Protein AF-A0AA36N9Y7-F1 (afdb_monomer_lite)

Secondary structure (DSSP, 8-state):
-----PPPP-----TTS--EEEEEEEEGGG---S-----S---------EEEEEE-----TT----EEEEEEEEE--STTEEEEEEEEE-S-HHHHHHHHHHHHHHHHHHHHHHHHHHHHHHHHHHHHHHHHHHHHHHHHHSPPEEEPPPPTTS--PPEEEEEE-S-HHHHHHHHHHHHHTT--EEEES-HHHHHHHHHHHHHHHHHHHHHHHHHTTTTS-SSSTT---SS---HHHHHHTTT-B-SSS-B-PPPEEEEEEEGGGTTSPPPTTTTSTTEEEEEEEEGGGHHHHHHHHT-SSHHHHHHHHHHTT--EEEEESPPHHHHHHHHHHHHHHTS-EEEEEEEEEE-SSEEEEEEEETTT--EEEEEEEEGGGS-HHHHHHHHHHHHHHHH---TTS----EEEEETTTTEEEEEEE---PPPTTSS--------------------PPPP----PPPS---------

InterPro domains:
  IPR000719 Protein kinase domain [PF00069] (345-424)
  IPR000719 Protein kinase domain [PS50011] (342-472)
  IPR011009 Protein kinase-like domain superfamily [SSF56112] (328-422)
  IPR017441 Protein kinase, ATP binding site [PS00107] (348-371)

Radius of gyration: 41.74 Å; chains: 1; bounding box: 128×85×77 Å

Foldseek 3Di:
DDDPPDDDDPPPDDPVRQKDKDKDKDFQPPDPPPDDDDDDDDPDDDFPFDWDWDFPPPDDVPDDTWTKTWTWGFDDDPPGIIIIMIMIDTPDPVVVVVVVVVVVVVVVVVVVVVVVVVVVVVVVVVVVVVVVVVVVVVVVVQFDKDWFDQDPLQPQFQAEEEEAALDPVVQVLVVVLCVVVVHHYDYDNDPVVSVVVVVVLQVVLLVVLVVLVVVVVVPDPDPDPDDPDPDDPDVLSVLCSQFPDDPPSHTSHRHQYEYAHEPVCPLPQDPVVCLDPRYAYEYEYEPVCVVVLCVSLVHDDDVSSCVSCVVSVHNYYAYPVGDSVNVVVSSVVSSSVNIWMKGFDAWPDDFPFKTWTFIATPVPRATWIKIKGQQVPDDPVVVVVVVVVLVVLQVPPDPPGKHWSDWDADPVRRIIITITHDDPDDDPPPDDPDPPPPPPPPPDDDDDDDDDDDDDDDDDDPPDDDPDPDRD

Structure (mmCIF, N/CA/C/O backbone):
data_AF-A0AA36N9Y7-F1
#
_entry.id   AF-A0AA36N9Y7-F1
#
loop_
_atom_site.group_PDB
_atom_site.id
_atom_site.type_symbol
_atom_site.label_atom_id
_atom_site.label_alt_id
_atom_site.label_comp_id
_atom_site.label_asym_id
_atom_site.label_entity_id
_atom_site.label_seq_id
_atom_site.pdbx_PDB_ins_code
_atom_site.Cartn_x
_atom_site.Cartn_y
_atom_site.Cartn_z
_atom_site.occupancy
_atom_site.B_iso_or_equiv
_atom_site.auth_seq_id
_atom_site.auth_comp_id
_atom_site.auth_asym_id
_atom_site.auth_atom_id
_atom_site.pdbx_PDB_model_num
ATOM 1 N N . MET A 1 1 ? 36.207 -9.360 -26.168 1.00 32.12 1 MET A N 1
ATOM 2 C CA . MET A 1 1 ? 37.650 -9.124 -25.933 1.00 32.12 1 MET A CA 1
ATOM 3 C C . MET A 1 1 ? 38.436 -10.169 -26.714 1.00 32.12 1 MET A C 1
ATOM 5 O O . MET A 1 1 ? 38.224 -11.348 -26.479 1.00 32.12 1 MET A O 1
ATOM 9 N N . ARG A 1 2 ? 39.256 -9.768 -27.695 1.00 23.09 2 ARG A N 1
ATOM 10 C CA . ARG A 1 2 ? 40.140 -10.685 -28.436 1.00 23.09 2 ARG A CA 1
ATOM 11 C C . ARG A 1 2 ? 41.470 -10.777 -27.690 1.00 23.09 2 ARG A C 1
ATOM 13 O O . ARG A 1 2 ? 42.200 -9.795 -27.654 1.00 23.09 2 ARG A O 1
ATOM 20 N N . THR A 1 3 ? 41.782 -11.927 -27.104 1.00 29.36 3 THR A N 1
ATOM 21 C CA . THR A 1 3 ? 43.138 -12.241 -26.638 1.00 29.36 3 THR A CA 1
ATOM 22 C C . THR A 1 3 ? 43.884 -12.928 -27.778 1.00 29.36 3 THR A C 1
ATOM 24 O O . THR A 1 3 ? 43.856 -14.149 -27.901 1.00 29.36 3 THR A O 1
ATOM 27 N N . SER A 1 4 ? 44.509 -12.141 -28.654 1.00 29.81 4 SER A N 1
ATOM 28 C CA . SER A 1 4 ? 45.514 -12.638 -29.598 1.00 29.81 4 SER A CA 1
ATOM 29 C C . SER A 1 4 ? 46.834 -12.791 -28.843 1.00 29.81 4 SER A C 1
ATOM 31 O O . SER A 1 4 ? 47.600 -11.839 -28.704 1.00 29.81 4 SER A O 1
ATOM 33 N N . GLY A 1 5 ? 47.054 -13.967 -28.265 1.00 31.88 5 GLY A N 1
ATOM 34 C CA . GLY A 1 5 ? 48.371 -14.371 -27.793 1.00 31.88 5 GLY A CA 1
ATOM 35 C C . GLY A 1 5 ? 49.054 -15.144 -28.907 1.00 31.88 5 GLY A C 1
ATOM 36 O O . GLY A 1 5 ? 48.888 -16.358 -28.976 1.00 31.88 5 GLY A O 1
ATOM 37 N N . ASP A 1 6 ? 49.780 -14.454 -29.783 1.00 29.80 6 ASP A N 1
ATOM 38 C CA . ASP A 1 6 ? 50.670 -15.143 -30.713 1.00 29.80 6 ASP A CA 1
ATOM 39 C C . ASP A 1 6 ? 51.772 -15.850 -29.903 1.00 29.80 6 ASP A C 1
ATOM 41 O O . ASP A 1 6 ? 52.371 -15.231 -29.010 1.00 29.80 6 ASP A O 1
ATOM 45 N N . PRO A 1 7 ? 52.051 -17.142 -30.156 1.00 34.72 7 PRO A N 1
ATOM 46 C CA . PRO A 1 7 ? 53.177 -17.813 -29.532 1.00 34.72 7 PRO A CA 1
ATOM 47 C C . PRO A 1 7 ? 54.466 -17.138 -30.010 1.00 34.72 7 PRO A C 1
ATOM 49 O O . PRO A 1 7 ? 54.742 -17.068 -31.208 1.00 34.72 7 PRO A O 1
ATOM 52 N N . LEU A 1 8 ? 55.259 -16.622 -29.069 1.00 43.31 8 LEU A N 1
ATOM 53 C CA . LEU A 1 8 ? 56.585 -16.099 -29.384 1.00 43.31 8 LEU A CA 1
ATOM 54 C C . LEU A 1 8 ? 57.457 -17.224 -29.974 1.00 43.31 8 LEU A C 1
ATOM 56 O O . LEU A 1 8 ? 57.349 -18.373 -29.536 1.00 43.31 8 LEU A O 1
ATOM 60 N N . PRO A 1 9 ? 58.328 -16.912 -30.948 1.00 41.91 9 PRO A N 1
ATOM 61 C CA . PRO A 1 9 ? 59.210 -17.902 -31.550 1.00 41.91 9 PRO A CA 1
ATOM 62 C C . PRO A 1 9 ? 60.143 -18.498 -30.489 1.00 41.91 9 PRO A C 1
ATOM 64 O O . PRO A 1 9 ? 60.761 -17.763 -29.717 1.00 41.91 9 PRO A O 1
ATOM 67 N N . LEU A 1 10 ? 60.276 -19.830 -30.466 1.00 43.62 10 LEU A N 1
ATOM 68 C CA . LEU A 1 10 ? 61.325 -20.506 -29.703 1.00 43.62 10 LEU A CA 1
ATOM 69 C C . LEU A 1 10 ? 62.690 -20.070 -30.253 1.00 43.62 10 LEU A C 1
ATOM 71 O O . LEU A 1 10 ? 63.190 -20.627 -31.228 1.00 43.62 10 LEU A O 1
ATOM 75 N N . THR A 1 11 ? 63.328 -19.087 -29.627 1.00 48.09 11 THR A N 1
ATOM 76 C CA . THR A 1 11 ? 64.744 -18.801 -29.863 1.00 48.09 11 THR A CA 1
ATOM 77 C C . THR A 1 11 ? 65.577 -19.783 -29.046 1.00 48.09 11 THR A C 1
ATOM 79 O O . THR A 1 11 ? 66.036 -19.479 -27.949 1.00 48.09 11 THR A O 1
ATOM 82 N N . SER A 1 12 ? 65.741 -21.001 -29.561 1.00 48.22 12 SER A N 1
ATOM 83 C CA . SER A 1 12 ? 66.518 -22.065 -28.922 1.00 48.22 12 SER A CA 1
ATOM 84 C C . SER A 1 12 ? 67.961 -22.085 -29.435 1.00 48.22 12 SER A C 1
ATOM 86 O O . SER A 1 12 ? 68.340 -22.975 -30.193 1.00 48.22 12 SER A O 1
ATOM 88 N N . LYS A 1 13 ? 68.783 -21.112 -29.040 1.00 46.34 13 LYS A N 1
ATOM 89 C CA . LYS A 1 13 ? 70.244 -21.288 -29.037 1.00 46.34 13 LYS A CA 1
ATOM 90 C C . LYS A 1 13 ? 70.830 -20.573 -27.826 1.00 46.34 13 LYS A C 1
ATOM 92 O O . LYS A 1 13 ? 71.027 -19.363 -27.852 1.00 46.34 13 LYS A O 1
ATOM 97 N N . GLY A 1 14 ? 71.086 -21.331 -26.759 1.00 53.00 14 GLY A N 1
ATOM 98 C CA . GLY A 1 14 ? 71.971 -20.882 -25.687 1.00 53.00 14 GLY A CA 1
ATOM 99 C C . GLY A 1 14 ? 73.381 -20.638 -26.231 1.00 53.00 14 GLY A C 1
ATOM 100 O O . GLY A 1 14 ? 73.758 -21.203 -27.260 1.00 53.00 14 GLY A O 1
ATOM 101 N N . VAL A 1 15 ? 74.162 -19.815 -25.530 1.00 51.84 15 VAL A N 1
ATOM 102 C CA . VAL A 1 15 ? 75.510 -19.359 -25.932 1.00 51.84 15 VAL A CA 1
ATOM 103 C C . VAL A 1 15 ? 76.472 -20.526 -26.245 1.00 51.84 15 VAL A C 1
ATOM 105 O O . VAL A 1 15 ? 77.406 -20.345 -27.018 1.00 51.84 15 VAL A O 1
ATOM 108 N N . ASN A 1 16 ? 76.178 -21.743 -25.759 1.00 50.81 16 ASN A N 1
ATOM 109 C CA . ASN A 1 16 ? 76.979 -22.959 -25.963 1.00 50.81 16 ASN A CA 1
ATOM 110 C C . ASN A 1 16 ? 76.289 -24.083 -26.776 1.00 50.81 16 ASN A C 1
ATOM 112 O O . ASN A 1 16 ? 76.795 -25.198 -26.830 1.00 50.81 16 ASN A O 1
ATOM 116 N N . GLY A 1 17 ? 75.138 -23.837 -27.414 1.00 52.03 17 GLY A N 1
ATOM 117 C CA . GLY A 1 17 ? 74.502 -24.787 -28.347 1.00 52.03 17 GLY A CA 1
ATOM 118 C C . GLY A 1 17 ? 73.864 -26.058 -27.751 1.00 52.03 17 GLY A C 1
ATOM 119 O O . GLY A 1 17 ? 73.137 -26.736 -28.472 1.00 52.03 17 GLY A O 1
ATOM 120 N N . THR A 1 18 ? 74.069 -26.361 -26.466 1.00 53.75 18 THR A N 1
ATOM 121 C CA . THR A 1 18 ? 73.535 -27.565 -25.789 1.00 53.75 18 THR A CA 1
ATOM 122 C C . THR A 1 18 ? 72.446 -27.285 -24.751 1.00 53.75 18 THR A C 1
ATOM 124 O O . THR A 1 18 ? 71.791 -28.214 -24.285 1.00 53.75 18 THR A O 1
ATOM 127 N N . ASP A 1 19 ? 72.219 -26.023 -24.393 1.00 55.06 19 ASP A N 1
ATOM 128 C CA . ASP A 1 19 ? 71.324 -25.662 -23.289 1.00 55.06 19 ASP A CA 1
ATOM 129 C C . ASP A 1 19 ? 69.863 -25.603 -23.750 1.00 55.06 19 ASP A C 1
ATOM 131 O O . ASP A 1 19 ? 69.539 -24.941 -24.744 1.00 55.06 19 ASP A O 1
ATOM 135 N N . LEU A 1 20 ? 68.965 -26.257 -23.004 1.00 54.78 20 LEU A N 1
ATOM 136 C CA . LEU A 1 20 ? 67.528 -26.099 -23.208 1.00 54.78 20 LEU A CA 1
ATOM 137 C C . LEU A 1 20 ? 66.986 -25.015 -22.283 1.00 54.78 20 LEU A C 1
ATOM 139 O O . LEU A 1 20 ? 67.142 -25.125 -21.071 1.00 54.78 20 LEU A O 1
ATOM 143 N N . VAL A 1 21 ? 66.316 -24.008 -22.840 1.00 59.41 21 VAL A N 1
ATOM 144 C CA . VAL A 1 21 ? 65.757 -22.885 -22.079 1.00 59.41 21 VAL A CA 1
ATOM 145 C C . VAL A 1 21 ? 64.245 -22.845 -22.267 1.00 59.41 21 VAL A C 1
ATOM 147 O O . VAL A 1 21 ? 63.764 -22.793 -23.399 1.00 59.41 21 VAL A O 1
ATOM 150 N N . LEU A 1 22 ? 63.502 -22.869 -21.161 1.00 61.50 22 LEU A N 1
ATOM 151 C CA . LEU A 1 22 ? 62.053 -22.703 -21.139 1.00 61.50 22 LEU A CA 1
ATOM 152 C C . LEU A 1 22 ? 61.692 -21.410 -20.406 1.00 61.50 22 LEU A C 1
ATOM 154 O O . LEU A 1 22 ? 61.925 -21.302 -19.205 1.00 61.50 22 LEU A O 1
ATOM 158 N N . ASP A 1 23 ? 61.072 -20.469 -21.112 1.00 63.00 23 ASP A N 1
ATOM 159 C CA . ASP A 1 23 ? 60.566 -19.229 -20.521 1.00 63.00 23 ASP A CA 1
ATOM 160 C C . ASP A 1 23 ? 59.049 -19.354 -20.291 1.00 63.00 23 ASP A C 1
ATOM 162 O O . ASP A 1 23 ? 58.264 -19.476 -21.233 1.00 63.00 23 ASP A O 1
ATOM 166 N N . LEU A 1 24 ? 58.624 -19.336 -19.027 1.00 59.38 24 LEU A N 1
ATOM 167 C CA . LEU A 1 24 ? 57.223 -19.405 -18.609 1.00 59.38 24 LEU A CA 1
ATOM 168 C C . LEU A 1 24 ? 56.749 -18.033 -18.139 1.00 59.38 24 LEU A C 1
ATOM 170 O O . LEU A 1 24 ? 57.346 -17.444 -17.243 1.00 59.38 24 LEU A O 1
ATOM 174 N N . LYS A 1 25 ? 55.644 -17.537 -18.699 1.00 64.81 25 LYS A N 1
ATOM 175 C CA . LYS A 1 25 ? 54.977 -16.319 -18.218 1.00 64.81 25 LYS A CA 1
ATOM 176 C C . LYS A 1 25 ? 53.806 -16.699 -17.320 1.00 64.81 25 LYS A C 1
ATOM 178 O O . LYS A 1 25 ? 52.859 -17.330 -17.780 1.00 64.81 25 LYS A O 1
ATOM 183 N N . LEU A 1 26 ? 53.862 -16.290 -16.059 1.00 57.56 26 LEU A N 1
ATOM 184 C CA . LEU A 1 26 ? 52.802 -16.483 -15.077 1.00 57.56 26 LEU A CA 1
ATOM 185 C C . LEU A 1 26 ? 52.066 -15.155 -14.879 1.00 57.56 26 LEU A C 1
ATOM 187 O O . LEU A 1 26 ? 52.658 -14.158 -14.467 1.00 57.56 26 LEU A O 1
ATOM 191 N N . SER A 1 27 ? 50.774 -15.135 -15.199 1.00 52.38 27 SER A N 1
ATOM 192 C CA . SER A 1 27 ? 49.875 -14.036 -14.842 1.00 52.38 27 SER A CA 1
ATOM 193 C C . SER A 1 27 ? 49.353 -14.249 -13.422 1.00 52.38 27 SER A C 1
ATOM 195 O O . SER A 1 27 ? 48.862 -15.336 -13.119 1.00 52.38 27 SER A O 1
ATOM 197 N N . GLU A 1 28 ? 49.413 -13.222 -12.576 1.00 52.34 28 GLU A N 1
ATOM 198 C CA . GLU A 1 28 ? 49.153 -13.288 -11.124 1.00 52.34 28 GLU A CA 1
ATOM 199 C C . GLU A 1 28 ? 47.750 -13.756 -10.674 1.00 52.34 28 GLU A C 1
ATOM 201 O O . GLU A 1 28 ? 47.509 -13.931 -9.484 1.00 52.34 28 GLU A O 1
ATOM 206 N N . GLY A 1 29 ? 46.821 -14.058 -11.582 1.00 50.91 29 GLY A N 1
ATOM 207 C CA . GLY A 1 29 ? 45.431 -14.380 -11.232 1.00 50.91 29 GLY A CA 1
ATOM 208 C C . GLY A 1 29 ? 45.145 -15.778 -10.652 1.00 50.91 29 GLY A C 1
ATOM 209 O O . GLY A 1 29 ? 43.981 -16.071 -10.404 1.00 50.91 29 GLY A O 1
ATOM 210 N N . GLY A 1 30 ? 46.134 -16.667 -10.475 1.00 45.78 30 GLY A N 1
ATOM 211 C CA . GLY A 1 30 ? 45.871 -18.101 -10.221 1.00 45.78 30 GLY A CA 1
ATOM 212 C C . GLY A 1 30 ? 46.368 -18.711 -8.905 1.00 45.78 30 GLY A C 1
ATOM 213 O O . GLY A 1 30 ? 45.981 -19.835 -8.597 1.00 45.78 30 GLY A O 1
ATOM 214 N N . PHE A 1 31 ? 47.224 -18.027 -8.139 1.00 41.00 31 PHE A N 1
ATOM 215 C CA . PHE A 1 31 ? 47.928 -18.625 -6.987 1.00 41.00 31 PHE A CA 1
ATOM 216 C C . PHE A 1 31 ? 47.868 -17.790 -5.700 1.00 41.00 31 PHE A C 1
ATOM 218 O O . PHE A 1 31 ? 48.666 -17.999 -4.787 1.00 41.00 31 PHE A O 1
ATOM 225 N N . ILE A 1 32 ? 46.903 -16.872 -5.581 1.00 42.06 32 ILE A N 1
ATOM 226 C CA . ILE A 1 32 ? 46.645 -16.191 -4.308 1.00 42.06 32 ILE A CA 1
ATOM 227 C C . ILE A 1 32 ? 45.936 -17.182 -3.374 1.00 42.06 32 ILE A C 1
ATOM 229 O O . ILE A 1 32 ? 44.711 -17.291 -3.347 1.00 42.06 32 ILE A O 1
ATOM 233 N N . ARG A 1 33 ? 46.731 -17.935 -2.604 1.00 41.50 33 ARG A N 1
ATOM 234 C CA . ARG A 1 33 ? 46.284 -18.524 -1.338 1.00 41.50 33 ARG A CA 1
ATOM 235 C C . ARG A 1 33 ? 45.836 -17.361 -0.453 1.00 41.50 33 ARG A C 1
ATOM 237 O O . ARG A 1 33 ? 46.643 -16.501 -0.112 1.00 41.50 33 ARG A O 1
ATOM 244 N N . GLN A 1 34 ? 44.550 -17.319 -0.118 1.00 41.94 34 GLN A N 1
ATOM 245 C CA . GLN A 1 34 ? 44.029 -16.400 0.889 1.00 41.94 34 GLN A CA 1
ATOM 246 C C . GLN A 1 34 ? 44.798 -16.592 2.199 1.00 41.94 34 GLN A C 1
ATOM 248 O O . GLN A 1 34 ? 44.846 -17.699 2.733 1.00 41.94 34 GLN A O 1
ATOM 253 N N . GLY A 1 35 ? 45.371 -15.503 2.707 1.00 39.59 35 GLY A N 1
ATOM 254 C CA . GLY A 1 35 ? 45.898 -15.420 4.065 1.00 39.59 35 GLY A CA 1
ATOM 255 C C . GLY A 1 35 ? 47.357 -14.994 4.121 1.00 39.59 35 GLY A C 1
ATOM 256 O O . GLY A 1 35 ? 48.228 -15.846 4.242 1.00 39.59 35 GLY A O 1
ATOM 257 N N . SER A 1 36 ? 47.600 -13.681 4.048 1.00 37.38 36 SER A N 1
ATOM 258 C CA . SER A 1 36 ? 48.688 -12.975 4.747 1.00 37.38 36 SER A CA 1
ATOM 259 C C . SER A 1 36 ? 48.808 -11.552 4.190 1.00 37.38 36 SER A C 1
ATOM 261 O O . SER A 1 36 ? 49.325 -11.338 3.096 1.00 37.38 36 SER A O 1
ATOM 263 N N . THR A 1 37 ? 48.299 -10.570 4.932 1.00 47.28 37 THR A N 1
ATOM 264 C CA . THR A 1 37 ? 48.639 -9.152 4.770 1.00 47.28 37 THR A CA 1
ATOM 265 C C . THR A 1 37 ? 49.959 -8.896 5.488 1.00 47.28 37 THR A C 1
ATOM 267 O O . THR A 1 37 ? 49.961 -8.740 6.709 1.00 47.28 37 THR A O 1
ATOM 270 N N . LEU A 1 38 ? 51.069 -8.853 4.753 1.00 40.72 38 LEU A N 1
ATOM 271 C CA . LEU A 1 38 ? 52.342 -8.349 5.263 1.00 40.72 38 LEU A CA 1
ATOM 272 C C . LEU A 1 38 ? 53.018 -7.457 4.216 1.00 40.72 38 LEU A C 1
ATOM 274 O O . LEU A 1 38 ? 53.246 -7.873 3.085 1.00 40.72 38 LEU A O 1
ATOM 278 N N . ASN A 1 39 ? 53.250 -6.221 4.660 1.00 40.81 39 ASN A N 1
ATOM 279 C CA . ASN A 1 39 ? 54.160 -5.162 4.221 1.00 40.81 39 ASN A CA 1
ATOM 280 C C . ASN A 1 39 ? 54.902 -5.352 2.889 1.00 40.81 39 ASN A C 1
ATOM 282 O O . ASN A 1 39 ? 55.783 -6.198 2.752 1.00 40.81 39 ASN A O 1
ATOM 286 N N . ALA A 1 40 ? 54.593 -4.455 1.952 1.00 46.91 40 ALA A N 1
ATOM 287 C CA . ALA A 1 40 ? 55.427 -4.133 0.807 1.00 46.91 40 ALA A CA 1
ATOM 288 C C . ALA A 1 40 ? 56.472 -3.107 1.257 1.00 46.91 40 ALA A C 1
ATOM 290 O O . ALA A 1 40 ? 56.133 -1.939 1.354 1.00 46.91 40 ALA A O 1
ATOM 291 N N . ASP A 1 41 ? 57.669 -3.567 1.620 1.00 44.94 41 ASP A N 1
ATOM 292 C CA . ASP A 1 41 ? 58.911 -2.778 1.669 1.00 44.94 41 ASP A CA 1
ATOM 293 C C . ASP A 1 41 ? 60.067 -3.740 1.987 1.00 44.94 41 ASP A C 1
ATOM 295 O O . ASP A 1 41 ? 60.578 -3.785 3.101 1.00 44.94 41 ASP A O 1
ATOM 299 N N . ASP A 1 42 ? 60.433 -4.580 1.015 1.00 43.62 42 ASP A N 1
ATOM 300 C CA . ASP A 1 42 ? 61.777 -5.170 0.967 1.00 43.62 42 ASP A CA 1
ATOM 301 C C . ASP A 1 42 ? 62.108 -5.579 -0.477 1.00 43.62 42 ASP A C 1
ATOM 303 O O . ASP A 1 42 ? 62.044 -6.739 -0.888 1.00 43.62 42 ASP A O 1
ATOM 307 N N . ASP A 1 43 ? 62.385 -4.566 -1.297 1.00 50.84 43 ASP A N 1
ATOM 308 C CA . ASP A 1 43 ? 62.784 -4.715 -2.693 1.00 50.84 43 ASP A CA 1
ATOM 309 C C . ASP A 1 43 ? 64.318 -4.824 -2.758 1.00 50.84 43 ASP A C 1
ATOM 311 O O . ASP A 1 43 ? 65.037 -3.906 -3.150 1.00 50.84 43 ASP A O 1
ATOM 315 N N . THR A 1 44 ? 64.848 -5.969 -2.320 1.00 45.75 44 THR A N 1
ATOM 316 C CA . THR A 1 44 ? 66.197 -6.408 -2.696 1.00 45.75 44 THR A CA 1
ATOM 317 C C . THR A 1 44 ? 66.103 -7.714 -3.469 1.00 45.75 44 THR A C 1
ATOM 319 O O . THR A 1 44 ? 65.962 -8.814 -2.936 1.00 45.75 44 THR A O 1
ATOM 322 N N . SER A 1 45 ? 66.178 -7.556 -4.790 1.00 51.03 45 SER A N 1
ATOM 323 C CA . SER A 1 45 ? 66.223 -8.593 -5.813 1.00 51.03 45 SER A CA 1
ATOM 324 C C . SER A 1 45 ? 67.408 -9.545 -5.615 1.00 51.03 45 SER A C 1
ATOM 326 O O . SER A 1 45 ? 68.435 -9.449 -6.290 1.00 51.03 45 SER A O 1
ATOM 328 N N . SER A 1 46 ? 67.273 -10.500 -4.707 1.00 46.44 46 SER A N 1
ATOM 329 C CA . SER A 1 46 ? 68.083 -11.708 -4.722 1.00 46.44 46 SER A CA 1
ATOM 330 C C . SER A 1 46 ? 67.392 -12.689 -5.666 1.00 46.44 46 SER A C 1
ATOM 332 O O . SER A 1 46 ? 66.286 -13.168 -5.414 1.00 46.44 46 SER A O 1
ATOM 334 N N . ALA A 1 47 ? 68.007 -12.926 -6.827 1.00 48.97 47 ALA A N 1
ATOM 335 C CA . ALA A 1 47 ? 67.586 -13.988 -7.726 1.00 48.97 47 ALA A CA 1
ATOM 336 C C . ALA A 1 47 ? 67.626 -15.303 -6.934 1.00 48.97 47 ALA A C 1
ATOM 338 O O . ALA A 1 47 ? 68.697 -15.810 -6.611 1.00 48.97 47 ALA A O 1
ATOM 339 N N . LEU A 1 48 ? 66.456 -15.815 -6.554 1.00 47.72 48 LEU A N 1
ATOM 340 C CA . LEU A 1 48 ? 66.317 -17.132 -5.944 1.00 47.72 48 LEU A CA 1
ATOM 341 C C . LEU A 1 48 ? 66.627 -18.171 -7.022 1.00 47.72 48 LEU A C 1
ATOM 343 O O . LEU A 1 48 ? 65.736 -18.654 -7.719 1.00 47.72 48 LEU A O 1
ATOM 347 N N . THR A 1 49 ? 67.914 -18.468 -7.191 1.00 47.69 49 THR A N 1
ATOM 348 C CA . THR A 1 49 ? 68.384 -19.535 -8.066 1.00 47.69 49 THR A CA 1
ATOM 349 C C . THR A 1 49 ? 68.144 -20.857 -7.352 1.00 47.69 49 THR A C 1
ATOM 351 O O . THR A 1 49 ? 68.891 -21.256 -6.460 1.00 47.69 49 THR A O 1
ATOM 354 N N . TYR A 1 50 ? 67.043 -21.525 -7.691 1.00 45.88 50 TYR A N 1
ATOM 355 C CA . TYR A 1 50 ? 66.762 -22.859 -7.171 1.00 45.88 50 TYR A CA 1
ATOM 356 C C . TYR A 1 50 ? 67.528 -23.888 -8.001 1.00 45.88 50 TYR A C 1
ATOM 358 O O . TYR A 1 50 ? 67.251 -24.064 -9.189 1.00 45.88 50 TYR A O 1
ATOM 366 N N . HIS A 1 51 ? 68.486 -24.562 -7.367 1.00 47.69 51 HIS A N 1
ATOM 367 C CA . HIS A 1 51 ? 69.192 -25.698 -7.945 1.00 47.69 51 HIS A CA 1
ATOM 368 C C . HIS A 1 51 ? 68.531 -26.988 -7.459 1.00 47.69 51 HIS A C 1
ATOM 370 O O . HIS A 1 51 ? 68.650 -27.363 -6.294 1.00 47.69 51 HIS A O 1
ATOM 376 N N . SER A 1 52 ? 67.815 -27.662 -8.357 1.00 42.84 52 SER A N 1
ATOM 377 C CA . SER A 1 52 ? 67.337 -29.023 -8.120 1.00 42.84 52 SER A CA 1
ATOM 378 C C . SER A 1 52 ? 68.262 -29.996 -8.829 1.00 42.84 52 SER A C 1
ATOM 380 O O . SER A 1 52 ? 68.480 -29.881 -10.037 1.00 42.84 52 SER A O 1
ATOM 382 N N . TYR A 1 53 ? 68.800 -30.943 -8.067 1.00 48.84 53 TYR A N 1
ATOM 383 C CA . TYR A 1 53 ? 69.568 -32.064 -8.588 1.00 48.84 53 TYR A CA 1
ATOM 384 C C . TYR A 1 53 ? 68.625 -33.256 -8.688 1.00 48.84 53 TYR A C 1
ATOM 386 O O . TYR A 1 53 ? 68.041 -33.680 -7.690 1.00 48.84 53 TYR A O 1
ATOM 394 N N . CYS A 1 54 ? 68.441 -33.772 -9.897 1.00 45.47 54 CYS A N 1
ATOM 395 C CA . CYS A 1 54 ? 67.686 -34.993 -10.120 1.00 45.47 54 CYS A CA 1
ATOM 396 C C . CYS A 1 54 ? 68.613 -35.979 -10.824 1.00 45.47 54 CYS A C 1
ATOM 398 O O . CYS A 1 54 ? 69.032 -35.737 -11.957 1.00 45.47 54 CYS A O 1
ATOM 400 N N . ASP A 1 55 ? 68.955 -37.066 -10.136 1.00 48.56 55 ASP A N 1
ATOM 401 C CA . ASP A 1 55 ? 69.735 -38.150 -10.720 1.00 48.56 55 ASP A CA 1
ATOM 402 C C . ASP A 1 55 ? 68.845 -38.886 -11.724 1.00 48.56 55 ASP A C 1
ATOM 404 O O . ASP A 1 55 ? 67.958 -39.661 -11.353 1.00 48.56 55 ASP A O 1
ATOM 408 N N . ALA A 1 56 ? 69.053 -38.629 -13.014 1.00 48.78 56 ALA A N 1
ATOM 409 C CA . ALA A 1 56 ? 68.384 -39.379 -14.064 1.00 48.78 56 ALA A CA 1
ATOM 410 C C . ALA A 1 56 ? 68.998 -40.782 -14.134 1.00 48.78 56 ALA A C 1
ATOM 412 O O . ALA A 1 56 ? 69.941 -41.033 -14.878 1.00 48.78 56 ALA A O 1
ATOM 413 N N . MET A 1 57 ? 68.466 -41.711 -13.339 1.00 49.84 57 MET A N 1
ATOM 414 C CA . MET A 1 57 ? 68.830 -43.123 -13.435 1.00 49.84 57 MET A CA 1
ATOM 415 C C . MET A 1 57 ? 68.118 -43.751 -14.636 1.00 49.84 57 MET A C 1
ATOM 417 O O . MET A 1 57 ? 67.070 -44.381 -14.504 1.00 49.84 57 MET A O 1
ATOM 421 N N . LEU A 1 58 ? 68.680 -43.560 -15.828 1.00 49.75 58 LEU A N 1
ATOM 422 C CA . LEU A 1 58 ? 68.384 -44.399 -16.986 1.00 49.75 58 LEU A CA 1
ATOM 423 C C . LEU A 1 58 ? 69.481 -45.459 -17.051 1.00 49.75 58 LEU A C 1
ATOM 425 O O . LEU A 1 58 ? 70.612 -45.176 -17.420 1.00 49.75 58 LEU A O 1
ATOM 429 N N . GLY A 1 59 ? 69.149 -46.647 -16.553 1.00 46.69 59 GLY A N 1
ATOM 430 C CA . GLY A 1 59 ? 70.113 -47.694 -16.251 1.00 46.69 59 GLY A CA 1
ATOM 431 C C . GLY A 1 59 ? 70.712 -48.409 -17.463 1.00 46.69 59 GLY A C 1
ATOM 432 O O . GLY A 1 59 ? 70.002 -48.828 -18.375 1.00 46.69 59 GLY A O 1
ATOM 433 N N . GLY A 1 60 ? 72.009 -48.668 -17.347 1.00 48.06 60 GLY A N 1
ATOM 434 C CA . GLY A 1 60 ? 72.645 -49.965 -17.563 1.00 48.06 60 GLY A CA 1
ATOM 435 C C . GLY A 1 60 ? 73.640 -50.172 -16.414 1.00 48.06 60 GLY A C 1
ATOM 436 O O . GLY A 1 60 ? 74.259 -49.201 -15.975 1.00 48.06 60 GLY A O 1
ATOM 437 N N . GLU A 1 61 ? 73.756 -51.384 -15.859 1.00 56.97 61 GLU A N 1
ATOM 438 C CA . GLU A 1 61 ? 74.777 -51.691 -14.842 1.00 56.97 61 GLU A CA 1
ATOM 439 C C . GLU A 1 61 ? 76.170 -51.380 -15.416 1.00 56.97 61 GLU A C 1
ATOM 441 O O . GLU A 1 61 ? 76.692 -52.129 -16.237 1.00 56.97 61 GLU A O 1
ATOM 446 N N . GLY A 1 62 ? 76.739 -50.237 -15.022 1.00 60.25 62 GLY A N 1
ATOM 447 C CA . GLY A 1 62 ? 78.070 -49.788 -15.440 1.00 60.25 62 GLY A CA 1
ATOM 448 C C . GLY A 1 62 ? 78.159 -48.387 -16.054 1.00 60.25 62 GLY A C 1
ATOM 449 O O . GLY A 1 62 ? 79.275 -47.948 -16.317 1.00 60.25 62 GLY A O 1
ATOM 450 N N . GLU A 1 63 ? 77.054 -47.662 -16.270 1.00 55.31 63 GLU A N 1
ATOM 451 C CA . GLU A 1 63 ? 77.122 -46.303 -16.840 1.00 55.31 63 GLU A CA 1
ATOM 452 C C . GLU A 1 63 ? 77.286 -45.207 -15.765 1.00 55.31 63 GLU A C 1
ATOM 454 O O . GLU A 1 63 ? 76.623 -45.213 -14.723 1.00 55.31 63 GLU A O 1
ATOM 459 N N . GLU A 1 64 ? 78.210 -44.269 -16.019 1.00 57.84 64 GLU A N 1
ATOM 460 C CA . GLU A 1 64 ? 78.495 -43.112 -15.162 1.00 57.84 64 GLU A CA 1
ATOM 461 C C . GLU A 1 64 ? 77.231 -42.270 -14.937 1.00 57.84 64 GLU A C 1
ATOM 463 O O . GLU A 1 64 ? 76.534 -41.886 -15.877 1.00 57.84 64 GLU A O 1
ATOM 468 N N . LYS A 1 65 ? 76.946 -41.947 -13.671 1.00 59.56 65 LYS A N 1
ATOM 469 C CA . LYS A 1 65 ? 75.827 -41.075 -13.305 1.00 59.56 65 LYS A CA 1
ATOM 470 C C . LYS A 1 65 ? 76.078 -39.665 -13.834 1.00 59.56 65 LYS A C 1
ATOM 472 O O . LYS A 1 65 ? 76.944 -38.952 -13.332 1.00 59.56 65 LYS A O 1
ATOM 477 N N . GLU A 1 66 ? 75.297 -39.246 -14.822 1.00 61.16 66 GLU A N 1
ATOM 478 C CA . GLU A 1 66 ? 75.326 -37.870 -15.303 1.00 61.16 66 GLU A CA 1
ATOM 479 C C . GLU A 1 66 ? 74.498 -36.971 -14.376 1.00 61.16 66 GLU A C 1
ATOM 481 O O . GLU A 1 66 ? 73.286 -37.139 -14.230 1.00 61.16 66 GLU A O 1
ATOM 486 N N . THR A 1 67 ? 75.147 -35.984 -13.757 1.00 60.12 67 THR A N 1
ATOM 487 C CA . THR A 1 67 ? 74.453 -34.962 -12.969 1.00 60.12 67 THR A CA 1
ATOM 488 C C . THR A 1 67 ? 73.797 -33.947 -13.899 1.00 60.12 67 THR A C 1
ATOM 490 O O . THR A 1 67 ? 74.480 -33.188 -14.588 1.00 60.12 67 THR A O 1
ATOM 493 N N . ILE A 1 68 ? 72.465 -33.902 -13.894 1.00 60.12 68 ILE A N 1
ATOM 494 C CA . ILE A 1 68 ? 71.691 -32.881 -14.601 1.00 60.12 68 ILE A CA 1
ATOM 495 C C . ILE A 1 68 ? 71.452 -31.712 -13.647 1.00 60.12 68 ILE A C 1
ATOM 497 O O . ILE A 1 68 ? 70.929 -31.897 -12.548 1.00 60.12 68 ILE A O 1
ATOM 501 N N . SER A 1 69 ? 71.803 -30.499 -14.076 1.00 66.25 69 SER A N 1
ATOM 502 C CA . SER A 1 69 ? 71.493 -29.274 -13.334 1.00 66.25 69 SER A CA 1
ATOM 503 C C . SER A 1 69 ? 70.341 -28.524 -13.997 1.00 66.25 69 SER A C 1
ATOM 505 O O . SER A 1 69 ? 70.409 -28.225 -15.196 1.00 66.25 69 SER A O 1
ATOM 507 N N . ALA A 1 70 ? 69.321 -28.179 -13.211 1.00 68.62 70 ALA A N 1
ATOM 508 C CA . ALA A 1 70 ? 68.286 -27.227 -13.593 1.00 68.62 70 ALA A CA 1
ATOM 509 C C . ALA A 1 70 ? 68.536 -25.890 -12.888 1.00 68.62 70 ALA A C 1
ATOM 511 O O . ALA A 1 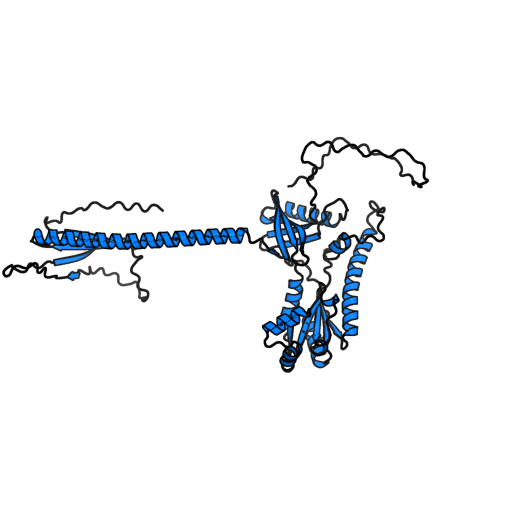70 ? 68.748 -25.854 -11.675 1.00 68.62 70 ALA A O 1
ATOM 512 N N . GLU A 1 71 ? 68.511 -24.799 -13.645 1.00 70.38 71 GLU A N 1
ATOM 513 C CA . GLU A 1 71 ? 68.647 -23.443 -13.125 1.00 70.38 71 GLU A CA 1
ATOM 514 C C . GLU A 1 71 ? 67.341 -22.688 -13.364 1.00 70.38 71 GLU A C 1
ATOM 516 O O . GLU A 1 71 ? 66.924 -22.507 -14.509 1.00 70.38 71 GLU A O 1
ATOM 521 N N . ILE A 1 72 ? 66.675 -22.279 -12.282 1.00 69.75 72 ILE A N 1
ATOM 522 C CA . ILE A 1 72 ? 65.463 -21.459 -12.342 1.00 69.75 72 ILE A CA 1
ATOM 523 C C . ILE A 1 72 ? 65.858 -20.008 -12.077 1.00 69.75 72 ILE A C 1
ATOM 525 O O . ILE A 1 72 ? 66.243 -19.666 -10.963 1.00 69.75 72 ILE A O 1
ATOM 529 N N . ALA A 1 73 ? 65.739 -19.154 -13.089 1.00 72.31 73 ALA A N 1
ATOM 530 C CA . ALA A 1 73 ? 65.983 -17.723 -12.986 1.00 72.31 73 ALA A CA 1
ATOM 531 C C . ALA A 1 73 ? 64.664 -16.952 -13.122 1.00 72.31 73 ALA A C 1
ATOM 533 O O . ALA A 1 73 ? 63.963 -17.050 -14.132 1.00 72.31 73 ALA A O 1
ATOM 534 N N . LYS A 1 74 ? 64.326 -16.145 -12.113 1.00 72.94 74 LYS A N 1
ATOM 535 C CA . LYS A 1 74 ? 63.228 -15.176 -12.212 1.00 72.94 74 LYS A CA 1
ATOM 536 C C . LYS A 1 74 ? 63.699 -14.015 -13.085 1.00 72.94 74 LYS A C 1
ATOM 538 O O . LYS A 1 74 ? 64.527 -13.211 -12.668 1.00 72.94 74 LYS A O 1
ATOM 543 N N . LEU A 1 75 ? 63.185 -13.937 -14.306 1.00 68.88 75 LEU A N 1
ATOM 544 C CA . LEU A 1 75 ? 63.415 -12.808 -15.194 1.00 68.88 75 LEU A CA 1
ATOM 545 C C . LEU A 1 75 ? 62.343 -11.774 -14.860 1.00 68.88 75 LEU A C 1
ATOM 547 O O . LEU A 1 75 ? 61.155 -12.026 -15.068 1.00 68.88 75 LEU A O 1
ATOM 551 N N . GLY A 1 76 ? 62.746 -10.654 -14.261 1.00 62.53 76 GLY A N 1
ATOM 552 C CA . GLY A 1 76 ? 61.829 -9.584 -13.865 1.00 62.53 76 GLY A CA 1
ATOM 553 C C . GLY A 1 76 ? 60.808 -9.250 -14.962 1.00 62.53 76 GLY A C 1
ATOM 554 O O . GLY A 1 76 ? 61.118 -9.292 -16.153 1.00 62.53 76 GLY A O 1
ATOM 555 N N . GLY A 1 77 ? 59.575 -8.951 -14.558 1.00 64.06 77 GLY A N 1
ATOM 556 C CA . GLY A 1 77 ? 58.506 -8.547 -15.465 1.00 64.06 77 GLY A CA 1
ATOM 557 C C . GLY A 1 77 ? 57.787 -7.315 -14.936 1.00 64.06 77 GLY A C 1
ATOM 558 O O . GLY A 1 77 ? 57.675 -7.132 -13.726 1.00 64.06 77 GLY A O 1
ATOM 559 N N . ALA A 1 78 ? 57.346 -6.454 -15.852 1.00 57.56 78 ALA A N 1
ATOM 560 C CA . ALA A 1 78 ? 56.577 -5.262 -15.516 1.00 57.56 78 ALA A CA 1
ATOM 561 C C . ALA A 1 78 ? 55.189 -5.650 -14.976 1.00 57.56 78 ALA A C 1
ATOM 563 O O . ALA A 1 78 ? 54.578 -6.590 -15.493 1.00 57.56 78 ALA A O 1
ATOM 564 N N . GLU A 1 79 ? 54.759 -4.932 -13.932 1.00 54.41 79 GLU A N 1
ATOM 565 C CA . GLU A 1 79 ? 53.477 -4.995 -13.206 1.00 54.41 79 GLU A CA 1
ATOM 566 C C . GLU A 1 79 ? 52.597 -6.228 -13.499 1.00 54.41 79 GLU A C 1
ATOM 568 O O . GLU A 1 79 ? 51.832 -6.291 -14.465 1.00 54.41 79 GLU A O 1
ATOM 573 N N . GLY A 1 80 ? 52.707 -7.226 -12.617 1.00 60.75 80 GLY A N 1
ATOM 574 C CA . GLY A 1 80 ? 51.762 -8.340 -12.496 1.00 60.75 80 GLY A CA 1
ATOM 575 C C . GLY A 1 80 ? 52.023 -9.578 -13.361 1.00 60.75 80 GLY A C 1
ATOM 576 O O . GLY A 1 80 ? 51.210 -10.510 -13.394 1.00 60.75 80 GLY A O 1
ATOM 577 N N . LYS A 1 81 ? 53.146 -9.621 -14.090 1.00 60.16 81 LYS A N 1
ATOM 578 C CA . LYS A 1 81 ? 53.551 -10.782 -14.900 1.00 60.16 81 LYS A CA 1
ATOM 579 C C . LYS A 1 81 ? 54.951 -11.234 -14.522 1.00 60.16 81 LYS A C 1
ATOM 581 O O . LYS A 1 81 ? 55.931 -10.587 -14.877 1.00 60.16 81 LYS A O 1
ATOM 586 N N . GLN A 1 82 ? 55.061 -12.375 -13.852 1.00 69.25 82 GLN A N 1
ATOM 587 C CA . GLN A 1 82 ? 56.362 -12.962 -13.538 1.00 69.25 82 GLN A CA 1
ATOM 588 C C . GLN A 1 82 ? 56.801 -13.873 -14.684 1.00 69.25 82 GLN A C 1
ATOM 590 O O . GLN A 1 82 ? 56.037 -14.736 -15.118 1.00 69.25 82 GLN A O 1
ATOM 595 N N . THR A 1 83 ? 58.024 -13.682 -15.183 1.00 66.31 83 THR A N 1
ATOM 596 C CA . THR A 1 83 ? 58.614 -14.595 -16.167 1.00 66.31 83 THR A CA 1
ATOM 597 C C . THR A 1 83 ? 59.654 -15.460 -15.469 1.00 66.31 83 THR A C 1
ATOM 599 O O . THR A 1 83 ? 60.571 -14.957 -14.825 1.00 66.31 83 THR A O 1
ATOM 602 N N . VAL A 1 84 ? 59.503 -16.774 -15.561 1.00 72.12 84 VAL A N 1
ATOM 603 C CA . VAL A 1 84 ? 60.424 -17.747 -14.972 1.00 72.12 84 VAL A CA 1
ATOM 604 C C . VAL A 1 84 ? 61.142 -18.454 -16.108 1.00 72.12 84 VAL A C 1
ATOM 606 O O . VAL A 1 84 ? 60.499 -19.085 -16.944 1.00 72.12 84 VAL A O 1
ATOM 609 N N . ARG A 1 85 ? 62.469 -18.344 -16.142 1.00 73.31 85 ARG A N 1
ATOM 610 C CA . ARG A 1 85 ? 63.326 -19.093 -17.056 1.00 73.31 85 ARG A CA 1
ATOM 611 C C . ARG A 1 85 ? 63.829 -20.336 -16.356 1.00 73.31 85 ARG A C 1
ATOM 613 O O . ARG A 1 85 ? 64.410 -20.232 -15.284 1.00 73.31 85 ARG A O 1
ATOM 620 N N . ILE A 1 86 ? 63.652 -21.492 -16.975 1.00 71.38 86 ILE A N 1
ATOM 621 C CA . ILE A 1 86 ? 64.221 -22.746 -16.497 1.00 71.38 86 ILE A CA 1
ATOM 622 C C . ILE A 1 86 ? 65.191 -23.259 -17.556 1.00 71.38 86 ILE A C 1
ATOM 624 O O . ILE A 1 86 ? 64.780 -23.559 -18.679 1.00 71.38 86 ILE A O 1
ATOM 628 N N . ALA A 1 87 ? 66.476 -23.323 -17.213 1.00 71.12 87 ALA A N 1
ATOM 629 C CA . ALA A 1 87 ? 67.525 -23.830 -18.086 1.00 71.12 87 ALA A CA 1
ATOM 630 C C . ALA A 1 87 ? 68.002 -25.205 -17.611 1.00 71.12 87 ALA A C 1
ATOM 632 O O . ALA A 1 87 ? 68.377 -25.367 -16.452 1.00 71.12 87 ALA A O 1
ATOM 633 N N . PHE A 1 88 ? 68.013 -26.185 -18.512 1.00 69.06 88 PHE A N 1
ATOM 634 C CA . PHE A 1 88 ? 68.513 -27.532 -18.238 1.00 69.06 88 PHE A CA 1
ATOM 635 C C . PHE A 1 88 ? 69.806 -27.761 -19.004 1.00 69.06 88 PHE A C 1
ATOM 637 O O . PHE A 1 88 ? 69.864 -27.538 -20.218 1.00 69.06 88 PHE A O 1
ATOM 644 N N . LYS A 1 89 ? 70.830 -28.228 -18.288 1.00 73.81 89 LYS A N 1
ATOM 645 C CA . LYS A 1 89 ? 72.141 -28.546 -18.856 1.00 73.81 89 LYS A CA 1
ATOM 646 C C . LYS A 1 89 ? 72.416 -30.037 -18.685 1.00 73.81 89 LYS A C 1
ATOM 648 O O . LYS A 1 89 ? 72.465 -30.535 -17.564 1.00 73.81 89 LYS A O 1
ATOM 653 N N . SER A 1 90 ? 72.576 -30.731 -19.809 1.00 74.56 90 SER A N 1
ATOM 654 C CA . SER A 1 90 ? 73.013 -32.127 -19.892 1.00 74.56 90 SER A CA 1
ATOM 655 C C . SER A 1 90 ? 73.963 -32.266 -21.083 1.00 74.56 90 SER A C 1
ATOM 657 O O . SER A 1 90 ? 73.780 -31.618 -22.113 1.00 74.56 90 SER A O 1
ATOM 659 N N . LYS A 1 91 ? 75.006 -33.078 -20.919 1.00 74.75 91 LYS A N 1
ATOM 660 C CA . LYS A 1 91 ? 75.993 -33.436 -21.941 1.00 74.75 91 LYS A CA 1
ATOM 661 C C . LYS A 1 91 ? 75.486 -34.555 -22.862 1.00 74.75 91 LYS A C 1
ATOM 663 O O . LYS A 1 91 ? 75.988 -34.683 -23.977 1.00 74.75 91 LYS A O 1
ATOM 668 N N . CYS A 1 92 ? 74.488 -35.343 -22.447 1.00 79.50 92 CYS A N 1
ATOM 669 C CA . CYS A 1 92 ? 73.920 -36.425 -23.254 1.00 79.50 92 CYS A CA 1
ATOM 670 C C . CYS A 1 92 ? 72.686 -35.991 -24.072 1.00 79.50 92 CYS A C 1
ATOM 672 O O . CYS A 1 92 ? 71.595 -35.755 -23.546 1.00 79.50 92 CYS A O 1
ATOM 674 N N . LEU A 1 93 ? 72.818 -36.002 -25.405 1.00 76.44 93 LEU A N 1
ATOM 675 C CA . LEU A 1 93 ? 71.723 -35.683 -26.338 1.00 76.44 93 LEU A CA 1
ATOM 676 C C . LEU A 1 93 ? 70.511 -36.627 -26.214 1.00 76.44 93 LEU A C 1
ATOM 678 O O . LEU A 1 93 ? 69.384 -36.223 -26.509 1.00 76.44 93 LEU A O 1
ATOM 682 N N . ARG A 1 94 ? 70.708 -37.889 -25.802 1.00 77.12 94 ARG A N 1
ATOM 683 C CA . ARG A 1 94 ? 69.597 -38.841 -25.602 1.00 77.12 94 ARG A CA 1
ATOM 684 C C . ARG A 1 94 ? 68.756 -38.453 -24.389 1.00 77.12 94 ARG A C 1
ATOM 686 O O . ARG A 1 94 ? 67.532 -38.396 -24.503 1.00 77.12 94 ARG A O 1
ATOM 693 N N . THR A 1 95 ? 69.410 -38.125 -23.278 1.00 75.94 95 THR A N 1
ATOM 694 C CA . THR A 1 95 ? 68.770 -37.668 -22.039 1.00 75.94 95 THR A CA 1
ATOM 695 C C . THR A 1 95 ? 68.022 -36.355 -22.265 1.00 75.94 95 THR A C 1
ATOM 697 O O . THR A 1 95 ? 66.859 -36.232 -21.882 1.00 75.94 95 THR A O 1
ATOM 700 N N . GLN A 1 96 ? 68.624 -35.419 -23.008 1.00 75.44 96 GLN A N 1
ATOM 701 C CA . GLN A 1 96 ? 67.975 -34.168 -23.403 1.00 75.44 96 GLN A CA 1
ATOM 702 C C . GLN A 1 96 ? 66.704 -34.400 -24.238 1.00 75.44 96 GLN A C 1
ATOM 704 O O . GLN A 1 96 ? 65.661 -33.819 -23.939 1.00 75.44 96 GLN A O 1
ATOM 709 N N . ASN A 1 97 ? 66.753 -35.271 -25.253 1.00 79.50 97 ASN A N 1
ATOM 710 C CA . ASN A 1 97 ? 65.586 -35.588 -26.084 1.00 79.50 97 ASN A CA 1
ATOM 711 C C . ASN A 1 97 ? 64.470 -36.298 -25.298 1.00 79.50 97 ASN A C 1
ATOM 713 O O . ASN A 1 97 ? 63.289 -36.008 -25.500 1.00 79.50 97 ASN A O 1
ATOM 717 N N . ALA A 1 98 ? 64.816 -37.233 -24.406 1.00 78.12 98 ALA A N 1
ATOM 718 C CA . ALA A 1 98 ? 63.840 -37.909 -23.551 1.00 78.12 98 ALA A CA 1
ATOM 719 C C . ALA A 1 98 ? 63.126 -36.908 -22.630 1.00 78.12 98 ALA A C 1
ATOM 721 O O . ALA A 1 98 ? 61.897 -36.903 -22.539 1.00 78.12 98 ALA A O 1
ATOM 722 N N . TRP A 1 99 ? 63.893 -35.997 -22.032 1.00 76.00 99 TRP A N 1
ATOM 723 C CA . TRP A 1 99 ? 63.367 -34.968 -21.149 1.00 76.00 99 TRP A CA 1
ATOM 724 C C . TRP A 1 99 ? 62.510 -33.932 -21.893 1.00 76.00 99 TRP A C 1
ATOM 726 O O . TRP A 1 99 ? 61.412 -33.610 -21.446 1.00 76.00 99 TRP A O 1
ATOM 736 N N . GLN A 1 100 ? 62.927 -33.489 -23.086 1.00 79.69 100 GLN A N 1
ATOM 737 C CA . GLN A 1 100 ? 62.102 -32.642 -23.961 1.00 79.69 100 GLN A CA 1
ATOM 738 C C . GLN A 1 100 ? 60.741 -33.284 -24.263 1.00 79.69 100 GLN A C 1
ATOM 740 O O . GLN A 1 100 ? 59.713 -32.611 -24.200 1.00 79.69 100 GLN A O 1
ATOM 745 N N . ARG A 1 101 ? 60.708 -34.587 -24.576 1.00 82.75 101 ARG A N 1
ATOM 746 C CA . ARG A 1 101 ? 59.4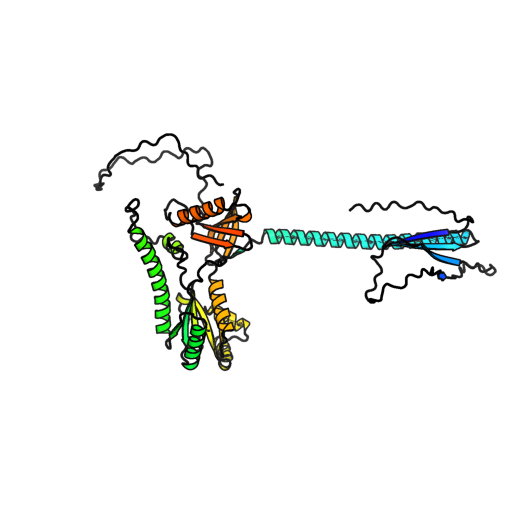48 -35.308 -24.827 1.00 82.75 101 ARG A CA 1
ATOM 747 C C . ARG A 1 101 ? 58.567 -35.352 -23.582 1.00 82.75 101 ARG A C 1
ATOM 749 O O . ARG A 1 101 ? 57.365 -35.125 -23.699 1.00 82.75 101 ARG A O 1
ATOM 756 N N . GLN A 1 102 ? 59.150 -35.605 -22.410 1.00 82.69 102 GLN A N 1
ATOM 757 C CA . GLN A 1 102 ? 58.421 -35.606 -21.141 1.00 82.69 102 GLN A CA 1
ATOM 758 C C . GLN A 1 102 ? 57.863 -34.217 -20.807 1.00 82.69 102 GLN A C 1
ATOM 760 O O . GLN A 1 102 ? 56.698 -34.106 -20.430 1.00 82.69 102 GLN A O 1
ATOM 765 N N . LEU A 1 103 ? 58.649 -33.158 -21.008 1.00 80.00 103 LEU A N 1
ATOM 766 C CA . LEU A 1 103 ? 58.215 -31.782 -20.786 1.00 80.00 103 LEU A CA 1
ATOM 767 C C . LEU A 1 103 ? 57.073 -31.397 -21.733 1.00 80.00 103 LEU A C 1
ATOM 769 O O . LEU A 1 103 ? 56.065 -30.858 -21.288 1.00 80.00 103 LEU A O 1
ATOM 773 N N . LEU A 1 104 ? 57.189 -31.720 -23.024 1.00 82.56 104 LEU A N 1
ATOM 774 C CA . LEU A 1 104 ? 56.118 -31.489 -23.997 1.00 82.56 104 LEU A CA 1
ATOM 775 C C . LEU A 1 104 ? 54.851 -32.277 -23.641 1.00 82.56 104 LEU A C 1
ATOM 777 O O . LEU A 1 104 ? 53.747 -31.757 -23.789 1.00 82.56 104 LEU A O 1
ATOM 781 N N . ALA A 1 105 ? 54.988 -33.511 -23.148 1.00 85.62 105 ALA A N 1
ATOM 782 C CA . ALA A 1 105 ? 53.856 -34.303 -22.676 1.00 85.62 105 ALA A CA 1
ATOM 783 C C . ALA A 1 105 ? 53.185 -33.666 -21.445 1.00 85.62 105 ALA A C 1
ATOM 785 O O . ALA A 1 105 ? 51.962 -33.555 -21.411 1.00 85.62 105 ALA A O 1
ATOM 786 N N . GLN A 1 106 ? 53.967 -33.178 -20.477 1.00 81.56 106 GLN A N 1
ATOM 787 C CA . GLN A 1 106 ? 53.448 -32.458 -19.308 1.00 81.56 106 GLN A CA 1
ATOM 788 C C . GLN A 1 106 ? 52.775 -31.136 -19.695 1.00 81.56 106 GLN A C 1
ATOM 790 O O . GLN A 1 106 ? 51.697 -30.828 -19.192 1.00 81.56 106 GLN A O 1
ATOM 795 N N . GLN A 1 107 ? 53.360 -30.374 -20.623 1.00 82.19 107 GLN A N 1
ATOM 796 C CA . GLN A 1 107 ? 52.763 -29.140 -21.140 1.00 82.19 107 GLN A CA 1
ATOM 797 C C . GLN A 1 107 ? 51.430 -29.406 -21.838 1.00 82.19 107 GLN A C 1
ATOM 799 O O . GLN A 1 107 ? 50.468 -28.686 -21.590 1.00 82.19 107 GLN A O 1
ATOM 804 N N . ARG A 1 108 ? 51.346 -30.459 -22.662 1.00 87.62 108 ARG A N 1
ATOM 805 C CA . ARG A 1 108 ? 50.084 -30.879 -23.290 1.00 87.62 108 ARG A CA 1
ATOM 806 C C . ARG A 1 108 ? 49.041 -31.255 -22.243 1.00 87.62 108 ARG A C 1
ATOM 808 O O . ARG A 1 108 ? 47.944 -30.720 -22.289 1.00 87.62 108 ARG A O 1
ATOM 815 N N . ALA A 1 109 ? 49.411 -32.062 -21.248 1.00 86.88 109 ALA A N 1
ATOM 816 C CA . ALA A 1 109 ? 48.501 -32.436 -20.167 1.00 86.88 109 ALA A CA 1
ATOM 817 C C . ALA A 1 109 ? 47.987 -31.215 -19.379 1.00 86.88 109 ALA A C 1
ATOM 819 O O . ALA A 1 109 ? 46.805 -31.142 -19.050 1.00 86.88 109 ALA A O 1
ATOM 820 N N . LEU A 1 110 ? 48.843 -30.223 -19.104 1.00 82.06 110 LEU A N 1
ATOM 821 C CA . LEU A 1 110 ? 48.424 -28.976 -18.456 1.00 82.06 110 LEU A CA 1
ATOM 822 C C . LEU A 1 110 ? 47.496 -28.144 -19.347 1.00 82.06 110 LEU A C 1
ATOM 824 O O . LEU A 1 110 ? 46.493 -27.629 -18.854 1.00 82.06 110 LEU A O 1
ATOM 828 N N . LEU A 1 111 ? 47.797 -28.028 -20.644 1.00 85.38 111 LEU A N 1
ATOM 829 C CA . LEU A 1 111 ? 46.931 -27.343 -21.604 1.00 85.38 111 LEU A CA 1
ATOM 830 C C . LEU A 1 111 ? 45.566 -28.026 -21.718 1.00 85.38 111 LEU A C 1
ATOM 832 O O . LEU A 1 111 ? 44.559 -27.326 -21.741 1.00 85.38 111 LEU A O 1
ATOM 836 N N . ASP A 1 112 ? 45.513 -29.358 -21.697 1.00 90.00 112 ASP A N 1
ATOM 837 C CA . ASP A 1 112 ? 44.263 -30.121 -21.712 1.00 90.00 112 ASP A CA 1
ATOM 838 C C . ASP A 1 112 ? 43.433 -29.869 -20.445 1.00 90.00 112 ASP A C 1
ATOM 840 O O . ASP A 1 112 ? 42.222 -29.646 -20.522 1.00 90.00 112 ASP A O 1
ATOM 844 N N . VAL A 1 113 ? 44.075 -29.815 -19.271 1.00 89.69 113 VAL A N 1
ATOM 845 C CA . VAL A 1 113 ? 43.403 -29.460 -18.009 1.00 89.69 113 VAL A CA 1
ATOM 846 C C . VAL A 1 113 ? 42.872 -28.026 -18.051 1.00 89.69 113 VAL A C 1
ATOM 848 O O . VAL A 1 113 ? 41.736 -27.778 -17.638 1.00 89.69 113 VAL A O 1
ATOM 851 N N . VAL A 1 114 ? 43.659 -27.070 -18.554 1.00 83.88 114 VAL A N 1
ATOM 852 C CA . VAL A 1 114 ? 43.236 -25.667 -18.683 1.00 83.88 114 VAL A CA 1
ATOM 853 C C . VAL A 1 114 ? 42.098 -25.531 -19.694 1.00 83.88 114 VAL A C 1
ATOM 855 O O . VAL A 1 114 ? 41.112 -24.861 -19.397 1.00 83.88 114 VAL A O 1
ATOM 858 N N . ALA A 1 115 ? 42.173 -26.207 -20.841 1.00 89.25 115 ALA A N 1
ATOM 859 C CA . ALA A 1 115 ? 41.112 -26.233 -21.843 1.00 89.25 115 ALA A CA 1
ATOM 860 C C . ALA A 1 115 ? 39.824 -26.859 -21.286 1.00 89.25 115 ALA A C 1
ATOM 862 O O . ALA A 1 115 ? 38.733 -26.333 -21.510 1.00 89.25 115 ALA A O 1
ATOM 863 N N . GLY A 1 116 ? 39.939 -27.932 -20.498 1.00 93.12 116 GLY A N 1
ATOM 864 C CA . GLY A 1 116 ? 38.815 -28.549 -19.795 1.00 93.12 116 GLY A CA 1
ATOM 865 C C . GLY A 1 116 ? 38.150 -27.594 -18.801 1.00 93.12 116 GLY A C 1
ATOM 866 O O . GLY A 1 116 ? 36.927 -27.446 -18.813 1.00 93.12 116 GLY A O 1
ATOM 867 N N . LYS A 1 117 ? 38.945 -26.885 -17.988 1.00 91.00 117 LYS A N 1
ATOM 868 C CA . LYS A 1 117 ? 38.443 -25.858 -17.058 1.00 91.00 117 LYS A CA 1
ATOM 869 C C . LYS A 1 117 ? 37.796 -24.683 -17.789 1.00 91.00 117 LYS A C 1
ATOM 871 O O . LYS A 1 117 ? 36.736 -24.230 -17.372 1.00 91.00 117 LYS A O 1
ATOM 876 N N . LEU A 1 118 ? 38.393 -24.225 -18.890 1.00 90.50 118 LEU A N 1
ATOM 877 C CA . LEU A 1 118 ? 37.847 -23.145 -19.710 1.00 90.50 118 LEU A CA 1
ATOM 878 C C . LEU A 1 118 ? 36.495 -23.541 -20.315 1.00 90.50 118 LEU A C 1
ATOM 880 O O . LEU A 1 118 ? 35.543 -22.774 -20.235 1.00 90.50 118 LEU A O 1
ATOM 884 N N . LYS A 1 119 ? 36.380 -24.764 -20.843 1.00 94.31 119 LYS A N 1
ATOM 885 C CA . LYS A 1 119 ? 35.125 -25.297 -21.388 1.00 94.31 119 LYS A CA 1
ATOM 886 C C . LYS A 1 119 ? 34.046 -25.458 -20.312 1.00 94.31 119 LYS A C 1
ATOM 888 O O . LYS A 1 119 ? 32.874 -25.202 -20.578 1.00 94.31 119 LYS A O 1
ATOM 893 N N . ALA A 1 120 ? 34.425 -25.870 -19.101 1.00 93.00 120 ALA A N 1
ATOM 894 C CA . ALA A 1 120 ? 33.506 -25.933 -17.967 1.00 93.00 120 ALA A CA 1
ATOM 895 C C . ALA A 1 120 ? 33.004 -24.533 -17.572 1.00 93.00 120 ALA A C 1
ATOM 897 O O . ALA A 1 120 ? 31.800 -24.356 -17.412 1.00 93.00 120 ALA A O 1
ATOM 898 N N . ALA A 1 121 ? 33.900 -23.543 -17.503 1.00 90.50 121 ALA A N 1
ATOM 899 C CA . ALA A 1 121 ? 33.554 -22.151 -17.214 1.00 90.50 121 ALA A CA 1
ATOM 900 C C . ALA A 1 121 ? 32.672 -21.517 -18.307 1.00 90.50 121 ALA A C 1
ATOM 902 O O . ALA A 1 121 ? 31.736 -20.780 -18.010 1.00 90.50 121 ALA A O 1
ATOM 903 N N . GLU A 1 122 ? 32.924 -21.833 -19.580 1.00 93.94 122 GLU A N 1
ATOM 904 C CA . GLU A 1 122 ? 32.064 -21.400 -20.687 1.00 93.94 122 GLU A CA 1
ATOM 905 C C . GLU A 1 122 ? 30.657 -22.002 -20.561 1.00 93.94 122 GLU A C 1
ATOM 907 O O . GLU A 1 122 ? 29.661 -21.316 -20.786 1.00 93.94 122 GLU A O 1
ATOM 912 N N . LYS A 1 123 ? 30.555 -23.277 -20.160 1.00 94.75 123 LYS A N 1
ATOM 913 C CA . LYS A 1 123 ? 29.264 -23.939 -19.940 1.00 94.75 123 LYS A CA 1
ATOM 914 C C . LYS A 1 123 ? 28.495 -23.323 -18.769 1.00 94.75 123 LYS A C 1
ATOM 916 O O . LYS A 1 123 ? 27.291 -23.128 -18.899 1.00 94.75 123 LYS A O 1
ATOM 921 N N . THR A 1 124 ? 29.160 -23.011 -17.655 1.00 93.69 124 THR A N 1
ATOM 922 C CA . THR A 1 124 ? 28.509 -22.336 -16.519 1.00 93.69 124 THR A CA 1
ATOM 923 C C . THR A 1 124 ? 28.047 -20.933 -16.897 1.00 93.69 124 THR A C 1
ATOM 925 O O . THR A 1 124 ? 26.927 -20.565 -16.579 1.00 93.69 124 THR A O 1
ATOM 928 N N . LEU A 1 125 ? 28.853 -20.187 -17.661 1.00 92.12 125 LEU A N 1
ATOM 929 C CA . LEU A 1 125 ? 28.486 -18.844 -18.110 1.00 92.12 125 LEU A CA 1
ATOM 930 C C . LEU A 1 125 ? 27.256 -18.861 -19.033 1.00 92.12 125 LEU A C 1
ATOM 932 O O . LEU A 1 125 ? 26.377 -18.020 -18.882 1.00 92.12 125 LEU A O 1
ATOM 936 N N . LYS A 1 126 ? 27.156 -19.840 -19.943 1.00 94.88 126 LYS A N 1
ATOM 937 C CA . LYS A 1 126 ? 25.961 -20.019 -20.788 1.00 94.88 126 LYS A CA 1
ATOM 938 C C . LYS A 1 126 ? 24.708 -20.344 -19.974 1.00 94.88 126 LYS A C 1
ATOM 940 O O . LYS A 1 126 ? 23.653 -19.799 -20.271 1.00 94.88 126 LYS A O 1
ATOM 945 N N . ALA A 1 127 ? 24.823 -21.193 -18.952 1.00 93.81 127 ALA A N 1
ATOM 946 C CA . ALA A 1 127 ? 23.700 -21.498 -18.063 1.00 93.81 127 ALA A CA 1
ATOM 947 C C . ALA A 1 127 ? 23.247 -20.253 -17.276 1.00 93.81 127 ALA A C 1
ATOM 949 O O . ALA A 1 127 ? 22.053 -19.990 -17.176 1.00 93.81 127 ALA A O 1
ATOM 950 N N . ASP A 1 128 ? 24.188 -19.441 -16.787 1.00 89.69 128 ASP A N 1
ATOM 951 C CA . ASP A 1 128 ? 23.869 -18.179 -16.110 1.00 89.69 128 ASP A CA 1
ATOM 952 C C . ASP A 1 128 ? 23.199 -17.161 -17.051 1.00 89.69 128 ASP A C 1
ATOM 954 O O . ASP A 1 128 ? 22.346 -16.381 -16.624 1.00 89.69 128 ASP A O 1
ATOM 958 N N . GLU A 1 129 ? 23.586 -17.127 -18.331 1.00 91.31 129 GLU A N 1
ATOM 959 C CA . GLU A 1 129 ? 22.931 -16.293 -19.345 1.00 91.31 129 GLU A CA 1
ATOM 960 C C . GLU A 1 129 ? 21.496 -16.749 -19.638 1.00 91.31 129 GLU A C 1
ATOM 962 O O . GLU A 1 129 ? 20.616 -15.898 -19.758 1.00 91.31 129 GLU A O 1
ATOM 967 N N . GLU A 1 130 ? 21.254 -18.061 -19.703 1.00 93.62 130 GLU A N 1
ATOM 968 C CA . GLU A 1 130 ? 19.925 -18.654 -19.900 1.00 93.62 130 GLU A CA 1
ATOM 969 C C . GLU A 1 130 ? 18.992 -18.334 -18.725 1.00 93.62 130 GLU A C 1
ATOM 971 O O . GLU A 1 130 ? 17.922 -17.766 -18.935 1.00 93.62 130 GLU A O 1
ATOM 976 N N . VAL A 1 131 ? 19.448 -18.546 -17.484 1.00 91.69 131 VAL A N 1
ATOM 977 C CA . VAL A 1 131 ? 18.696 -18.181 -16.268 1.00 91.69 131 VAL A CA 1
ATOM 978 C C . VAL A 1 131 ? 18.365 -16.686 -16.243 1.00 91.69 131 VAL A C 1
ATOM 980 O O . VAL A 1 131 ? 17.257 -16.298 -15.880 1.00 91.69 131 VAL A O 1
ATOM 983 N N . LYS A 1 132 ? 19.295 -15.822 -16.668 1.00 85.19 132 LYS A N 1
ATOM 984 C CA . LYS A 1 132 ? 19.042 -14.376 -16.758 1.00 85.19 132 LYS A CA 1
ATOM 985 C C . LYS A 1 132 ? 18.023 -14.012 -17.832 1.00 85.19 132 LYS A C 1
ATOM 987 O O . LYS A 1 132 ? 17.346 -12.996 -17.677 1.00 85.19 132 LYS A O 1
ATOM 992 N N . GLU A 1 133 ? 17.943 -14.751 -18.936 1.00 86.31 133 GLU A N 1
ATOM 993 C CA . GLU A 1 133 ? 16.906 -14.512 -19.944 1.00 86.31 133 GLU A CA 1
ATOM 994 C C . GLU A 1 133 ? 15.543 -15.006 -19.449 1.00 86.31 133 GLU A C 1
ATOM 996 O O . GLU A 1 133 ? 14.574 -14.262 -19.568 1.00 86.31 133 GLU A O 1
ATOM 1001 N N . GLU A 1 134 ? 15.472 -16.168 -18.794 1.00 82.62 134 GLU A N 1
ATOM 1002 C CA . GLU A 1 134 ? 14.242 -16.649 -18.146 1.00 82.62 134 GLU A CA 1
ATOM 1003 C C . GLU A 1 134 ? 13.748 -15.673 -17.070 1.00 82.62 134 GLU A C 1
ATOM 1005 O O . GLU A 1 134 ? 12.570 -15.319 -17.043 1.00 82.62 134 GLU A O 1
ATOM 1010 N N . GLU A 1 135 ? 14.643 -15.157 -16.223 1.00 75.88 135 GLU A N 1
ATOM 1011 C CA . GLU A 1 135 ? 14.311 -14.125 -15.239 1.00 75.88 135 GLU A CA 1
ATOM 1012 C C . GLU A 1 135 ? 13.763 -12.868 -15.930 1.00 75.88 135 GLU A C 1
ATOM 1014 O O . GLU A 1 135 ? 12.746 -12.321 -15.506 1.00 75.88 135 GLU A O 1
ATOM 1019 N N . ARG A 1 136 ? 14.370 -12.428 -17.042 1.00 71.31 136 ARG A N 1
ATOM 1020 C CA . ARG A 1 136 ? 13.843 -11.304 -17.834 1.00 71.31 136 ARG A CA 1
ATOM 1021 C C . ARG A 1 136 ? 12.475 -11.609 -18.429 1.00 71.31 136 ARG A C 1
ATOM 1023 O O . ARG A 1 136 ? 11.644 -10.707 -18.459 1.00 71.31 136 ARG A O 1
ATOM 1030 N N . GLU A 1 137 ? 12.221 -12.818 -18.917 1.00 71.94 137 GLU A N 1
ATOM 1031 C CA . GLU A 1 137 ? 10.913 -13.209 -19.454 1.00 71.94 137 GLU A CA 1
ATOM 1032 C C . GLU A 1 137 ? 9.840 -13.277 -18.364 1.00 71.94 137 GLU A C 1
ATOM 1034 O O . GLU A 1 137 ? 8.740 -12.751 -18.552 1.00 71.94 137 GLU A O 1
ATOM 1039 N N . LEU A 1 138 ? 10.179 -13.809 -17.190 1.00 71.12 138 LEU A N 1
ATOM 1040 C CA . LEU A 1 138 ? 9.315 -13.772 -16.013 1.00 71.12 138 LEU A CA 1
ATOM 1041 C C . LEU A 1 138 ? 9.027 -12.323 -15.605 1.00 71.12 138 LEU A C 1
ATOM 1043 O O . LEU A 1 138 ? 7.866 -11.955 -15.430 1.00 71.12 138 LEU A O 1
ATOM 1047 N N . LEU A 1 139 ? 10.054 -11.468 -15.547 1.00 68.44 139 LEU A N 1
ATOM 1048 C CA . LEU A 1 139 ? 9.942 -10.029 -15.267 1.00 68.44 139 LEU A CA 1
ATOM 1049 C C . LEU A 1 139 ? 9.172 -9.254 -16.341 1.00 68.44 139 LEU A C 1
ATOM 1051 O O . LEU A 1 139 ? 8.483 -8.296 -16.003 1.00 68.44 139 LEU A O 1
ATOM 1055 N N . ARG A 1 140 ? 9.187 -9.686 -17.609 1.00 64.19 140 ARG A N 1
ATOM 1056 C CA . ARG A 1 140 ? 8.277 -9.160 -18.646 1.00 64.19 140 ARG A CA 1
ATOM 1057 C C . ARG A 1 140 ? 6.817 -9.509 -18.343 1.00 64.19 140 ARG A C 1
ATOM 1059 O O . ARG A 1 140 ? 5.931 -8.731 -18.693 1.00 64.19 140 ARG A O 1
ATOM 1066 N N . GLY A 1 141 ? 6.565 -10.649 -17.698 1.00 64.25 141 GLY A N 1
ATOM 1067 C CA . GLY A 1 141 ? 5.248 -11.043 -17.192 1.00 64.25 141 GLY A CA 1
ATOM 1068 C C . GLY A 1 141 ? 4.832 -10.308 -15.912 1.00 64.25 141 GLY A C 1
ATOM 1069 O O . GLY A 1 141 ? 3.633 -10.113 -15.684 1.00 64.25 141 GLY A O 1
ATOM 1070 N N . PHE A 1 142 ? 5.795 -9.850 -15.102 1.00 65.12 142 PHE A N 1
ATOM 1071 C CA . PHE A 1 142 ? 5.537 -9.033 -13.917 1.00 65.12 142 PHE A CA 1
ATOM 1072 C C . PHE A 1 142 ? 5.072 -7.632 -14.326 1.00 65.12 142 PHE A C 1
ATOM 1074 O O . PHE A 1 142 ? 5.827 -6.683 -14.528 1.00 65.12 142 PHE A O 1
ATOM 1081 N N . ARG A 1 143 ? 3.753 -7.515 -14.434 1.00 77.81 143 ARG A N 1
ATOM 1082 C CA . ARG A 1 143 ? 3.028 -6.258 -14.579 1.00 77.81 143 ARG A CA 1
ATOM 1083 C C . ARG A 1 143 ? 3.411 -5.299 -13.444 1.00 77.81 143 ARG A C 1
ATOM 1085 O O . ARG A 1 143 ? 3.270 -5.638 -12.271 1.00 77.81 143 ARG A O 1
ATOM 1092 N N . LYS A 1 144 ? 3.890 -4.098 -13.798 1.00 90.06 144 LYS A N 1
ATOM 1093 C CA . LYS A 1 144 ? 4.263 -3.031 -12.849 1.00 90.06 144 LYS A CA 1
ATOM 1094 C C . LYS A 1 144 ? 3.057 -2.701 -11.961 1.00 90.06 144 LYS A C 1
ATOM 1096 O O . LYS A 1 144 ? 1.984 -2.388 -12.478 1.00 90.06 144 LYS A O 1
ATOM 1101 N N . ILE A 1 145 ? 3.242 -2.749 -10.642 1.00 91.06 145 ILE A N 1
ATOM 1102 C CA . ILE A 1 145 ? 2.282 -2.202 -9.676 1.00 91.06 145 ILE A CA 1
ATOM 1103 C C . ILE A 1 145 ? 2.698 -0.762 -9.391 1.00 91.06 145 ILE A C 1
ATOM 1105 O O . ILE A 1 145 ? 3.822 -0.508 -8.964 1.00 91.06 145 ILE A O 1
ATOM 1109 N N . VAL A 1 146 ? 1.799 0.180 -9.651 1.00 92.38 146 VAL A N 1
ATOM 1110 C CA . VAL A 1 146 ? 1.967 1.590 -9.299 1.00 92.38 146 VAL A CA 1
ATOM 1111 C C . VAL A 1 146 ? 1.181 1.848 -8.025 1.00 92.38 146 VAL A C 1
ATOM 1113 O O . VAL A 1 146 ? -0.018 1.580 -7.969 1.00 92.38 146 VAL A O 1
ATOM 1116 N N . ARG A 1 147 ? 1.859 2.370 -7.006 1.00 91.12 147 ARG A N 1
ATOM 1117 C CA . ARG A 1 147 ? 1.237 2.808 -5.756 1.00 91.12 147 ARG A CA 1
ATOM 1118 C C . ARG A 1 147 ? 0.999 4.312 -5.807 1.00 91.12 147 ARG A C 1
ATOM 1120 O O . ARG A 1 147 ? 1.852 5.053 -6.300 1.00 91.12 147 ARG A O 1
ATOM 1127 N N . ARG A 1 148 ? -0.155 4.754 -5.312 1.00 88.19 148 ARG A N 1
ATOM 1128 C CA . ARG A 1 148 ? -0.407 6.167 -5.025 1.00 88.19 148 ARG A CA 1
ATOM 1129 C C . ARG A 1 148 ? 0.538 6.610 -3.911 1.00 88.19 148 ARG A C 1
ATOM 1131 O O . ARG A 1 148 ? 0.542 6.004 -2.847 1.00 88.19 148 ARG A O 1
ATOM 1138 N N . GLU A 1 149 ? 1.345 7.630 -4.161 1.00 84.75 149 GLU A N 1
ATOM 1139 C CA . GLU A 1 149 ? 2.193 8.251 -3.137 1.00 84.75 149 GLU A CA 1
ATOM 1140 C C . GLU A 1 149 ? 1.470 9.485 -2.587 1.00 84.75 149 GLU A C 1
ATOM 1142 O O . GLU A 1 149 ? 0.828 10.202 -3.355 1.00 84.75 149 GLU A O 1
ATOM 1147 N N . GLN A 1 150 ? 1.551 9.718 -1.274 1.00 77.94 150 GLN A N 1
ATOM 1148 C CA . GLN A 1 150 ? 1.155 11.001 -0.686 1.00 77.94 150 GLN A CA 1
ATOM 1149 C C . GLN A 1 150 ? 2.234 12.028 -1.030 1.00 77.94 150 GLN A C 1
ATOM 1151 O O . GLN A 1 150 ? 3.396 11.849 -0.662 1.00 77.94 150 GLN A O 1
ATOM 1156 N N . GLY A 1 151 ? 1.864 13.081 -1.756 1.00 71.88 151 GLY A N 1
ATOM 1157 C CA . GLY A 1 151 ? 2.760 14.206 -1.998 1.00 71.88 151 GLY A CA 1
ATOM 1158 C C . GLY A 1 151 ? 3.040 14.968 -0.702 1.00 71.88 151 GLY A C 1
ATOM 1159 O O . GLY A 1 151 ? 2.214 14.984 0.206 1.00 71.88 151 GLY A O 1
ATOM 1160 N N . ALA A 1 152 ? 4.179 15.662 -0.619 1.00 63.31 152 ALA A N 1
ATOM 1161 C CA . ALA A 1 152 ? 4.508 16.489 0.550 1.00 63.31 152 ALA A CA 1
ATOM 1162 C C . ALA A 1 152 ? 3.498 17.634 0.786 1.00 63.31 152 ALA A C 1
ATOM 1164 O O . ALA A 1 152 ? 3.370 18.136 1.902 1.00 63.31 152 ALA A O 1
ATOM 1165 N N . GLU A 1 153 ? 2.783 18.043 -0.267 1.00 59.19 153 GLU A N 1
ATOM 1166 C CA . GLU A 1 153 ? 1.711 19.044 -0.211 1.00 59.19 153 GLU A CA 1
ATOM 1167 C C . GLU A 1 153 ? 0.312 18.443 -0.006 1.00 59.19 153 GLU A C 1
ATOM 1169 O O . GLU A 1 153 ? -0.651 19.194 0.190 1.00 59.19 153 GLU A O 1
ATOM 1174 N N . ASP A 1 154 ? 0.172 17.114 -0.051 1.00 64.56 154 ASP A N 1
ATOM 1175 C CA . ASP A 1 154 ? -1.098 16.477 0.268 1.00 64.56 154 ASP A CA 1
ATOM 1176 C C . ASP A 1 154 ? -1.298 16.604 1.775 1.00 64.56 154 ASP A C 1
ATOM 1178 O O . ASP A 1 154 ? -0.628 15.959 2.581 1.00 64.56 154 ASP A O 1
ATOM 1182 N N . VAL A 1 155 ? -2.213 17.495 2.164 1.00 62.75 155 VAL A N 1
ATOM 1183 C CA . VAL A 1 155 ? -2.690 17.583 3.544 1.00 62.75 155 VAL A CA 1
ATOM 1184 C C . VAL A 1 155 ? -3.125 16.176 3.929 1.00 62.75 155 VAL A C 1
ATOM 1186 O O . VAL A 1 155 ? -4.081 15.670 3.340 1.00 62.75 155 VAL A O 1
ATOM 1189 N N . GLN A 1 156 ? -2.395 15.547 4.861 1.00 66.25 156 GLN A N 1
ATOM 1190 C CA . GLN A 1 156 ? -2.698 14.199 5.336 1.00 66.25 156 GLN A CA 1
ATOM 1191 C C . GLN A 1 156 ? -4.198 14.091 5.568 1.00 66.25 156 GLN A C 1
ATOM 1193 O O . GLN A 1 156 ? -4.779 14.957 6.235 1.00 66.25 156 GLN A O 1
ATOM 1198 N N . ALA A 1 157 ? -4.819 13.054 4.994 1.00 72.19 157 ALA A N 1
ATOM 1199 C CA . ALA A 1 157 ? -6.230 12.803 5.221 1.00 72.19 157 ALA A CA 1
ATOM 1200 C C . ALA A 1 157 ? -6.504 12.917 6.723 1.00 72.19 157 ALA A C 1
ATOM 1202 O O . ALA A 1 157 ? -5.760 12.308 7.504 1.00 72.19 157 ALA A O 1
ATOM 1203 N N . PRO A 1 158 ? -7.531 13.674 7.142 1.00 85.12 158 PRO A N 1
ATOM 1204 C CA . PRO A 1 158 ? -7.839 13.792 8.555 1.00 85.12 158 PRO A CA 1
ATOM 1205 C C . PRO A 1 158 ? -8.003 12.383 9.131 1.00 85.12 158 PRO A C 1
ATOM 1207 O O . PRO A 1 158 ? -8.747 11.569 8.592 1.00 85.12 158 PRO A O 1
ATOM 1210 N N . VAL A 1 159 ? -7.250 12.056 10.174 1.00 91.94 159 VAL A N 1
ATOM 1211 C CA . VAL A 1 159 ? -7.392 10.775 10.871 1.00 91.94 159 VAL A CA 1
ATOM 1212 C C . VAL A 1 159 ? -8.345 11.004 12.029 1.00 91.94 159 VAL A C 1
ATOM 1214 O O . VAL A 1 159 ? -8.120 11.912 12.822 1.00 91.94 159 VAL A O 1
ATOM 1217 N N . GLU A 1 160 ? -9.399 10.201 12.126 1.00 95.25 160 GLU A N 1
ATOM 1218 C CA . GLU A 1 160 ? -10.341 10.231 13.248 1.00 95.25 160 GLU A CA 1
ATOM 1219 C C . GLU A 1 160 ? -10.233 8.918 14.020 1.00 95.25 160 GLU A C 1
ATOM 1221 O O . GLU A 1 160 ? -10.412 7.842 13.450 1.00 95.25 160 GLU A O 1
ATOM 1226 N N . ILE A 1 161 ? -9.917 8.997 15.313 1.00 97.44 161 ILE A N 1
ATOM 1227 C CA . ILE A 1 161 ? -9.700 7.818 16.156 1.00 97.44 161 ILE A CA 1
ATOM 1228 C C . ILE A 1 161 ? -10.922 7.597 17.055 1.00 97.44 161 ILE A C 1
ATOM 1230 O O . ILE A 1 161 ? -11.374 8.501 17.755 1.00 97.44 161 ILE A O 1
ATOM 1234 N N . PHE A 1 162 ? -11.440 6.372 17.059 1.00 98.06 162 PHE A N 1
ATOM 1235 C CA . PHE A 1 162 ? -12.559 5.926 17.883 1.00 98.06 162 PHE A CA 1
ATOM 1236 C C . PHE A 1 162 ? -12.067 4.860 18.861 1.00 98.06 162 PHE A C 1
ATOM 1238 O O . PHE A 1 162 ? -11.677 3.773 18.444 1.00 98.06 162 PHE A O 1
ATOM 1245 N N . VAL A 1 163 ? -12.095 5.142 20.161 1.00 98.31 163 VAL A N 1
ATOM 1246 C CA . VAL A 1 163 ? -11.684 4.193 21.208 1.00 98.31 163 VAL A CA 1
ATOM 1247 C C . VAL A 1 163 ? -12.914 3.501 21.775 1.00 98.31 163 VAL A C 1
ATOM 1249 O O . VAL A 1 163 ? -13.762 4.139 22.391 1.00 98.31 163 VAL A O 1
ATOM 1252 N N . VAL A 1 164 ? -13.019 2.189 21.597 1.00 98.19 164 VAL A N 1
ATOM 1253 C CA . VAL A 1 164 ? -14.172 1.383 22.014 1.00 98.19 164 VAL A CA 1
ATOM 1254 C C . VAL A 1 164 ? -13.716 0.381 23.065 1.00 98.19 164 VAL A C 1
ATOM 1256 O O . VAL A 1 164 ? -13.398 -0.763 22.759 1.00 98.19 164 VAL A O 1
ATOM 1259 N N . GLU A 1 165 ? -13.685 0.810 24.325 1.00 97.94 165 GLU A N 1
ATOM 1260 C CA . GLU A 1 165 ? -13.088 0.046 25.428 1.00 97.94 165 GLU A CA 1
ATOM 1261 C C . GLU A 1 165 ? -13.958 0.121 26.691 1.00 97.94 165 GLU A C 1
ATOM 1263 O O . GLU A 1 165 ? -14.370 1.197 27.137 1.00 97.94 165 GLU A O 1
ATOM 1268 N N . LYS A 1 166 ? -14.239 -1.034 27.301 1.00 97.31 166 LYS A N 1
ATOM 1269 C CA . LYS A 1 166 ? -15.005 -1.145 28.547 1.00 97.31 166 LYS A CA 1
ATOM 1270 C C . LYS A 1 166 ? -14.166 -0.724 29.757 1.00 97.31 166 LYS A C 1
ATOM 1272 O O . LYS A 1 166 ? -14.695 -0.045 30.638 1.00 97.31 166 LYS A O 1
ATOM 1277 N N . ALA A 1 167 ? -12.878 -1.066 29.788 1.00 96.94 167 ALA A N 1
ATOM 1278 C CA . ALA A 1 167 ? -11.964 -0.699 30.866 1.00 96.94 167 ALA A CA 1
ATOM 1279 C C . ALA A 1 167 ? -11.648 0.809 30.852 1.00 96.94 167 ALA A C 1
ATOM 1281 O O . ALA A 1 167 ? -11.018 1.331 29.935 1.00 96.94 167 ALA A O 1
ATOM 1282 N N . GLN A 1 168 ? -12.066 1.534 31.895 1.00 97.38 168 GLN A N 1
ATOM 1283 C CA . GLN A 1 168 ? -11.893 2.992 31.963 1.00 97.38 168 GLN A CA 1
ATOM 1284 C C . GLN A 1 168 ? -10.418 3.421 31.943 1.00 97.38 168 GLN A C 1
ATOM 1286 O O . GLN A 1 168 ? -10.096 4.439 31.337 1.00 97.38 168 GLN A O 1
ATOM 1291 N N . LYS A 1 169 ? -9.534 2.640 32.576 1.00 96.38 169 LYS A N 1
ATOM 1292 C CA . LYS A 1 169 ? -8.096 2.929 32.648 1.00 96.38 169 LYS A CA 1
ATOM 1293 C C . LYS A 1 169 ? -7.446 2.925 31.258 1.00 96.38 169 LYS A C 1
ATOM 1295 O O . LYS A 1 169 ? -6.867 3.932 30.869 1.00 96.38 169 LYS A O 1
ATOM 1300 N N . LEU A 1 170 ? -7.610 1.835 30.503 1.00 96.06 170 LEU A N 1
ATOM 1301 C CA . LEU A 1 170 ? -7.081 1.697 29.138 1.00 96.06 170 LEU A CA 1
ATOM 1302 C C . LEU A 1 170 ? -7.643 2.763 28.196 1.00 96.06 170 LEU A C 1
ATOM 1304 O O . LEU A 1 170 ? -6.907 3.340 27.397 1.00 96.06 170 LEU A O 1
ATOM 1308 N N . ARG A 1 171 ? -8.943 3.060 28.319 1.00 97.19 171 ARG A N 1
ATOM 1309 C CA . ARG A 1 171 ? -9.600 4.094 27.517 1.00 97.19 171 ARG A CA 1
ATOM 1310 C C . ARG A 1 171 ? -8.973 5.473 27.745 1.00 97.19 171 ARG A C 1
ATOM 1312 O O . ARG A 1 171 ? -8.585 6.115 26.777 1.00 97.19 171 ARG A O 1
ATOM 1319 N N . ALA A 1 172 ? -8.817 5.882 29.006 1.00 97.69 172 ALA A N 1
ATOM 1320 C CA . ALA A 1 172 ? -8.232 7.174 29.366 1.00 97.69 172 ALA A CA 1
ATOM 1321 C C . ALA A 1 172 ? -6.760 7.296 28.932 1.00 97.69 172 ALA A C 1
ATOM 1323 O O . ALA A 1 172 ? -6.341 8.347 28.458 1.00 97.69 172 ALA A O 1
ATOM 1324 N N . GLU A 1 173 ? -5.980 6.220 29.047 1.00 97.06 173 GLU A N 1
ATOM 1325 C CA . GLU A 1 173 ? -4.587 6.198 28.586 1.00 97.06 173 GLU A CA 1
ATOM 1326 C C . GLU A 1 173 ? -4.482 6.301 27.058 1.00 97.06 173 GLU A C 1
ATOM 1328 O O . GLU A 1 173 ? -3.666 7.056 26.533 1.00 97.06 173 GLU A O 1
ATOM 1333 N N . THR A 1 174 ? -5.352 5.598 26.332 1.00 96.94 174 THR A N 1
ATOM 1334 C CA . THR A 1 174 ? -5.399 5.666 24.865 1.00 96.94 174 THR A CA 1
ATOM 1335 C C . THR A 1 174 ? -5.819 7.059 24.384 1.00 96.94 174 THR A C 1
ATOM 1337 O O . THR A 1 174 ? -5.226 7.592 23.446 1.00 96.94 174 THR A O 1
ATOM 1340 N N . GLU A 1 175 ? -6.811 7.675 25.037 1.00 97.75 175 GLU A N 1
ATOM 1341 C CA . GLU A 1 175 ? -7.213 9.066 24.784 1.00 97.75 175 GLU A CA 1
ATOM 1342 C C . GLU A 1 175 ? -6.052 10.041 25.001 1.00 97.75 175 GLU A C 1
ATOM 1344 O O . GLU A 1 175 ? -5.827 10.921 24.168 1.00 97.75 175 GLU A O 1
ATOM 1349 N N . GLU A 1 176 ? -5.285 9.860 26.079 1.00 97.88 176 GLU A N 1
ATOM 1350 C CA . GLU A 1 176 ? -4.110 10.678 26.376 1.00 97.88 176 GLU A CA 1
ATOM 1351 C C . GLU A 1 176 ? -3.052 10.574 25.273 1.00 97.88 176 GLU A C 1
ATOM 1353 O O . GLU A 1 176 ? -2.564 11.594 24.786 1.00 97.88 176 GLU A O 1
ATOM 1358 N N . LEU A 1 177 ? -2.735 9.358 24.819 1.00 97.50 177 LEU A N 1
ATOM 1359 C CA . LEU A 1 177 ? -1.780 9.144 23.730 1.00 97.50 177 LEU A CA 1
ATOM 1360 C C . LEU A 1 177 ? -2.250 9.783 22.418 1.00 97.50 177 LEU A C 1
ATOM 1362 O O . LEU A 1 177 ? -1.460 10.433 21.731 1.00 97.50 177 LEU A O 1
ATOM 1366 N N . CYS A 1 178 ? -3.540 9.663 22.088 1.00 96.88 178 CYS A N 1
ATOM 1367 C CA . CYS A 1 178 ? -4.113 10.320 20.910 1.00 96.88 178 CYS A CA 1
ATOM 1368 C C . CYS A 1 178 ? -4.020 11.849 21.015 1.00 96.88 178 CYS A C 1
ATOM 1370 O O . CYS A 1 178 ? -3.712 12.518 20.027 1.00 96.88 178 CYS A O 1
ATOM 1372 N N . ARG A 1 179 ? -4.234 12.399 22.218 1.00 97.31 179 ARG A N 1
ATOM 1373 C CA . ARG A 1 179 ? -4.098 13.831 22.503 1.00 97.31 179 ARG A CA 1
ATOM 1374 C C . ARG A 1 179 ? -2.658 14.311 22.335 1.00 97.31 179 ARG A C 1
ATOM 1376 O O . ARG A 1 179 ? -2.453 15.357 21.728 1.00 97.31 179 ARG A O 1
ATOM 1383 N N . ILE A 1 180 ? -1.673 13.551 22.819 1.00 97.44 180 ILE A N 1
ATOM 1384 C CA . ILE A 1 180 ? -0.243 13.859 22.640 1.00 97.44 180 ILE A CA 1
ATOM 1385 C C . ILE A 1 180 ? 0.117 13.888 21.149 1.00 97.44 180 ILE A C 1
ATOM 1387 O O . ILE A 1 180 ? 0.800 14.803 20.692 1.00 97.44 180 ILE A O 1
ATOM 1391 N N . LEU A 1 181 ? -0.398 12.932 20.374 1.00 95.56 181 LEU A N 1
ATOM 1392 C CA . LEU A 1 181 ? -0.214 12.875 18.923 1.00 95.56 181 LEU A CA 1
ATOM 1393 C C . LEU A 1 181 ? -1.054 13.907 18.144 1.00 95.56 181 LEU A C 1
ATOM 1395 O O . LEU A 1 181 ? -0.936 13.987 16.925 1.00 95.56 181 LEU A O 1
ATOM 1399 N N . SER A 1 182 ? -1.876 14.713 18.825 1.00 95.31 182 SER A N 1
ATOM 1400 C CA . SER A 1 182 ? -2.757 15.726 18.225 1.00 95.31 182 SER A CA 1
ATOM 1401 C C . SER A 1 182 ? -3.801 15.173 17.240 1.00 95.31 182 SER A C 1
ATOM 1403 O O . SER A 1 182 ? -4.254 15.895 16.351 1.00 95.31 182 SER A O 1
ATOM 1405 N N . TYR A 1 183 ? -4.228 13.917 17.409 1.00 94.56 183 TYR A N 1
ATOM 1406 C CA . TYR A 1 183 ? -5.308 13.330 16.611 1.00 94.56 183 TYR A CA 1
ATOM 1407 C C . TYR A 1 183 ? -6.672 13.490 17.301 1.00 94.56 183 TYR A C 1
ATOM 1409 O O . TYR A 1 183 ? -6.778 13.259 18.511 1.00 94.56 183 TYR A O 1
ATOM 1417 N N . PRO A 1 184 ? -7.742 13.851 16.563 1.00 94.62 184 PRO A N 1
ATOM 1418 C CA . PRO A 1 184 ? -9.086 13.900 17.119 1.00 94.62 184 PRO A CA 1
ATOM 1419 C C . PRO A 1 184 ? -9.515 12.492 17.540 1.00 94.62 184 PRO A C 1
ATOM 1421 O O . PRO A 1 184 ? -9.521 11.554 16.740 1.00 94.62 184 PRO A O 1
ATOM 1424 N N . CYS A 1 185 ? -9.871 12.362 18.816 1.00 97.12 185 CYS A N 1
ATOM 1425 C CA . CYS A 1 185 ? -10.203 11.094 19.446 1.00 97.12 185 CYS A CA 1
ATOM 1426 C C . CYS A 1 185 ? -11.576 11.178 20.115 1.00 97.12 185 CYS A C 1
ATOM 1428 O O . CYS A 1 185 ? -11.883 12.151 20.805 1.00 97.12 185 CYS A O 1
ATOM 1430 N N . GLN A 1 186 ? -12.402 10.159 19.897 1.00 97.94 186 GLN A N 1
ATOM 1431 C CA . GLN A 1 186 ? -13.696 9.991 20.551 1.00 97.94 186 GLN A CA 1
ATOM 1432 C C . GLN A 1 186 ? -13.735 8.624 21.217 1.00 97.94 186 GLN A C 1
ATOM 1434 O O . GLN A 1 186 ? -13.387 7.621 20.596 1.00 97.94 186 GLN A O 1
ATOM 1439 N N . SER A 1 187 ? -14.177 8.564 22.468 1.00 98.12 187 SER A N 1
ATOM 1440 C CA . SER A 1 187 ? -14.167 7.326 23.231 1.00 98.12 187 SER A CA 1
ATOM 1441 C C . SER A 1 187 ? -15.557 6.880 23.661 1.00 98.12 187 SER A C 1
ATOM 1443 O O . SER A 1 187 ? -16.456 7.675 23.933 1.00 98.12 187 SER A O 1
ATOM 1445 N N . TYR A 1 188 ? -15.732 5.565 23.708 1.00 98.25 188 TYR A N 1
ATOM 1446 C CA . TYR A 1 188 ? -17.012 4.911 23.899 1.00 98.25 188 TYR A CA 1
ATOM 1447 C C . TYR A 1 188 ? -16.847 3.722 24.844 1.00 98.25 188 TYR A C 1
ATOM 1449 O O . TYR A 1 188 ? -15.983 2.864 24.667 1.00 98.25 188 TYR A O 1
ATOM 1457 N N . ASN A 1 189 ? -17.718 3.650 25.851 1.00 97.56 189 ASN A N 1
ATOM 1458 C CA . ASN A 1 189 ? -17.833 2.503 26.759 1.00 97.56 189 ASN A CA 1
ATOM 1459 C C . ASN A 1 189 ? -18.856 1.457 26.274 1.00 97.56 189 ASN A C 1
ATOM 1461 O O . ASN A 1 189 ? -19.016 0.415 26.909 1.00 97.56 189 ASN A O 1
ATOM 1465 N N . SER A 1 190 ? -19.563 1.747 25.179 1.00 97.56 190 SER A N 1
ATOM 1466 C CA . SER A 1 190 ? -20.631 0.935 24.604 1.00 97.56 190 SER A CA 1
ATOM 1467 C C . SER A 1 190 ? -20.393 0.749 23.111 1.00 97.56 190 SER A C 1
ATOM 1469 O O . SER A 1 190 ? -20.263 1.720 22.366 1.00 97.56 190 SER A O 1
ATOM 1471 N N . PHE A 1 191 ? -20.389 -0.509 22.672 1.00 96.75 191 PHE A N 1
ATOM 1472 C CA . PHE A 1 191 ? -20.201 -0.868 21.269 1.00 96.75 191 PHE A CA 1
ATOM 1473 C C . PHE A 1 191 ? -21.281 -0.284 20.347 1.00 96.75 191 PHE A C 1
ATOM 1475 O O . PHE A 1 191 ? -20.958 0.204 19.273 1.00 96.75 191 PHE A O 1
ATOM 1482 N N . SER A 1 192 ? -22.550 -0.270 20.777 1.00 96.56 192 SER A N 1
ATOM 1483 C CA . SER A 1 192 ? -23.660 0.255 19.960 1.00 96.56 192 SER A CA 1
ATOM 1484 C C . SER A 1 192 ? -23.498 1.749 19.680 1.00 96.56 192 SER A C 1
ATOM 1486 O O . SER A 1 192 ? -23.652 2.195 18.550 1.00 96.56 192 SER A O 1
ATOM 1488 N N . THR A 1 193 ? -23.120 2.516 20.704 1.00 97.38 193 THR A N 1
ATOM 1489 C CA . THR A 1 193 ? -22.901 3.962 20.581 1.00 97.38 193 THR A CA 1
ATOM 1490 C C . THR A 1 193 ? -21.700 4.262 19.686 1.00 97.38 193 THR A C 1
ATOM 1492 O O . THR A 1 193 ? -21.761 5.168 18.861 1.00 97.38 193 THR A O 1
ATOM 1495 N N . ALA A 1 194 ? -20.631 3.466 19.796 1.00 97.06 194 ALA A N 1
ATOM 1496 C CA . ALA A 1 194 ? -19.479 3.584 18.909 1.00 97.06 194 ALA A CA 1
ATOM 1497 C C . ALA A 1 194 ? -19.844 3.298 17.445 1.00 97.06 194 ALA A C 1
ATOM 1499 O O . ALA A 1 194 ? -19.415 4.022 16.552 1.00 97.06 194 ALA A O 1
ATOM 1500 N N . MET A 1 195 ? -20.656 2.267 17.188 1.00 95.56 195 MET A N 1
ATOM 1501 C CA . MET A 1 195 ? -21.124 1.947 15.837 1.00 95.56 195 MET A CA 1
ATOM 1502 C C . MET A 1 195 ? -21.894 3.106 15.204 1.00 95.56 195 MET A C 1
ATOM 1504 O O . MET A 1 195 ? -21.610 3.477 14.066 1.00 95.56 195 MET A O 1
ATOM 1508 N N . GLU A 1 196 ? -22.844 3.683 15.940 1.00 96.00 196 GLU A N 1
ATOM 1509 C CA . GLU A 1 196 ? -23.629 4.832 15.482 1.00 96.00 196 GLU A CA 1
ATOM 1510 C C . GLU A 1 196 ? -22.733 6.042 15.201 1.00 96.00 196 GLU A C 1
ATOM 1512 O O . GLU A 1 196 ? -22.873 6.676 14.156 1.00 96.00 196 GLU A O 1
ATOM 1517 N N . ALA A 1 197 ? -21.760 6.313 16.075 1.00 96.31 197 ALA A N 1
ATOM 1518 C CA . ALA A 1 197 ? -20.817 7.410 15.899 1.00 96.31 197 ALA A CA 1
ATOM 1519 C C . ALA A 1 197 ? -19.915 7.236 14.667 1.00 96.31 197 ALA A C 1
ATOM 1521 O O . ALA A 1 197 ? -19.758 8.175 13.889 1.00 96.31 197 ALA A O 1
ATOM 1522 N N . VAL A 1 198 ? -19.366 6.037 14.442 1.00 94.25 198 VAL A N 1
ATOM 1523 C CA . VAL A 1 198 ? -18.541 5.725 13.259 1.00 94.25 198 VAL A CA 1
ATOM 1524 C C . VAL A 1 198 ? -19.370 5.841 11.971 1.00 94.25 198 VAL A C 1
ATOM 1526 O O . VAL A 1 198 ? -18.926 6.423 10.974 1.00 94.25 198 VAL A O 1
ATOM 1529 N N . ALA A 1 199 ? -20.616 5.355 11.988 1.00 91.38 199 ALA A N 1
ATOM 1530 C CA . ALA A 1 199 ? -21.537 5.499 10.863 1.00 91.38 199 ALA A CA 1
ATOM 1531 C C . ALA A 1 199 ? -21.878 6.975 10.592 1.00 91.38 199 ALA A C 1
ATOM 1533 O O . ALA A 1 199 ? -21.858 7.418 9.440 1.00 91.38 199 ALA A O 1
ATOM 1534 N N . GLN A 1 200 ? -22.132 7.761 11.640 1.00 92.50 200 GLN A N 1
ATOM 1535 C CA . GLN A 1 200 ? -22.409 9.191 11.534 1.00 92.50 200 GLN A CA 1
ATOM 1536 C C . GLN A 1 200 ? -21.191 9.976 11.031 1.00 92.50 200 GLN A C 1
ATOM 1538 O O . GLN A 1 200 ? -21.346 10.845 10.174 1.00 92.50 200 GLN A O 1
ATOM 1543 N N . ALA A 1 201 ? -19.980 9.658 11.493 1.00 90.44 201 ALA A N 1
ATOM 1544 C CA . ALA A 1 201 ? -18.741 10.268 11.012 1.00 90.44 201 ALA A CA 1
ATOM 1545 C C . ALA A 1 201 ? -18.554 10.022 9.506 1.00 90.44 201 ALA A C 1
ATOM 1547 O O . ALA A 1 201 ? -18.325 10.958 8.729 1.00 90.44 201 ALA A O 1
ATOM 1548 N N . SER A 1 202 ? -18.794 8.783 9.069 1.00 85.50 202 SER A N 1
ATOM 1549 C CA . SER A 1 202 ? -18.772 8.396 7.655 1.00 85.50 202 SER A CA 1
ATOM 1550 C C . SER A 1 202 ? -19.809 9.164 6.825 1.00 85.50 202 SER A C 1
ATOM 1552 O O . SER A 1 202 ? -19.483 9.720 5.776 1.00 85.50 202 SER A O 1
ATOM 1554 N N . GLN A 1 203 ? -21.049 9.280 7.311 1.00 85.38 203 GLN A N 1
ATOM 1555 C CA . GLN A 1 203 ? -22.114 10.023 6.625 1.00 85.38 203 GLN A CA 1
ATOM 1556 C C . GLN A 1 203 ? -21.857 11.535 6.587 1.00 85.38 203 GLN A C 1
ATOM 1558 O O . GLN A 1 203 ? -22.066 12.173 5.554 1.00 85.38 203 GLN A O 1
ATOM 1563 N N . SER A 1 204 ? -21.389 12.115 7.694 1.00 84.94 204 SER A N 1
ATOM 1564 C CA . SER A 1 204 ? -21.118 13.552 7.810 1.00 84.94 204 SER A CA 1
ATOM 1565 C C . SER A 1 204 ? -20.019 13.996 6.848 1.00 84.94 204 SER A C 1
ATOM 1567 O O . SER A 1 204 ? -20.112 15.065 6.245 1.00 84.94 204 SER A O 1
ATOM 1569 N N . THR A 1 205 ? -19.025 13.135 6.628 1.00 77.25 205 THR A N 1
ATOM 1570 C CA . THR A 1 205 ? -17.981 13.336 5.627 1.00 77.25 205 THR A CA 1
ATOM 1571 C C . THR A 1 205 ? -18.585 13.433 4.232 1.00 77.25 205 THR A C 1
ATOM 1573 O O . THR A 1 205 ? -18.345 14.409 3.521 1.00 77.25 205 THR A O 1
ATOM 1576 N N . VAL A 1 206 ? -19.415 12.458 3.853 1.00 72.06 206 VAL A N 1
ATOM 1577 C CA . VAL A 1 206 ? -20.078 12.446 2.543 1.00 72.06 206 VAL A CA 1
ATOM 1578 C C . VAL A 1 206 ? -20.948 13.695 2.369 1.00 72.06 206 VAL A C 1
ATOM 1580 O O . VAL A 1 206 ? -20.867 14.365 1.342 1.00 72.06 206 VAL A O 1
ATOM 1583 N N . GLN A 1 207 ? -21.724 14.078 3.387 1.00 77.12 207 GLN A N 1
ATOM 1584 C CA . GLN A 1 207 ? -22.546 15.292 3.354 1.00 77.12 207 GLN A CA 1
ATOM 1585 C C . GLN A 1 207 ? -21.713 16.577 3.248 1.00 77.12 207 GLN A C 1
ATOM 1587 O O . GLN A 1 207 ? -22.090 17.497 2.517 1.00 77.12 207 GLN A O 1
ATOM 1592 N N . ARG A 1 208 ? -20.568 16.664 3.936 1.00 74.81 208 ARG A N 1
ATOM 1593 C CA . ARG A 1 208 ? -19.648 17.809 3.839 1.00 74.81 208 ARG A CA 1
ATOM 1594 C C . ARG A 1 208 ? -19.097 17.941 2.417 1.00 74.81 208 ARG A C 1
ATOM 1596 O O . ARG A 1 208 ? -19.110 19.041 1.871 1.00 74.81 208 ARG A O 1
ATOM 1603 N N . VAL A 1 209 ? -18.713 16.829 1.788 1.00 65.81 209 VAL A N 1
ATOM 1604 C CA . VAL A 1 209 ? -18.259 16.807 0.387 1.00 65.81 209 VAL A CA 1
ATOM 1605 C C . VAL A 1 209 ? -19.383 17.249 -0.563 1.00 65.81 209 VAL A C 1
ATOM 1607 O O . VAL A 1 209 ? -19.192 18.166 -1.360 1.00 65.81 209 VAL A O 1
ATOM 1610 N N . VAL A 1 210 ? -20.586 16.679 -0.431 1.00 68.12 210 VAL A N 1
ATOM 1611 C CA . VAL A 1 210 ? -21.742 16.997 -1.295 1.00 68.12 210 VAL A CA 1
ATOM 1612 C C . VAL A 1 210 ? -22.206 18.454 -1.143 1.00 68.12 210 VAL A C 1
ATOM 1614 O O . VAL A 1 210 ? -22.498 19.135 -2.131 1.00 68.12 210 VAL A O 1
ATOM 1617 N N . SER A 1 211 ? -22.258 18.970 0.087 1.00 68.12 211 SER A N 1
ATOM 1618 C CA . SER A 1 211 ? -22.676 20.355 0.356 1.00 68.12 211 SER A CA 1
ATOM 1619 C C . SER A 1 211 ? -21.677 21.386 -0.172 1.00 68.12 211 SER A C 1
ATOM 1621 O O . SER A 1 211 ? -22.091 22.436 -0.669 1.00 68.12 211 SER A O 1
ATOM 1623 N N . MET A 1 212 ? -20.373 21.091 -0.137 1.00 62.16 212 MET A N 1
ATOM 1624 C CA . MET A 1 212 ? -19.358 21.957 -0.743 1.00 62.16 212 MET A CA 1
ATOM 1625 C C . MET A 1 212 ? -19.447 21.971 -2.272 1.00 62.16 212 MET A C 1
ATOM 1627 O O . MET A 1 212 ? -19.376 23.049 -2.864 1.00 62.16 212 MET A O 1
ATOM 1631 N N . MET A 1 213 ? -19.704 20.819 -2.903 1.00 61.16 213 MET A N 1
ATOM 1632 C CA . MET A 1 213 ? -19.965 20.751 -4.348 1.00 61.16 213 MET A CA 1
ATOM 1633 C C . MET A 1 213 ? -21.182 21.598 -4.756 1.00 61.16 213 MET A C 1
ATOM 1635 O O . MET A 1 213 ? -21.153 22.251 -5.795 1.00 61.16 213 MET A O 1
ATOM 1639 N N . SER A 1 214 ? -22.218 21.658 -3.912 1.00 64.50 214 SER A N 1
ATOM 1640 C CA . SER A 1 214 ? -23.444 22.426 -4.189 1.00 64.50 214 SER A CA 1
ATOM 1641 C C . SER A 1 214 ? -23.305 23.941 -3.969 1.00 64.50 214 SER A C 1
ATOM 1643 O O . SER A 1 214 ? -24.052 24.714 -4.555 1.00 64.50 214 SER A O 1
ATOM 1645 N N . ARG A 1 215 ? -22.375 24.404 -3.120 1.00 59.28 215 ARG A N 1
ATOM 1646 C CA . ARG A 1 215 ? -22.197 25.845 -2.834 1.00 59.28 215 ARG A CA 1
ATOM 1647 C C . ARG A 1 215 ? -21.384 26.586 -3.896 1.00 59.28 215 ARG A C 1
ATOM 1649 O O . ARG A 1 215 ? -21.593 27.781 -4.089 1.00 59.28 215 ARG A O 1
ATOM 1656 N N . ASN A 1 216 ? -20.482 25.895 -4.591 1.00 54.03 216 ASN A N 1
ATOM 1657 C CA . ASN A 1 216 ? -19.619 26.516 -5.600 1.00 54.03 216 ASN A CA 1
ATOM 1658 C C . ASN A 1 216 ? -20.300 26.722 -6.964 1.00 54.03 216 ASN A C 1
ATOM 1660 O O . ASN A 1 216 ? -19.763 27.454 -7.792 1.00 54.03 216 ASN A O 1
ATOM 1664 N N . SER A 1 217 ? -21.493 26.163 -7.194 1.00 53.94 217 SER A N 1
ATOM 1665 C CA . SER A 1 217 ? -22.284 26.446 -8.400 1.00 53.94 217 SER A CA 1
ATOM 1666 C C . SER A 1 217 ? -23.028 27.789 -8.345 1.00 53.94 217 SER A C 1
ATOM 1668 O O . SER A 1 217 ? -23.424 28.300 -9.382 1.00 53.94 217 SER A O 1
ATOM 1670 N N . GLY A 1 218 ? -23.173 28.418 -7.171 1.00 47.25 218 GLY A N 1
ATOM 1671 C CA . GLY A 1 218 ? -24.055 29.581 -6.980 1.00 47.25 218 GLY A CA 1
ATOM 1672 C C . GLY A 1 218 ? -23.533 30.954 -7.435 1.00 47.25 218 GLY A C 1
ATOM 1673 O O . GLY A 1 218 ? -24.189 31.955 -7.160 1.00 47.25 218 GLY A O 1
ATOM 1674 N N . LYS A 1 219 ? -22.355 31.058 -8.069 1.00 49.50 219 LYS A N 1
ATOM 1675 C CA . LYS A 1 219 ? -21.810 32.351 -8.555 1.00 49.50 219 LYS A CA 1
ATOM 1676 C C . LYS A 1 219 ? -21.184 32.323 -9.952 1.00 49.50 219 LYS A C 1
ATOM 1678 O O . LYS A 1 219 ? -20.724 33.363 -10.418 1.00 49.50 219 LYS A O 1
ATOM 1683 N N . SER A 1 220 ? -21.163 31.176 -10.629 1.00 42.38 220 SER A N 1
ATOM 1684 C CA . SER A 1 220 ? -20.794 31.127 -12.045 1.00 42.38 220 SER A CA 1
ATOM 1685 C C . SER A 1 220 ? -22.081 31.253 -12.847 1.00 42.38 220 SER A C 1
ATOM 1687 O O . SER A 1 220 ? -22.952 30.401 -12.732 1.00 42.38 220 SER A O 1
ATOM 1689 N N . THR A 1 221 ? -22.230 32.355 -13.579 1.00 41.44 221 THR A N 1
ATOM 1690 C CA . THR A 1 221 ? -23.384 32.637 -14.437 1.00 41.44 221 THR A CA 1
ATOM 1691 C C . THR A 1 221 ? -23.764 31.424 -15.284 1.00 41.44 221 THR A C 1
ATOM 1693 O O . THR A 1 221 ? -22.946 30.919 -16.055 1.00 41.44 221 THR A O 1
ATOM 1696 N N . ASP A 1 222 ? -25.014 31.009 -15.114 1.00 42.41 222 ASP A N 1
ATOM 1697 C CA . ASP A 1 222 ? -25.769 29.975 -15.815 1.00 42.41 222 ASP A CA 1
ATOM 1698 C C . ASP A 1 222 ? -25.404 29.780 -17.288 1.00 42.41 222 ASP A C 1
ATOM 1700 O O . ASP A 1 222 ? -25.961 30.397 -18.195 1.00 42.41 222 ASP A O 1
ATOM 1704 N N . LEU A 1 223 ? -24.512 28.826 -17.538 1.00 45.81 223 LEU A N 1
ATOM 1705 C CA . LEU A 1 223 ? -24.411 28.153 -18.834 1.00 45.81 223 LEU A CA 1
ATOM 1706 C C . LEU A 1 223 ? -24.892 26.696 -18.765 1.00 45.81 223 LEU A C 1
ATOM 1708 O O . LEU A 1 223 ? -25.004 26.046 -19.801 1.00 45.81 223 LEU A O 1
ATOM 1712 N N . LEU A 1 224 ? -25.181 26.170 -17.565 1.00 50.00 224 LEU A N 1
ATOM 1713 C CA . LEU A 1 224 ? -25.372 24.733 -17.328 1.00 50.00 224 LEU A CA 1
ATOM 1714 C C . LEU A 1 224 ? -26.656 24.373 -16.553 1.00 50.00 224 LEU A C 1
ATOM 1716 O O . LEU A 1 224 ? -26.806 23.218 -16.148 1.00 50.00 224 LEU A O 1
ATOM 1720 N N . ASP A 1 225 ? -27.591 25.311 -16.385 1.00 40.34 225 ASP A N 1
ATOM 1721 C CA . ASP A 1 225 ? -28.768 25.191 -15.501 1.00 40.34 225 ASP A CA 1
ATOM 1722 C C . ASP A 1 225 ? -29.936 24.356 -16.084 1.00 40.34 225 ASP A C 1
ATOM 1724 O O . ASP A 1 225 ? -31.114 24.582 -15.834 1.00 40.34 225 ASP A O 1
ATOM 1728 N N . GLY A 1 226 ? -29.612 23.358 -16.912 1.00 45.12 226 GLY A N 1
ATOM 1729 C CA . GLY A 1 226 ? -30.584 22.519 -17.624 1.00 45.12 226 GLY A CA 1
ATOM 1730 C C . GLY A 1 226 ? -30.441 21.018 -17.378 1.00 45.12 226 GLY A C 1
ATOM 1731 O O . GLY A 1 226 ? -30.935 20.229 -18.184 1.00 45.12 226 GLY A O 1
ATOM 1732 N N . ARG A 1 227 ? -29.726 20.577 -16.332 1.00 51.59 227 ARG A N 1
ATOM 1733 C CA . ARG A 1 227 ? -29.522 19.137 -16.098 1.00 51.59 227 ARG A CA 1
ATOM 1734 C C . ARG A 1 227 ? -30.770 18.482 -15.476 1.00 51.59 227 ARG A C 1
ATOM 1736 O O . ARG A 1 227 ? -31.161 18.856 -14.374 1.00 51.59 227 ARG A O 1
ATOM 1743 N N . PRO A 1 228 ? -31.349 17.438 -16.100 1.00 42.34 228 PRO A N 1
ATOM 1744 C CA . PRO A 1 228 ? -32.357 16.598 -15.464 1.00 42.34 228 PRO A CA 1
ATOM 1745 C C . PRO A 1 228 ? -31.643 15.661 -14.478 1.00 42.34 228 PRO A C 1
ATOM 1747 O O . PRO A 1 228 ? -31.128 14.615 -14.862 1.00 42.34 228 PRO A O 1
ATOM 1750 N N . GLY A 1 229 ? -31.512 16.080 -13.219 1.00 42.94 229 GLY A N 1
ATOM 1751 C CA . GLY A 1 229 ? -30.611 15.447 -12.250 1.00 42.94 229 GLY A CA 1
ATOM 1752 C C . GLY A 1 229 ? -31.251 15.126 -10.905 1.00 42.94 229 GLY A C 1
ATOM 1753 O O . GLY A 1 229 ? -30.691 15.478 -9.875 1.00 42.94 229 GLY A O 1
ATOM 1754 N N . GLY A 1 230 ? -32.411 14.468 -10.897 1.00 39.28 230 GLY A N 1
ATOM 1755 C CA . GLY A 1 230 ? -32.974 13.850 -9.697 1.00 39.28 230 GLY A CA 1
ATOM 1756 C C . GLY A 1 230 ? -33.103 12.340 -9.893 1.00 39.28 230 GLY A C 1
ATOM 1757 O O . GLY A 1 230 ? -33.863 11.906 -10.744 1.00 39.28 230 GLY A O 1
ATOM 1758 N N . SER A 1 231 ? -32.390 11.551 -9.087 1.00 39.19 231 SER A N 1
ATOM 1759 C CA . SER A 1 231 ? -32.640 10.119 -8.814 1.00 39.19 231 SER A CA 1
ATOM 1760 C C . SER A 1 231 ? -31.999 8.999 -9.657 1.00 39.19 231 SER A C 1
ATOM 1762 O O . SER A 1 231 ? -32.282 7.837 -9.359 1.00 39.19 231 SER A O 1
ATOM 1764 N N . LEU A 1 232 ? -31.111 9.244 -10.624 1.00 38.03 232 LEU A N 1
ATOM 1765 C CA . LEU A 1 232 ? -30.311 8.138 -11.184 1.00 38.03 232 LEU A CA 1
ATOM 1766 C C . LEU A 1 232 ? -29.056 7.912 -10.320 1.00 38.03 232 LEU A C 1
ATOM 1768 O O . LEU A 1 232 ? -28.345 8.884 -10.056 1.00 38.03 232 LEU A O 1
ATOM 1772 N N . PRO A 1 233 ? -28.759 6.671 -9.875 1.00 44.44 233 PRO A N 1
ATOM 1773 C CA . PRO A 1 233 ? -27.514 6.341 -9.192 1.00 44.44 233 PRO A CA 1
ATOM 1774 C C . PRO A 1 233 ? -26.382 6.375 -10.223 1.00 44.44 233 PRO A C 1
ATOM 1776 O O . PRO A 1 233 ? -25.923 5.344 -10.710 1.00 44.44 233 PRO A O 1
ATOM 1779 N N . ASP A 1 234 ? -25.982 7.582 -10.619 1.00 53.38 234 ASP A N 1
ATOM 1780 C CA . ASP A 1 234 ? -24.864 7.781 -11.523 1.00 53.38 234 ASP A CA 1
ATOM 1781 C C . ASP A 1 234 ? -23.601 7.344 -10.776 1.00 53.38 234 ASP A C 1
ATOM 1783 O O . ASP A 1 234 ? -23.188 7.954 -9.784 1.00 53.38 234 ASP A O 1
ATOM 1787 N N . TRP A 1 235 ? -23.004 6.241 -11.223 1.00 52.94 235 TRP A N 1
ATOM 1788 C CA . TRP A 1 235 ? -21.754 5.702 -10.684 1.00 52.94 235 TRP A CA 1
ATOM 1789 C C . TRP A 1 235 ? -20.646 6.768 -10.656 1.00 52.94 235 TRP A C 1
ATOM 1791 O O . TRP A 1 235 ? -19.763 6.721 -9.800 1.00 52.94 235 TRP A O 1
ATOM 1801 N N . ARG A 1 236 ? -20.753 7.791 -11.516 1.00 53.91 236 ARG A N 1
ATOM 1802 C CA . ARG A 1 236 ? -19.873 8.964 -11.550 1.00 53.91 236 ARG A CA 1
ATOM 1803 C C . ARG A 1 236 ? -19.895 9.769 -10.252 1.00 53.91 236 ARG A C 1
ATOM 1805 O O . ARG A 1 236 ? -18.847 10.243 -9.835 1.00 53.91 236 ARG A O 1
ATOM 1812 N N . CYS A 1 237 ? -21.037 9.883 -9.567 1.00 46.22 237 CYS A N 1
ATOM 1813 C CA . CYS A 1 237 ? -21.100 10.556 -8.267 1.00 46.22 237 CYS A CA 1
ATOM 1814 C C . CYS A 1 237 ? -20.309 9.786 -7.203 1.00 46.22 237 CYS A C 1
ATOM 1816 O O . CYS A 1 237 ? -19.604 10.402 -6.416 1.00 46.22 237 CYS A O 1
ATOM 1818 N N . ARG A 1 238 ? -20.349 8.445 -7.216 1.00 47.44 238 ARG A N 1
ATOM 1819 C CA . ARG A 1 238 ? -19.555 7.626 -6.281 1.00 47.44 238 ARG A CA 1
ATOM 1820 C C . ARG A 1 238 ? -18.055 7.739 -6.548 1.00 47.44 238 ARG A C 1
ATOM 1822 O O . ARG A 1 238 ? -17.293 7.864 -5.598 1.00 47.44 238 ARG A O 1
ATOM 1829 N N . ALA A 1 239 ? -17.655 7.745 -7.820 1.00 45.50 239 ALA A N 1
ATOM 1830 C CA . ALA A 1 239 ? -16.256 7.855 -8.227 1.00 45.50 239 ALA A CA 1
ATOM 1831 C C . ALA A 1 239 ? -15.643 9.241 -7.932 1.00 45.50 239 ALA A C 1
ATOM 1833 O O . ALA A 1 239 ? -14.454 9.344 -7.653 1.00 45.50 239 ALA A O 1
ATOM 1834 N N . LEU A 1 240 ? -16.456 10.306 -7.949 1.00 47.19 240 LEU A N 1
ATOM 1835 C CA . LEU A 1 240 ? -16.031 11.669 -7.601 1.00 47.19 240 LEU A CA 1
ATOM 1836 C C . LEU A 1 240 ? -16.007 11.935 -6.083 1.00 47.19 240 LEU A C 1
ATOM 1838 O O . LEU A 1 240 ? -15.324 12.855 -5.633 1.00 47.19 240 LEU A O 1
ATOM 1842 N N . CYS A 1 241 ? -16.734 11.153 -5.277 1.00 43.62 241 CYS A N 1
ATOM 1843 C CA . CYS A 1 241 ? -16.790 11.339 -3.823 1.00 43.62 241 CYS A CA 1
ATOM 1844 C C . CYS A 1 241 ? -15.518 10.895 -3.085 1.00 43.62 241 CYS A C 1
ATOM 1846 O O . CYS A 1 241 ? -15.341 11.282 -1.933 1.00 43.62 241 CYS A O 1
ATOM 1848 N N . THR A 1 242 ? -14.637 10.105 -3.702 1.00 45.16 242 THR A N 1
ATOM 1849 C CA . THR A 1 242 ? -13.423 9.605 -3.036 1.00 45.16 242 THR A CA 1
ATOM 1850 C C . THR A 1 242 ? -12.233 10.570 -3.099 1.00 45.16 242 THR A C 1
ATOM 1852 O O . THR A 1 242 ? -11.320 10.430 -2.291 1.00 45.16 242 THR A O 1
ATOM 1855 N N . THR A 1 243 ? -12.235 11.553 -4.011 1.00 44.19 243 THR A N 1
ATOM 1856 C CA . THR A 1 243 ? -11.058 12.406 -4.315 1.00 44.19 243 THR A CA 1
ATOM 1857 C C . THR A 1 243 ? -11.388 13.887 -4.581 1.00 44.19 243 THR A C 1
ATOM 1859 O O . THR A 1 243 ? -10.535 14.646 -5.044 1.00 44.19 243 THR A O 1
ATOM 1862 N N . GLY A 1 244 ? -12.614 14.345 -4.299 1.00 40.16 244 GLY A N 1
ATOM 1863 C CA . GLY A 1 244 ? -13.074 15.697 -4.647 1.00 40.16 244 GLY A CA 1
ATOM 1864 C C . GLY A 1 244 ? -12.228 16.833 -4.044 1.00 40.16 244 GLY A C 1
ATOM 1865 O O . GLY A 1 244 ? -12.249 17.069 -2.835 1.00 40.16 244 GLY A O 1
ATOM 1866 N N . ARG A 1 245 ? -11.518 17.590 -4.894 1.00 43.59 245 ARG A N 1
ATOM 1867 C CA . ARG A 1 245 ? -10.824 18.842 -4.533 1.00 43.59 245 ARG A CA 1
ATOM 1868 C C . ARG A 1 245 ? -11.702 20.044 -4.893 1.00 43.59 245 ARG A C 1
ATOM 1870 O O . ARG A 1 245 ? -12.256 20.099 -5.988 1.00 43.59 245 ARG A O 1
ATOM 1877 N N . ASN A 1 246 ? -11.804 21.016 -3.988 1.00 38.19 246 ASN A N 1
ATOM 1878 C CA . ASN A 1 246 ? -12.431 22.309 -4.275 1.00 38.19 246 ASN A CA 1
ATOM 1879 C C . ASN A 1 246 ? -11.473 23.219 -5.066 1.00 38.19 246 ASN A C 1
ATOM 1881 O O . ASN A 1 246 ? -10.257 23.042 -5.033 1.00 38.19 246 ASN A O 1
ATOM 1885 N N . ALA A 1 247 ? -12.013 24.256 -5.714 1.00 41.69 247 ALA A N 1
ATOM 1886 C CA . ALA A 1 247 ? -11.240 25.307 -6.393 1.00 41.69 247 ALA A CA 1
ATOM 1887 C C . ALA A 1 247 ? -10.279 26.093 -5.462 1.00 41.69 247 ALA A C 1
ATOM 1889 O O . ALA A 1 247 ? -9.440 26.854 -5.938 1.00 41.69 247 ALA A O 1
ATOM 1890 N N . GLY A 1 248 ? -10.365 25.889 -4.141 1.00 46.25 248 GLY A N 1
ATOM 1891 C CA . GLY A 1 248 ? -9.325 26.238 -3.174 1.00 46.25 248 GLY A CA 1
ATOM 1892 C C . GLY A 1 248 ? -8.605 24.970 -2.715 1.00 46.25 248 GLY A C 1
ATOM 1893 O O . GLY A 1 248 ? -9.271 24.028 -2.306 1.00 46.25 248 GLY A O 1
ATOM 1894 N N . ASN A 1 249 ? -7.273 24.978 -2.793 1.00 47.75 249 ASN A N 1
ATOM 1895 C CA . ASN A 1 249 ? -6.256 23.927 -2.592 1.00 47.75 249 ASN A CA 1
ATOM 1896 C C . ASN A 1 249 ? -6.478 22.708 -1.660 1.00 47.75 249 ASN A C 1
ATOM 1898 O O . ASN A 1 249 ? -5.611 21.838 -1.669 1.00 47.75 249 ASN A O 1
ATOM 1902 N N . VAL A 1 250 ? -7.558 22.561 -0.898 1.00 50.59 250 VAL A N 1
ATOM 1903 C CA . VAL A 1 250 ? -7.737 21.468 0.071 1.00 50.59 250 VAL A CA 1
ATOM 1904 C C . VAL A 1 250 ? -8.463 20.285 -0.576 1.00 50.59 250 VAL A C 1
ATOM 1906 O O . VAL A 1 250 ? -9.606 20.401 -1.024 1.00 50.59 250 VAL A O 1
ATOM 1909 N N . MET A 1 251 ? -7.776 19.146 -0.653 1.00 51.69 251 MET A N 1
ATOM 1910 C CA . MET A 1 251 ? -8.354 17.866 -1.056 1.00 51.69 251 MET A CA 1
ATOM 1911 C C . MET A 1 251 ? -9.210 17.345 0.100 1.00 51.69 251 MET A C 1
ATOM 1913 O O . MET A 1 251 ? -8.706 17.177 1.207 1.00 51.69 251 MET A O 1
ATOM 1917 N N . LEU A 1 252 ? -10.512 17.142 -0.117 1.00 55.31 252 LEU A N 1
ATOM 1918 C CA . LEU A 1 252 ? -11.390 16.567 0.906 1.00 55.31 252 LEU A CA 1
ATOM 1919 C C . LEU A 1 252 ? -11.312 15.052 0.805 1.00 55.31 252 LEU A C 1
ATOM 1921 O O . LEU A 1 252 ? -12.225 14.382 0.329 1.00 55.31 252 LEU A O 1
ATOM 1925 N N . GLU A 1 253 ? -10.175 14.519 1.227 1.00 63.75 253 GLU A N 1
ATOM 1926 C CA . GLU A 1 253 ? -10.062 13.098 1.488 1.00 63.75 253 GLU A CA 1
ATOM 1927 C C . GLU A 1 253 ? -11.029 12.740 2.625 1.00 63.75 253 GLU A C 1
ATOM 1929 O O . GLU A 1 253 ? -11.041 13.394 3.670 1.00 63.75 253 GLU A O 1
ATOM 1934 N N . THR A 1 254 ? -11.871 11.715 2.425 1.00 72.81 254 THR A N 1
ATOM 1935 C CA . THR A 1 254 ? -12.686 11.146 3.517 1.00 72.81 254 THR A CA 1
ATOM 1936 C C . THR A 1 254 ? -11.772 10.872 4.709 1.00 72.81 254 THR A C 1
ATOM 1938 O O . THR A 1 254 ? -10.675 10.416 4.449 1.00 72.81 254 THR A O 1
ATOM 1941 N N . PRO A 1 255 ? -12.090 11.130 5.980 1.00 84.69 255 PRO A N 1
ATOM 1942 C CA . PRO A 1 255 ? -11.130 10.862 7.040 1.00 84.69 255 PRO A CA 1
ATOM 1943 C C . PRO A 1 255 ? -10.784 9.369 7.100 1.00 84.69 255 PRO A C 1
ATOM 1945 O O . PRO A 1 255 ? -11.633 8.519 6.823 1.00 84.69 255 PRO A O 1
ATOM 1948 N N . THR A 1 256 ? -9.530 9.045 7.419 1.00 90.50 256 THR A N 1
ATOM 1949 C CA . THR A 1 256 ? -9.154 7.666 7.759 1.00 90.50 256 THR A CA 1
ATOM 1950 C C . THR A 1 256 ? -9.655 7.415 9.174 1.00 90.50 256 THR A C 1
ATOM 1952 O O . THR A 1 256 ? -9.166 8.029 10.120 1.00 90.50 256 THR A O 1
ATOM 1955 N N . GLN A 1 257 ? -10.656 6.553 9.322 1.00 94.69 257 GLN A N 1
ATOM 1956 C CA . GLN A 1 257 ? -11.235 6.251 10.625 1.00 94.69 257 GLN A CA 1
ATOM 1957 C C . GLN A 1 257 ? -10.493 5.066 11.226 1.00 94.69 257 GLN A C 1
ATOM 1959 O O . GLN A 1 257 ? -10.409 4.010 10.605 1.00 94.69 257 GLN A O 1
ATOM 1964 N N . ILE A 1 258 ? -9.950 5.221 12.426 1.00 96.94 258 ILE A N 1
ATOM 1965 C CA . ILE A 1 258 ? -9.258 4.147 13.140 1.00 96.94 258 ILE A CA 1
ATOM 1966 C C . ILE A 1 258 ? -10.107 3.769 14.342 1.00 96.94 258 ILE A C 1
ATOM 1968 O O . ILE A 1 258 ? -10.425 4.624 15.162 1.00 96.94 258 ILE A O 1
ATOM 1972 N N . VAL A 1 259 ? -10.473 2.496 14.460 1.00 97.88 259 VAL A N 1
ATOM 1973 C CA . VAL A 1 259 ? -11.259 1.995 15.590 1.00 97.88 259 VAL A CA 1
ATOM 1974 C C . VAL A 1 259 ? -10.366 1.144 16.475 1.00 97.88 259 VAL A C 1
ATOM 1976 O O . VAL A 1 259 ? -9.993 0.033 16.112 1.00 97.88 259 VAL A O 1
ATOM 1979 N N . LEU A 1 260 ? -10.043 1.671 17.646 1.00 98.19 260 LEU A N 1
ATOM 1980 C CA . LEU A 1 260 ? -9.283 1.010 18.693 1.00 98.19 260 LEU A CA 1
ATOM 1981 C C . LEU A 1 260 ? -10.249 0.207 19.574 1.00 98.19 260 LEU A C 1
ATOM 1983 O O . LEU A 1 260 ? -10.932 0.758 20.435 1.00 98.19 260 LEU A O 1
ATOM 1987 N N . LEU A 1 261 ? -10.362 -1.090 19.306 1.00 98.19 261 LEU A N 1
ATOM 1988 C CA . LEU A 1 261 ? -11.359 -1.990 19.873 1.00 98.19 261 LEU A CA 1
ATOM 1989 C C . LEU A 1 261 ? -10.790 -2.779 21.053 1.00 98.19 261 LEU A C 1
ATOM 1991 O O . LEU A 1 261 ? -9.850 -3.541 20.883 1.00 98.19 261 LEU A O 1
ATOM 1995 N N . GLY A 1 262 ? -11.405 -2.673 22.223 1.00 97.62 262 GLY A N 1
ATOM 1996 C CA . GLY A 1 262 ? -11.039 -3.463 23.395 1.00 97.62 262 GLY A CA 1
ATOM 1997 C C . GLY A 1 262 ? -11.362 -4.954 23.280 1.00 97.62 262 GLY A C 1
ATOM 1998 O O . GLY A 1 262 ? -12.363 -5.337 22.663 1.00 97.62 262 GLY A O 1
ATOM 1999 N N . MET A 1 263 ? -10.575 -5.797 23.957 1.00 96.06 263 MET A N 1
ATOM 2000 C CA . MET A 1 263 ? -10.739 -7.263 23.982 1.00 96.06 263 MET A CA 1
ATOM 2001 C C . MET A 1 263 ? -12.160 -7.714 24.354 1.00 96.06 263 MET A C 1
ATOM 2003 O O . MET A 1 263 ? -12.701 -8.631 23.734 1.00 96.06 263 MET A O 1
ATOM 2007 N N . ALA A 1 264 ? -12.829 -7.014 25.278 1.00 96.00 264 ALA A N 1
ATOM 2008 C CA . ALA A 1 264 ? -14.194 -7.334 25.712 1.00 96.00 264 ALA A CA 1
ATOM 2009 C C . ALA A 1 264 ? -15.218 -7.408 24.558 1.00 96.00 264 ALA A C 1
ATOM 2011 O O . ALA A 1 264 ? -16.264 -8.055 24.683 1.00 96.00 264 ALA A O 1
ATOM 2012 N N . TRP A 1 265 ? -14.927 -6.756 23.430 1.00 96.12 265 TRP A N 1
ATOM 2013 C CA . TRP A 1 265 ? -15.792 -6.709 22.257 1.00 96.12 265 TRP A CA 1
ATOM 2014 C C . TRP A 1 265 ? -15.430 -7.731 21.177 1.00 96.12 265 TRP A C 1
ATOM 2016 O O . TRP A 1 265 ? -16.214 -7.903 20.251 1.00 96.12 265 TRP A O 1
ATOM 2026 N N . LEU A 1 266 ? -14.321 -8.467 21.308 1.00 95.31 266 LEU A N 1
ATOM 2027 C CA . LEU A 1 266 ? -13.869 -9.459 20.321 1.00 95.31 266 LEU A CA 1
ATOM 2028 C C . LEU A 1 266 ? -14.869 -10.615 20.125 1.00 95.31 266 LEU A C 1
ATOM 2030 O O . LEU A 1 266 ? -14.927 -11.229 19.056 1.00 95.31 266 LEU A O 1
ATOM 2034 N N . SER A 1 267 ? -15.682 -10.900 21.150 1.00 93.81 267 SER A N 1
ATOM 2035 C CA . SER A 1 267 ? -16.786 -11.872 21.089 1.00 93.81 267 SER A CA 1
ATOM 2036 C C . SER A 1 267 ? -17.925 -11.436 20.169 1.00 93.81 267 SER A C 1
ATOM 2038 O O . SER A 1 267 ? -18.668 -12.280 19.669 1.00 93.81 267 SER A O 1
ATOM 2040 N N . ARG A 1 268 ? -18.087 -10.126 19.962 1.00 91.12 268 ARG A N 1
ATOM 2041 C CA . ARG A 1 268 ? -19.136 -9.570 19.116 1.00 91.12 268 ARG A CA 1
ATOM 2042 C C . ARG A 1 268 ? -18.630 -9.548 17.680 1.00 91.12 268 ARG A C 1
ATOM 2044 O O . ARG A 1 268 ? -17.513 -9.117 17.412 1.00 91.12 268 ARG A O 1
ATOM 2051 N N . GLY A 1 269 ? -19.447 -10.035 16.748 1.00 90.62 269 GLY A N 1
ATOM 2052 C CA . GLY A 1 269 ? -19.146 -9.885 15.326 1.00 90.62 269 GLY A CA 1
ATOM 2053 C C . GLY A 1 269 ? -18.998 -8.404 14.978 1.00 90.62 269 GLY A C 1
ATOM 2054 O O . GLY A 1 269 ? -19.784 -7.582 15.455 1.00 90.62 269 GLY A O 1
ATOM 2055 N N . LEU A 1 270 ? -17.988 -8.065 14.173 1.00 94.31 270 LEU A N 1
ATOM 2056 C CA . LEU A 1 270 ? -17.830 -6.701 13.686 1.00 94.31 270 LEU A CA 1
ATOM 2057 C C . LEU A 1 270 ? -18.949 -6.353 12.693 1.00 94.31 270 LEU A C 1
ATOM 2059 O O . LEU A 1 270 ? -19.335 -7.214 11.896 1.00 94.31 270 LEU A O 1
ATOM 2063 N N . PRO A 1 271 ? -19.455 -5.108 12.708 1.00 93.75 271 PRO A N 1
ATOM 2064 C CA . PRO A 1 271 ? -20.400 -4.638 11.710 1.00 93.75 271 PRO A CA 1
ATOM 2065 C C . PRO A 1 271 ? -19.786 -4.760 10.318 1.00 93.75 271 PRO A C 1
ATOM 2067 O O . PRO A 1 271 ? -18.609 -4.445 10.114 1.00 93.75 271 PRO A O 1
ATOM 2070 N N . SER A 1 272 ? -20.590 -5.183 9.346 1.00 89.62 272 SER A N 1
ATOM 2071 C CA . SER A 1 272 ? -20.158 -5.269 7.945 1.00 89.62 272 SER A CA 1
ATOM 2072 C C . SER A 1 272 ? -19.697 -3.914 7.393 1.00 89.62 272 SER A C 1
ATOM 2074 O O . SER A 1 272 ? -18.858 -3.847 6.502 1.00 89.62 272 SER A O 1
ATOM 2076 N N . GLU A 1 273 ? -20.200 -2.824 7.970 1.00 87.44 273 GLU A N 1
ATOM 2077 C CA . GLU A 1 273 ? -19.858 -1.439 7.679 1.00 87.44 273 GLU A CA 1
ATOM 2078 C C . GLU A 1 273 ? -18.404 -1.120 8.026 1.00 87.44 273 GLU A C 1
ATOM 2080 O O . GLU A 1 273 ? -17.760 -0.370 7.306 1.00 87.44 273 GLU A O 1
ATOM 2085 N N . TRP A 1 274 ? -17.849 -1.714 9.085 1.00 89.31 274 TRP A N 1
ATOM 2086 C CA . TRP A 1 274 ? -16.444 -1.507 9.460 1.00 89.31 274 TRP A CA 1
ATOM 2087 C C . TRP A 1 274 ? -15.483 -2.319 8.596 1.00 89.31 274 TRP A C 1
ATOM 2089 O O . TRP A 1 274 ? -14.293 -2.033 8.551 1.00 89.31 274 TRP A O 1
ATOM 2099 N N . GLN A 1 275 ? -16.000 -3.324 7.889 1.00 84.25 275 GLN A N 1
ATOM 2100 C CA . GLN A 1 275 ? -15.254 -4.021 6.845 1.00 84.25 275 GLN A CA 1
ATOM 2101 C C . GLN A 1 275 ? -15.242 -3.219 5.534 1.00 84.25 275 GLN A C 1
ATOM 2103 O O . GLN A 1 275 ? -14.498 -3.557 4.611 1.00 84.25 275 GLN A O 1
ATOM 2108 N N . GLN A 1 276 ? -16.059 -2.160 5.435 1.00 73.94 276 GLN A N 1
ATOM 2109 C CA . GLN A 1 276 ? -16.024 -1.246 4.302 1.00 73.94 276 GLN A CA 1
ATOM 2110 C C . GLN A 1 276 ? -14.770 -0.374 4.353 1.00 73.94 276 GLN A C 1
ATOM 2112 O O . GLN A 1 276 ? -14.096 -0.197 5.366 1.00 73.94 276 GLN A O 1
ATOM 2117 N N . GLN A 1 277 ? -14.428 0.160 3.190 1.00 66.75 277 GLN A N 1
ATOM 2118 C CA . GLN A 1 277 ? -13.166 0.842 2.976 1.00 66.75 277 GLN A CA 1
ATOM 2119 C C . GLN A 1 277 ? -13.155 2.196 3.696 1.00 66.75 277 GLN A C 1
ATOM 2121 O O . GLN A 1 277 ? -14.044 3.016 3.484 1.00 66.75 277 GLN A O 1
ATOM 2126 N N . GLY A 1 278 ? -12.118 2.433 4.502 1.00 81.56 278 GLY A N 1
ATOM 2127 C CA . GLY A 1 278 ? -11.916 3.683 5.245 1.00 81.56 278 GLY A CA 1
ATOM 2128 C C . GLY A 1 278 ? -11.939 3.527 6.765 1.00 81.56 278 GLY A C 1
ATOM 2129 O O . GLY A 1 278 ? -11.497 4.446 7.450 1.00 81.56 278 GLY A O 1
ATOM 2130 N N . VAL A 1 279 ? -12.380 2.369 7.275 1.00 92.81 279 VAL A N 1
ATOM 2131 C CA . VAL A 1 279 ? -12.309 2.019 8.700 1.00 92.81 279 VAL A CA 1
ATOM 2132 C C . VAL A 1 279 ? -11.170 1.021 8.925 1.00 92.81 279 VAL A C 1
ATOM 2134 O O . VAL A 1 279 ? -11.132 -0.049 8.321 1.00 92.81 279 VAL A O 1
ATOM 2137 N N . TYR A 1 280 ? -10.221 1.373 9.787 1.00 95.56 280 TYR A N 1
ATOM 2138 C CA . TYR A 1 280 ? -9.087 0.540 10.175 1.00 95.56 280 TYR A CA 1
ATOM 2139 C C . TYR A 1 280 ? -9.266 0.094 11.626 1.00 95.56 280 TYR A C 1
ATOM 2141 O O . TYR A 1 280 ? -9.067 0.871 12.558 1.00 95.56 280 TYR A O 1
ATOM 2149 N N . VAL A 1 281 ? -9.699 -1.150 11.823 1.00 97.25 281 VAL A N 1
ATOM 2150 C CA . VAL A 1 281 ? -9.981 -1.686 13.162 1.00 97.25 281 VAL A CA 1
ATOM 2151 C C . VAL A 1 281 ? -8.724 -2.320 13.749 1.00 97.25 281 VAL A C 1
ATOM 2153 O O . VAL A 1 281 ? -8.105 -3.168 13.106 1.00 97.25 281 VAL A O 1
ATOM 2156 N N . VAL A 1 282 ? -8.374 -1.949 14.977 1.00 97.94 282 VAL A N 1
ATOM 2157 C CA . VAL A 1 282 ? -7.203 -2.442 15.710 1.00 97.94 282 VAL A CA 1
ATOM 2158 C C . VAL A 1 282 ? -7.631 -2.913 17.085 1.00 97.94 282 VAL A C 1
ATOM 2160 O O . VAL A 1 282 ? -8.302 -2.184 17.807 1.00 97.94 282 VAL A O 1
ATOM 2163 N N . LEU A 1 283 ? -7.256 -4.134 17.447 1.00 98.00 283 LEU A N 1
ATOM 2164 C CA . LEU A 1 283 ? -7.563 -4.699 18.757 1.00 98.00 283 LEU A CA 1
ATOM 2165 C C . LEU A 1 283 ? -6.587 -4.157 19.810 1.00 98.00 283 LEU A C 1
ATOM 2167 O O . LEU A 1 283 ? -5.383 -4.268 19.631 1.00 98.00 283 LEU A O 1
ATOM 2171 N N . ILE A 1 284 ? -7.082 -3.624 20.921 1.00 97.69 284 ILE A N 1
ATOM 2172 C CA . ILE A 1 284 ? -6.279 -3.276 22.097 1.00 97.69 284 ILE A CA 1
ATOM 2173 C C . ILE A 1 284 ? -6.512 -4.331 23.174 1.00 97.69 284 ILE A C 1
ATOM 2175 O O . ILE A 1 284 ? -7.653 -4.690 23.475 1.00 97.69 284 ILE A O 1
ATOM 2179 N N . THR A 1 285 ? -5.425 -4.830 23.753 1.00 96.56 285 THR A N 1
ATOM 2180 C CA . THR A 1 285 ? -5.462 -5.860 24.795 1.00 96.56 285 THR A CA 1
ATOM 2181 C C . THR A 1 285 ? -4.352 -5.650 25.814 1.00 96.56 285 THR A C 1
ATOM 2183 O O . THR A 1 285 ? -3.280 -5.147 25.481 1.00 96.56 285 THR A O 1
ATOM 2186 N N . GLU A 1 286 ? -4.583 -6.054 27.060 1.00 96.06 286 GLU A N 1
ATOM 2187 C CA . GLU A 1 286 ? -3.508 -6.148 28.047 1.00 96.06 286 GLU A CA 1
ATOM 2188 C C . GLU A 1 286 ? -2.603 -7.345 27.736 1.00 96.06 286 GLU A C 1
ATOM 2190 O O . GLU A 1 286 ? -3.043 -8.324 27.129 1.00 96.06 286 GLU A O 1
ATOM 2195 N N . ALA A 1 287 ? -1.332 -7.277 28.145 1.00 93.19 287 ALA A N 1
ATOM 2196 C CA . ALA A 1 287 ? -0.383 -8.372 27.932 1.00 93.19 287 ALA A CA 1
ATOM 2197 C C . ALA A 1 287 ? -0.856 -9.693 28.565 1.00 93.19 287 ALA A C 1
ATOM 2199 O O . ALA A 1 287 ? -0.648 -10.755 27.984 1.00 93.19 287 ALA A O 1
ATOM 2200 N N . GLY A 1 288 ? -1.533 -9.624 29.718 1.00 92.19 288 GLY A N 1
ATOM 2201 C CA . GLY A 1 288 ? -2.120 -10.794 30.380 1.00 92.19 288 GLY A CA 1
ATOM 2202 C C . GLY A 1 288 ? -3.314 -11.396 29.632 1.00 92.19 288 GLY A C 1
ATOM 2203 O O . GLY A 1 288 ? -3.519 -12.604 29.686 1.00 92.19 288 GLY A O 1
ATOM 2204 N N . ASP A 1 289 ? -4.042 -10.577 28.872 1.00 93.50 289 ASP A N 1
ATOM 2205 C CA . ASP A 1 289 ? -5.254 -10.977 28.148 1.00 93.50 289 ASP A CA 1
ATOM 2206 C C . ASP A 1 289 ? -4.950 -11.496 26.731 1.00 93.50 289 ASP A C 1
ATOM 2208 O O . ASP A 1 289 ? -5.833 -11.993 26.029 1.00 93.50 289 ASP A O 1
ATOM 2212 N N . PHE A 1 290 ? -3.698 -11.406 26.269 1.00 93.12 290 PHE A N 1
ATOM 2213 C CA . PHE A 1 290 ? -3.336 -11.835 24.916 1.00 93.12 290 PHE A CA 1
ATOM 2214 C C . PHE A 1 290 ? -3.522 -13.349 24.712 1.00 93.12 290 PHE A C 1
ATOM 2216 O O . PHE A 1 290 ? -3.926 -13.794 23.636 1.00 93.12 290 PHE A O 1
ATOM 2223 N N . GLU A 1 291 ? -3.316 -14.151 25.760 1.00 94.50 291 GLU A N 1
ATOM 2224 C CA . GLU A 1 291 ? -3.637 -15.583 25.731 1.00 94.50 291 GLU A CA 1
ATOM 2225 C C . GLU A 1 291 ? -5.143 -15.830 25.567 1.00 94.50 291 GLU A C 1
ATOM 2227 O O . GLU A 1 291 ? -5.548 -16.761 24.868 1.00 94.50 291 GLU A O 1
ATOM 2232 N N . ASP A 1 292 ? -5.985 -14.978 26.158 1.00 96.19 292 ASP A N 1
ATOM 2233 C CA . ASP A 1 292 ? -7.439 -15.057 26.015 1.00 96.19 292 ASP A CA 1
ATOM 2234 C C . ASP A 1 292 ? -7.900 -14.726 24.600 1.00 96.19 292 ASP A C 1
ATOM 2236 O O . ASP A 1 292 ? -8.807 -15.387 24.085 1.00 96.19 292 ASP A O 1
ATOM 2240 N N . VAL A 1 293 ? -7.229 -13.787 23.927 1.00 96.44 293 VAL A N 1
ATOM 2241 C CA . VAL A 1 293 ? -7.438 -13.527 22.495 1.00 96.44 293 VAL A CA 1
ATOM 2242 C C . VAL A 1 293 ? -7.159 -14.796 21.685 1.00 96.44 293 VAL A C 1
ATOM 2244 O O . VAL A 1 293 ? -7.995 -15.208 20.875 1.00 96.44 293 VAL A O 1
ATOM 2247 N N . GLY A 1 294 ? -6.032 -15.468 21.942 1.00 96.38 294 GLY A N 1
ATOM 2248 C CA . GLY A 1 294 ? -5.686 -16.743 21.308 1.00 96.38 294 GLY A CA 1
ATOM 2249 C C . GLY A 1 294 ? -6.734 -17.829 21.562 1.00 96.38 294 GLY A C 1
ATOM 2250 O O . GLY A 1 294 ? -7.237 -18.437 20.612 1.00 96.38 294 GLY A O 1
ATOM 2251 N N . ARG A 1 295 ? -7.151 -18.008 22.824 1.00 96.62 295 ARG A N 1
ATOM 2252 C CA . ARG A 1 295 ? -8.213 -18.954 23.215 1.00 96.62 295 ARG A CA 1
ATOM 2253 C C . ARG A 1 295 ? -9.529 -18.668 22.493 1.00 96.62 295 ARG A C 1
ATOM 2255 O O . ARG A 1 295 ? -10.146 -19.586 21.958 1.00 96.62 295 ARG A O 1
ATOM 2262 N N . GLN A 1 296 ? -9.947 -17.407 22.429 1.00 96.50 296 GLN A N 1
ATOM 2263 C CA . GLN A 1 296 ? -11.212 -17.006 21.814 1.00 96.50 296 GLN A CA 1
ATOM 2264 C C . GLN A 1 296 ? -11.218 -17.154 20.285 1.00 96.50 296 GLN A C 1
ATOM 2266 O O . GLN A 1 296 ? -12.267 -17.404 19.681 1.00 96.50 296 GLN A O 1
ATOM 2271 N N . LEU A 1 297 ? -10.057 -17.006 19.649 1.00 96.50 297 LEU A N 1
ATOM 2272 C CA . LEU A 1 297 ? -9.871 -17.251 18.220 1.00 96.50 297 LEU A CA 1
ATOM 2273 C C . LEU A 1 297 ? -9.563 -18.722 17.911 1.00 96.50 297 LEU A C 1
ATOM 2275 O O . LEU A 1 297 ? -9.495 -19.096 16.739 1.00 96.50 297 LEU A O 1
ATOM 2279 N N . LEU A 1 298 ? -9.390 -19.572 18.928 1.00 97.06 298 LEU A N 1
ATOM 2280 C CA . LEU A 1 298 ? -8.894 -20.943 18.786 1.00 97.06 298 LEU A CA 1
ATOM 2281 C C . LEU A 1 298 ? -7.548 -20.994 18.043 1.00 97.06 298 LEU A C 1
ATOM 2283 O O . LEU A 1 298 ? -7.340 -21.880 17.221 1.00 97.06 298 LEU A O 1
ATOM 2287 N N . ALA A 1 299 ? -6.692 -19.991 18.233 1.00 96.94 299 ALA A N 1
ATOM 2288 C CA . ALA A 1 299 ? -5.406 -19.872 17.558 1.00 96.94 299 ALA A CA 1
ATOM 2289 C C . ALA A 1 299 ? -4.269 -20.340 18.470 1.00 96.94 299 ALA A C 1
ATOM 2291 O O . ALA A 1 299 ? -4.252 -20.035 19.660 1.00 96.94 299 ALA A O 1
ATOM 2292 N N . SER A 1 300 ? -3.313 -21.061 17.891 1.00 93.44 300 SER A N 1
ATOM 2293 C CA . SER A 1 300 ? -2.172 -21.664 18.589 1.00 93.44 300 SER A CA 1
ATOM 2294 C C . SER A 1 300 ? -0.905 -20.802 18.575 1.00 93.44 300 SER A C 1
ATOM 2296 O O . SER A 1 300 ? 0.001 -21.030 19.373 1.00 93.44 300 SER A O 1
ATOM 2298 N N . GLY A 1 301 ? -0.833 -19.802 17.693 1.00 94.56 301 GLY A N 1
ATOM 2299 C CA . GLY A 1 301 ? 0.316 -18.906 17.585 1.00 94.56 301 GLY A CA 1
ATOM 2300 C C . GLY A 1 301 ? -0.029 -17.547 16.985 1.00 94.56 301 GLY A C 1
ATOM 2301 O O . GLY A 1 301 ? -1.130 -17.319 16.486 1.00 94.56 301 GLY A O 1
ATOM 2302 N N . GLU A 1 302 ? 0.938 -16.633 17.017 1.00 94.69 302 GLU A N 1
ATOM 2303 C CA . GLU A 1 302 ? 0.771 -15.235 16.600 1.00 94.69 302 GLU A CA 1
ATOM 2304 C C . GLU A 1 302 ? 0.350 -15.078 15.132 1.00 94.69 302 GLU A C 1
ATOM 2306 O O . GLU A 1 302 ? -0.544 -14.292 14.817 1.00 94.69 302 GLU A O 1
ATOM 2311 N N . ALA A 1 303 ? 0.945 -15.859 14.227 1.00 94.25 303 ALA A N 1
ATOM 2312 C CA . ALA A 1 303 ? 0.588 -15.832 12.810 1.00 94.25 303 ALA A CA 1
ATOM 2313 C C . ALA A 1 303 ? -0.872 -16.258 12.580 1.00 94.25 303 ALA A C 1
ATOM 2315 O O . ALA A 1 303 ? -1.601 -15.586 11.849 1.00 94.25 303 ALA A O 1
ATOM 2316 N N . GLU A 1 304 ? -1.307 -17.323 13.259 1.00 96.81 304 GLU A N 1
ATOM 2317 C CA . GLU A 1 304 ? -2.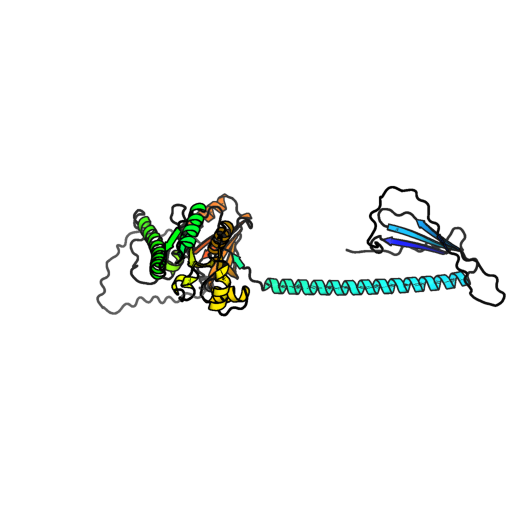682 -17.818 13.185 1.00 96.81 304 GLU A CA 1
ATOM 2318 C C . GLU A 1 304 ? -3.665 -16.821 13.820 1.00 96.81 304 GLU A C 1
ATOM 2320 O O . GLU A 1 304 ? -4.736 -16.565 13.270 1.00 96.81 304 GLU A O 1
ATOM 2325 N N . MET A 1 305 ? -3.286 -16.192 14.940 1.00 96.44 305 MET A N 1
ATOM 2326 C CA . MET A 1 305 ? -4.074 -15.119 15.554 1.00 96.44 305 MET A CA 1
ATOM 2327 C C . MET A 1 305 ? -4.282 -13.960 14.582 1.00 96.44 305 MET A C 1
ATOM 2329 O O . MET A 1 305 ? -5.422 -13.552 14.362 1.00 96.44 305 MET A O 1
ATOM 2333 N N . ARG A 1 306 ? -3.215 -13.461 13.945 1.00 95.69 306 ARG A N 1
ATOM 2334 C CA . ARG A 1 306 ? -3.309 -12.375 12.954 1.00 95.69 306 ARG A CA 1
ATOM 2335 C C . ARG A 1 306 ? -4.212 -12.745 11.785 1.00 95.69 306 ARG A C 1
ATOM 2337 O O . ARG A 1 306 ? -5.008 -11.922 11.345 1.00 95.69 306 ARG A O 1
ATOM 2344 N N . GLU A 1 307 ? -4.109 -13.967 11.275 1.00 94.81 307 GLU A N 1
ATOM 2345 C CA . GLU A 1 307 ? -4.968 -14.440 10.188 1.00 94.81 307 GLU A CA 1
ATOM 2346 C C . GLU A 1 307 ? -6.445 -14.474 10.598 1.00 94.81 307 GLU A C 1
ATOM 2348 O O . GLU A 1 307 ? -7.300 -13.951 9.879 1.00 94.81 307 GLU A O 1
ATOM 2353 N N . LYS A 1 308 ? -6.751 -15.000 11.789 1.00 97.06 308 LYS A N 1
ATOM 2354 C CA . LYS A 1 308 ? -8.126 -15.063 12.300 1.00 97.06 308 LYS A CA 1
ATOM 2355 C C . LYS A 1 308 ? -8.700 -13.695 12.663 1.00 97.06 308 LYS A C 1
ATOM 2357 O O . LYS A 1 308 ? -9.888 -13.465 12.438 1.00 97.06 308 LYS A O 1
ATOM 2362 N N . LEU A 1 309 ? -7.881 -12.773 13.167 1.00 96.25 309 LEU A N 1
ATOM 2363 C CA . LEU A 1 309 ? -8.264 -11.372 13.361 1.00 96.25 309 LEU A CA 1
ATOM 2364 C C . LEU A 1 309 ? -8.609 -10.714 12.019 1.00 96.25 309 LEU A C 1
ATOM 2366 O O . LEU A 1 309 ? -9.692 -10.138 11.886 1.00 96.25 309 LEU A O 1
ATOM 2370 N N . ARG A 1 310 ? -7.765 -10.894 10.992 1.00 94.69 310 ARG A N 1
ATOM 2371 C CA . ARG A 1 310 ? -8.036 -10.388 9.635 1.00 94.69 310 ARG A CA 1
ATOM 2372 C C . ARG A 1 310 ? -9.318 -10.962 9.047 1.00 94.69 310 ARG A C 1
ATOM 2374 O O . ARG A 1 310 ? -10.093 -10.207 8.467 1.00 94.69 310 ARG A O 1
ATOM 2381 N N . ALA A 1 311 ? -9.583 -12.254 9.246 1.00 94.25 311 ALA A N 1
ATOM 2382 C CA . ALA A 1 311 ? -10.827 -12.889 8.809 1.00 94.25 311 ALA A CA 1
ATOM 2383 C C . ALA A 1 311 ? -12.079 -12.280 9.472 1.00 94.25 311 ALA A C 1
ATOM 2385 O O . ALA A 1 311 ? -13.165 -12.333 8.897 1.00 94.25 311 ALA A O 1
ATOM 2386 N N . ARG A 1 312 ? -11.939 -11.665 10.655 1.00 95.31 312 ARG A N 1
ATOM 2387 C CA . ARG A 1 312 ? -13.013 -10.920 11.333 1.00 95.31 312 ARG A CA 1
ATOM 2388 C C . ARG A 1 312 ? -13.093 -9.443 10.934 1.00 95.31 312 ARG A C 1
ATOM 2390 O O . ARG A 1 312 ? -14.043 -8.780 11.336 1.00 95.31 312 ARG A O 1
ATOM 2397 N N . GLY A 1 313 ? -12.142 -8.932 10.152 1.00 93.94 313 GLY A N 1
ATOM 2398 C CA . GLY A 1 313 ? -12.038 -7.514 9.788 1.00 93.94 313 GLY A CA 1
ATOM 2399 C C . GLY A 1 313 ? -11.158 -6.679 10.725 1.00 93.94 313 GLY A C 1
ATOM 2400 O O . GLY A 1 313 ? -11.114 -5.460 10.584 1.00 93.94 313 GLY A O 1
ATOM 2401 N N . ILE A 1 314 ? -10.440 -7.307 11.662 1.00 96.62 314 ILE A N 1
ATOM 2402 C CA . ILE A 1 314 ? -9.460 -6.635 12.524 1.00 96.62 314 ILE A CA 1
ATOM 2403 C C . ILE A 1 314 ? -8.111 -6.635 11.804 1.00 96.62 314 ILE A C 1
ATOM 2405 O O . ILE A 1 314 ? -7.597 -7.680 11.408 1.00 96.62 314 ILE A O 1
ATOM 2409 N N . CYS A 1 315 ? -7.560 -5.448 11.589 1.00 95.56 315 CYS A N 1
ATOM 2410 C CA . CYS A 1 315 ? -6.394 -5.235 10.741 1.00 95.56 315 CYS A CA 1
ATOM 2411 C C . CYS A 1 315 ? -5.084 -5.494 11.485 1.00 95.56 315 CYS A C 1
ATOM 2413 O O . CYS A 1 315 ? -4.167 -6.070 10.902 1.00 95.56 315 CYS A O 1
ATOM 2415 N N . ASP A 1 316 ? -5.030 -5.092 12.755 1.00 96.56 316 ASP A N 1
ATOM 2416 C CA . ASP A 1 316 ? -3.850 -5.205 13.610 1.00 96.56 316 ASP A CA 1
ATOM 2417 C C . ASP A 1 316 ? -4.241 -5.305 15.098 1.00 96.56 316 ASP A C 1
ATOM 2419 O O . ASP A 1 316 ? -5.429 -5.247 15.437 1.00 96.56 316 ASP A O 1
ATOM 2423 N N . TYR A 1 317 ? -3.264 -5.444 15.994 1.00 97.06 317 TYR A N 1
ATOM 2424 C CA . TYR A 1 317 ? -3.463 -5.354 17.440 1.00 97.06 317 TYR A CA 1
ATOM 2425 C C . TYR A 1 317 ? -2.333 -4.600 18.149 1.00 97.06 317 TYR A C 1
ATOM 2427 O O . TYR A 1 317 ? -1.197 -4.551 17.690 1.00 97.06 317 TYR A O 1
ATOM 2435 N N . LEU A 1 318 ? -2.652 -4.039 19.313 1.00 97.12 318 LEU A N 1
ATOM 2436 C CA . LEU A 1 318 ? -1.738 -3.344 20.207 1.00 97.12 318 LEU A CA 1
ATOM 2437 C C . LEU A 1 318 ? -1.821 -3.960 21.606 1.00 97.12 318 LEU A C 1
ATOM 2439 O O . LEU A 1 318 ? -2.911 -4.230 22.116 1.00 97.12 318 LEU A O 1
ATOM 2443 N N . ILE A 1 319 ? -0.659 -4.166 22.225 1.00 96.75 319 ILE A N 1
ATOM 2444 C CA . ILE A 1 319 ? -0.533 -4.750 23.563 1.00 96.75 319 ILE A CA 1
ATOM 2445 C C . ILE A 1 319 ? -0.196 -3.637 24.560 1.00 96.75 319 ILE A C 1
ATOM 2447 O O . ILE A 1 319 ? 0.729 -2.861 24.331 1.00 96.75 319 ILE A O 1
ATOM 2451 N N . HIS A 1 320 ? -0.942 -3.557 25.662 1.00 93.69 320 HIS A N 1
ATOM 2452 C CA . HIS A 1 320 ? -0.693 -2.614 26.756 1.00 93.69 320 HIS A CA 1
ATOM 2453 C C . HIS A 1 320 ? 0.532 -3.038 27.602 1.00 93.69 320 HIS A C 1
ATOM 2455 O O . HIS A 1 320 ? 0.668 -4.237 27.876 1.00 93.69 320 HIS A O 1
ATOM 2461 N N . PRO A 1 321 ? 1.405 -2.108 28.054 1.00 95.50 321 PRO A N 1
ATOM 2462 C CA . PRO A 1 321 ? 1.308 -0.646 27.944 1.00 95.50 321 PRO A CA 1
ATOM 2463 C C . PRO A 1 321 ? 1.514 -0.126 26.523 1.00 95.50 321 PRO A C 1
ATOM 2465 O O . PRO A 1 321 ? 2.450 -0.518 25.830 1.00 95.50 321 PRO A O 1
ATOM 2468 N N . LEU A 1 322 ? 0.621 0.771 26.097 1.00 95.12 322 LEU A N 1
ATOM 2469 C CA . LEU A 1 322 ? 0.636 1.319 24.745 1.00 95.12 322 LEU A CA 1
ATOM 2470 C C . LEU A 1 322 ? 1.784 2.321 24.614 1.00 95.12 322 LEU A C 1
ATOM 2472 O O . LEU A 1 322 ? 1.848 3.309 25.343 1.00 95.12 322 LEU A O 1
ATOM 2476 N N . SER A 1 323 ? 2.685 2.090 23.662 1.00 96.06 323 SER A N 1
ATOM 2477 C CA . SER A 1 323 ? 3.718 3.071 23.331 1.00 96.06 323 SER A CA 1
ATOM 2478 C C . SER A 1 323 ? 3.212 4.049 22.273 1.00 96.06 323 SER A C 1
ATOM 2480 O O . SER A 1 323 ? 2.456 3.674 21.371 1.00 96.06 323 SER A O 1
ATOM 2482 N N . LEU A 1 324 ? 3.678 5.297 22.341 1.00 96.75 324 LEU A N 1
ATOM 2483 C CA . LEU A 1 324 ? 3.395 6.310 21.322 1.00 96.75 324 LEU A CA 1
ATOM 2484 C C . LEU A 1 324 ? 3.844 5.834 19.929 1.00 96.75 324 LEU A C 1
ATOM 2486 O O . LEU A 1 324 ? 3.110 6.004 18.957 1.00 96.75 324 LEU A O 1
ATOM 2490 N N . ASP A 1 325 ? 4.990 5.152 19.850 1.00 96.81 325 ASP A N 1
ATOM 2491 C CA . ASP A 1 325 ? 5.529 4.597 18.604 1.00 96.81 325 ASP A CA 1
ATOM 2492 C C . ASP A 1 325 ? 4.621 3.519 18.002 1.00 96.81 325 ASP A C 1
ATOM 2494 O O . ASP A 1 325 ? 4.402 3.498 16.789 1.00 96.81 325 ASP A O 1
ATOM 2498 N N . SER A 1 326 ? 4.050 2.642 18.837 1.00 96.31 326 SER A N 1
ATOM 2499 C CA . SER A 1 326 ? 3.142 1.587 18.372 1.00 96.31 326 SER A CA 1
ATOM 2500 C C .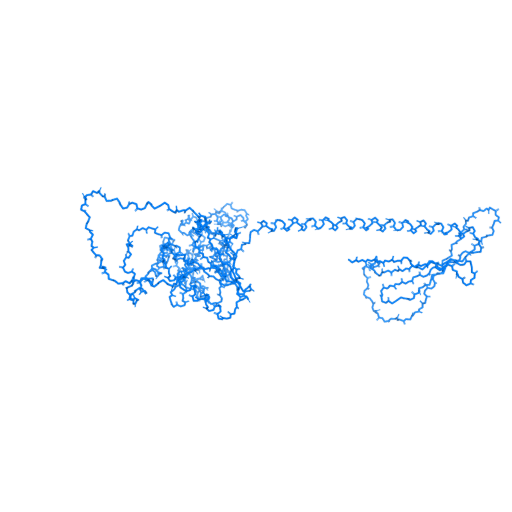 SER A 1 326 ? 1.853 2.168 17.787 1.00 96.31 326 SER A C 1
ATOM 2502 O O . SER A 1 326 ? 1.440 1.784 16.692 1.00 96.31 326 SER A O 1
ATOM 2504 N N . LEU A 1 327 ? 1.271 3.170 18.456 1.00 96.69 327 LEU A N 1
ATOM 2505 C CA . LEU A 1 327 ? 0.083 3.869 17.976 1.00 96.69 327 LEU A CA 1
ATOM 2506 C C . LEU A 1 327 ? 0.376 4.663 16.695 1.00 96.69 327 LEU A C 1
ATOM 2508 O O . LEU A 1 327 ? -0.393 4.594 15.740 1.00 96.69 327 LEU A O 1
ATOM 2512 N N . SER A 1 328 ? 1.510 5.364 16.642 1.00 95.69 328 SER A N 1
ATOM 2513 C CA . SER A 1 328 ? 1.958 6.097 15.451 1.00 95.69 328 SER A CA 1
ATOM 2514 C C . SER A 1 328 ? 2.155 5.164 14.248 1.00 95.69 328 SER A C 1
ATOM 2516 O O . SER A 1 328 ? 1.706 5.461 13.138 1.00 95.69 328 SER A O 1
ATOM 2518 N N . THR A 1 329 ? 2.747 3.987 14.474 1.00 95.62 329 THR A N 1
ATOM 2519 C CA . THR A 1 329 ? 2.938 2.956 13.442 1.00 95.62 329 THR A CA 1
ATOM 2520 C C . THR A 1 329 ? 1.600 2.467 12.897 1.00 95.62 329 THR A C 1
ATOM 2522 O O . THR A 1 329 ? 1.411 2.422 11.683 1.00 95.62 329 THR A O 1
ATOM 2525 N N . VAL A 1 330 ? 0.641 2.169 13.776 1.00 95.75 330 VAL A N 1
ATOM 2526 C CA . VAL A 1 330 ? -0.719 1.772 13.387 1.00 95.75 330 VAL A CA 1
ATOM 2527 C C . VAL A 1 330 ? -1.419 2.856 12.567 1.00 95.75 330 VAL A C 1
ATOM 2529 O O . VAL A 1 330 ? -2.046 2.550 11.554 1.00 95.75 330 VAL A O 1
ATOM 2532 N N . ILE A 1 331 ? -1.304 4.123 12.971 1.00 94.38 331 ILE A N 1
ATOM 2533 C CA . ILE A 1 331 ? -1.903 5.249 12.242 1.00 94.38 331 ILE A CA 1
ATOM 2534 C C . ILE A 1 331 ? -1.290 5.368 10.845 1.00 94.38 331 ILE A C 1
ATOM 2536 O O . ILE A 1 331 ? -2.016 5.513 9.861 1.00 94.38 331 ILE A O 1
ATOM 2540 N N . SER A 1 332 ? 0.032 5.229 10.755 1.00 91.56 332 SER A N 1
ATOM 2541 C CA . SER A 1 332 ? 0.769 5.283 9.492 1.00 91.56 332 SER A CA 1
ATOM 2542 C C . SER A 1 332 ? 0.339 4.142 8.566 1.00 91.56 332 SER A C 1
ATOM 2544 O O . SER A 1 332 ? -0.010 4.378 7.413 1.00 91.56 332 SER A O 1
ATOM 2546 N N . GLN A 1 333 ? 0.229 2.916 9.084 1.00 90.94 333 GLN A N 1
ATOM 2547 C CA . GLN A 1 333 ? -0.282 1.768 8.330 1.00 90.94 333 GLN A CA 1
ATOM 2548 C C . GLN A 1 333 ? -1.739 1.949 7.881 1.00 90.94 333 GLN A C 1
ATOM 2550 O O . GLN A 1 333 ? -2.095 1.577 6.761 1.00 90.94 333 GLN A O 1
ATOM 2555 N N . ALA A 1 334 ? -2.594 2.530 8.727 1.00 91.44 334 ALA A N 1
ATOM 2556 C CA . ALA A 1 334 ? -3.978 2.828 8.371 1.00 91.44 334 ALA A CA 1
ATOM 2557 C C . ALA A 1 334 ? -4.054 3.833 7.209 1.00 91.44 334 ALA A C 1
ATOM 2559 O O . ALA A 1 334 ? -4.866 3.671 6.293 1.00 91.44 334 ALA A O 1
ATOM 2560 N N . GLN A 1 335 ? -3.186 4.848 7.219 1.00 87.94 335 GLN A N 1
ATOM 2561 C CA . GLN A 1 335 ? -3.048 5.812 6.129 1.00 87.94 335 GLN A CA 1
ATOM 2562 C C . GLN A 1 335 ? -2.457 5.173 4.863 1.00 87.94 335 GLN A C 1
ATOM 2564 O O . GLN A 1 335 ? -2.941 5.448 3.768 1.00 87.94 335 GLN A O 1
ATOM 2569 N N . GLU A 1 336 ? -1.468 4.288 4.988 1.00 84.06 336 GLU A N 1
ATOM 2570 C CA . GLU A 1 336 ? -0.859 3.578 3.856 1.00 84.06 336 GLU A CA 1
ATOM 2571 C C . GLU A 1 336 ? -1.831 2.612 3.182 1.00 84.06 336 GLU A C 1
ATOM 2573 O O . GLU A 1 336 ? -1.909 2.567 1.958 1.00 84.06 336 GLU A O 1
ATOM 2578 N N . ARG A 1 337 ? -2.634 1.871 3.953 1.00 81.81 337 ARG A N 1
ATOM 2579 C CA . ARG A 1 337 ? -3.622 0.923 3.411 1.00 81.81 337 ARG A CA 1
ATOM 2580 C C . ARG A 1 337 ? -4.694 1.600 2.558 1.00 81.81 337 ARG A C 1
ATOM 2582 O O . ARG A 1 337 ? -5.366 0.955 1.753 1.00 81.81 337 ARG A O 1
ATOM 2589 N N . ARG A 1 338 ? -4.875 2.902 2.749 1.00 76.75 338 ARG A N 1
ATOM 2590 C CA . ARG A 1 338 ? -5.762 3.718 1.932 1.00 76.75 338 ARG A CA 1
ATOM 2591 C C . ARG A 1 338 ? -5.168 4.039 0.561 1.00 76.75 338 ARG A C 1
ATOM 2593 O O . ARG A 1 338 ? -5.925 4.323 -0.367 1.00 76.75 338 ARG A O 1
ATOM 2600 N N . LEU A 1 339 ? -3.843 4.039 0.433 1.00 80.94 339 LEU A N 1
ATOM 2601 C CA . LEU A 1 339 ? -3.182 4.342 -0.826 1.00 80.94 339 LEU A CA 1
ATOM 2602 C C . LEU A 1 339 ? -3.585 3.301 -1.862 1.00 80.94 339 LEU A C 1
ATOM 2604 O O . LEU A 1 339 ? -3.474 2.094 -1.654 1.00 80.94 339 LEU A O 1
ATOM 2608 N N . GLU A 1 340 ? -4.112 3.786 -2.979 1.00 84.38 340 GLU A N 1
ATOM 2609 C CA . GLU A 1 340 ? -4.596 2.905 -4.023 1.00 84.38 340 GLU A CA 1
ATOM 2610 C C . GLU A 1 340 ? -3.424 2.305 -4.798 1.00 84.38 340 GLU A C 1
ATOM 2612 O O . GLU A 1 340 ? -2.464 2.988 -5.166 1.00 84.38 340 GLU A O 1
ATOM 2617 N N . GLU A 1 341 ? -3.521 1.005 -5.058 1.00 90.31 341 GLU A N 1
ATOM 2618 C CA . GLU A 1 341 ? -2.562 0.272 -5.868 1.00 90.31 341 GLU A CA 1
ATOM 2619 C C . GLU A 1 341 ? -3.183 -0.088 -7.219 1.00 90.31 341 GLU A C 1
ATOM 2621 O O . GLU A 1 341 ? -4.332 -0.538 -7.311 1.00 90.31 341 GLU A O 1
ATOM 2626 N N . TYR A 1 342 ? -2.394 0.078 -8.274 1.00 93.69 342 TYR A N 1
ATOM 2627 C CA . TYR A 1 342 ? -2.810 -0.112 -9.654 1.00 93.69 342 TYR A CA 1
ATOM 2628 C C . TYR A 1 342 ? -1.878 -1.095 -10.352 1.00 93.69 342 TYR A C 1
ATOM 2630 O O . TYR A 1 342 ? -0.684 -0.843 -10.493 1.00 93.69 342 TYR A O 1
ATOM 2638 N N . LEU A 1 343 ? -2.426 -2.202 -10.845 1.00 93.94 343 LEU A N 1
ATOM 2639 C CA . LEU A 1 343 ? -1.707 -3.152 -11.685 1.00 93.94 343 LEU A CA 1
ATOM 2640 C C . LEU A 1 343 ? -1.775 -2.702 -13.144 1.00 93.94 343 LEU A C 1
ATOM 2642 O O . LEU A 1 343 ? -2.853 -2.718 -13.742 1.00 93.94 343 LEU A O 1
ATOM 2646 N N . LEU A 1 344 ? -0.645 -2.327 -13.740 1.00 94.75 344 LEU A N 1
ATOM 2647 C CA . LEU A 1 344 ? -0.604 -1.956 -15.155 1.00 94.75 344 LEU A CA 1
ATOM 2648 C C . LEU A 1 344 ? -0.755 -3.210 -16.025 1.00 94.75 344 LEU A C 1
ATOM 2650 O O . LEU A 1 344 ? 0.047 -4.133 -15.936 1.00 94.75 344 LEU A O 1
ATOM 2654 N N . LEU A 1 345 ? -1.790 -3.254 -16.860 1.00 93.19 345 LEU A N 1
ATOM 2655 C CA . LEU A 1 345 ? -2.099 -4.391 -17.726 1.00 93.19 345 LEU A CA 1
ATOM 2656 C C . LEU A 1 345 ? -1.438 -4.226 -19.098 1.00 93.19 345 LEU A C 1
ATOM 2658 O O . LEU A 1 345 ? -0.495 -4.944 -19.407 1.00 93.19 345 LEU A O 1
ATOM 2662 N N . ASP A 1 346 ? -1.915 -3.255 -19.881 1.00 93.00 346 ASP A N 1
ATOM 2663 C CA . ASP A 1 346 ? -1.544 -3.047 -21.285 1.00 93.00 346 ASP A CA 1
ATOM 2664 C C . ASP A 1 346 ? -1.261 -1.570 -21.559 1.00 93.00 346 ASP A C 1
ATOM 2666 O O . ASP A 1 346 ? -1.688 -0.693 -20.809 1.00 93.00 346 ASP A O 1
ATOM 2670 N N . ILE A 1 347 ? -0.578 -1.268 -22.661 1.00 94.62 347 ILE A N 1
ATOM 2671 C CA . ILE A 1 347 ? -0.372 0.111 -23.118 1.00 94.62 347 ILE A CA 1
ATOM 2672 C C . ILE A 1 347 ? -1.458 0.456 -24.135 1.00 94.62 347 ILE A C 1
ATOM 2674 O O . ILE A 1 347 ? -1.502 -0.118 -25.218 1.00 94.62 347 ILE A O 1
ATOM 2678 N N . LEU A 1 348 ? -2.314 1.417 -23.788 1.00 94.50 348 LEU A N 1
ATOM 2679 C CA . LEU A 1 348 ? -3.382 1.926 -24.653 1.00 94.50 348 LEU A CA 1
ATOM 2680 C C . LEU A 1 348 ? -2.857 2.940 -25.674 1.00 94.50 348 LEU A C 1
ATOM 2682 O O . LEU A 1 348 ? -3.380 3.032 -26.781 1.00 94.50 348 LEU A O 1
ATOM 2686 N N . GLY A 1 349 ? -1.823 3.703 -25.316 1.00 95.12 349 GLY A N 1
ATOM 2687 C CA . GLY A 1 349 ? -1.233 4.697 -26.205 1.00 95.12 349 GLY A CA 1
ATOM 2688 C C . GLY A 1 349 ? 0.084 5.255 -25.679 1.00 95.12 349 GLY A C 1
ATOM 2689 O O . GLY A 1 349 ? 0.325 5.289 -24.474 1.00 95.12 349 GLY A O 1
ATOM 2690 N N . ARG A 1 350 ? 0.941 5.703 -26.598 1.00 96.62 350 ARG A N 1
ATOM 2691 C CA . ARG A 1 350 ? 2.212 6.373 -26.294 1.00 96.62 350 ARG A CA 1
ATOM 2692 C C . ARG A 1 350 ? 2.245 7.726 -27.000 1.00 96.62 350 ARG A C 1
ATOM 2694 O O . ARG A 1 350 ? 2.093 7.775 -28.216 1.00 96.62 350 ARG A O 1
ATOM 2701 N N . GLY A 1 351 ? 2.425 8.790 -26.229 1.00 95.00 351 GLY A N 1
ATOM 2702 C CA . GLY A 1 351 ? 2.667 10.151 -26.710 1.00 95.00 351 GLY A CA 1
ATOM 2703 C C . GLY A 1 351 ? 4.139 10.538 -26.580 1.00 95.00 351 GLY A C 1
ATOM 2704 O O . GLY A 1 351 ? 4.973 9.736 -26.144 1.00 95.00 351 GLY A O 1
ATOM 2705 N N . ALA A 1 352 ? 4.480 11.781 -26.929 1.00 9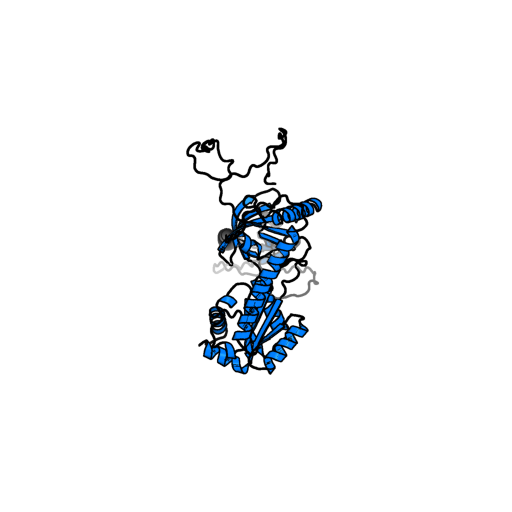3.06 352 ALA A N 1
ATOM 2706 C CA . ALA A 1 352 ? 5.862 12.246 -26.835 1.00 93.06 352 ALA A CA 1
ATOM 2707 C C . ALA A 1 352 ? 6.344 12.329 -25.379 1.00 93.06 352 ALA A C 1
ATOM 2709 O O . ALA A 1 352 ? 7.522 12.078 -25.109 1.00 93.06 352 ALA A O 1
ATOM 2710 N N . THR A 1 353 ? 5.450 12.667 -24.447 1.00 93.38 353 THR A N 1
ATOM 2711 C CA . THR A 1 353 ? 5.766 12.957 -23.034 1.00 93.38 353 THR A CA 1
ATOM 2712 C C . THR A 1 353 ? 5.030 12.064 -22.036 1.00 93.38 353 THR A C 1
ATOM 2714 O O . THR A 1 353 ? 5.360 12.091 -20.849 1.00 93.38 353 THR A O 1
ATOM 2717 N N . ALA A 1 354 ? 4.072 11.257 -22.496 1.00 96.62 354 ALA A N 1
ATOM 2718 C CA . ALA A 1 354 ? 3.240 10.426 -21.636 1.00 96.62 354 ALA A CA 1
ATOM 2719 C C . ALA A 1 354 ? 2.942 9.051 -22.247 1.00 96.62 354 ALA A C 1
ATOM 2721 O O . ALA A 1 354 ? 2.904 8.886 -23.466 1.00 96.62 354 ALA A O 1
ATOM 2722 N N . CYS A 1 355 ? 2.679 8.070 -21.390 1.00 96.88 355 CYS A N 1
ATOM 2723 C CA . CYS A 1 355 ? 2.204 6.742 -21.758 1.00 96.88 355 CYS A CA 1
ATOM 2724 C C . CYS A 1 355 ? 0.878 6.475 -21.042 1.00 96.88 355 CYS A C 1
ATOM 2726 O O . CYS A 1 355 ? 0.753 6.737 -19.850 1.00 96.88 355 CYS A O 1
ATOM 2728 N N . VAL A 1 356 ? -0.130 5.989 -21.762 1.00 96.94 356 VAL A N 1
ATOM 2729 C CA . VAL A 1 356 ? -1.433 5.640 -21.187 1.00 96.94 356 VAL A CA 1
ATOM 2730 C C . VAL A 1 356 ? -1.522 4.130 -21.081 1.00 96.94 356 VAL A C 1
ATOM 2732 O O . VAL A 1 356 ? -1.409 3.423 -22.082 1.00 96.94 356 VAL A O 1
ATOM 2735 N N . HIS A 1 357 ? -1.754 3.647 -19.869 1.00 96.25 357 HIS A N 1
ATOM 2736 C CA . HIS A 1 357 ? -1.892 2.238 -19.553 1.00 96.25 357 HIS A CA 1
ATOM 2737 C C . HIS A 1 357 ? -3.352 1.894 -19.263 1.00 96.25 357 HIS A C 1
ATOM 2739 O O . HIS A 1 357 ? -4.066 2.666 -18.625 1.00 96.25 357 HIS A O 1
ATOM 2745 N N . LYS A 1 358 ? -3.784 0.706 -19.681 1.00 95.50 358 LYS A N 1
ATOM 2746 C CA . LYS A 1 358 ? -4.928 0.024 -19.082 1.00 95.50 358 LYS A CA 1
ATOM 2747 C C . LYS A 1 358 ? -4.440 -0.491 -17.737 1.00 95.50 358 LYS A C 1
ATOM 2749 O O . LYS A 1 358 ? -3.496 -1.272 -17.702 1.00 95.50 358 LYS A O 1
ATOM 2754 N N . ALA A 1 359 ? -5.032 -0.040 -16.646 1.00 96.44 359 ALA A N 1
ATOM 2755 C CA . ALA A 1 359 ? -4.652 -0.415 -15.295 1.00 96.44 359 ALA A CA 1
ATOM 2756 C C . ALA A 1 359 ? -5.841 -1.050 -14.578 1.00 96.44 359 ALA A C 1
ATOM 2758 O O . ALA A 1 359 ? -6.991 -0.703 -14.833 1.00 96.44 359 ALA A O 1
ATOM 2759 N N . LYS A 1 360 ? -5.566 -1.986 -13.677 1.00 94.62 360 LYS A N 1
ATOM 2760 C CA . LYS A 1 360 ? -6.565 -2.576 -12.792 1.00 94.62 360 LYS A CA 1
ATOM 2761 C C . LYS A 1 360 ? -6.313 -2.077 -11.382 1.00 94.62 360 LYS A C 1
ATOM 2763 O O . LYS A 1 360 ? -5.246 -2.342 -10.831 1.00 94.62 360 LYS A O 1
ATOM 2768 N N . ARG A 1 361 ? -7.274 -1.369 -10.800 1.00 91.88 361 ARG A N 1
ATOM 2769 C CA . ARG A 1 361 ? -7.213 -0.985 -9.391 1.00 91.88 361 ARG A CA 1
ATOM 2770 C C . ARG A 1 361 ? -7.338 -2.250 -8.545 1.00 91.88 361 ARG A C 1
ATOM 2772 O O . ARG A 1 361 ? -8.304 -2.994 -8.682 1.00 91.88 361 ARG A O 1
ATOM 2779 N N . LEU A 1 362 ? -6.344 -2.534 -7.707 1.00 87.38 362 LEU A N 1
ATOM 2780 C CA . LEU A 1 362 ? -6.273 -3.802 -6.968 1.00 87.38 362 LEU A CA 1
ATOM 2781 C C . LEU A 1 362 ? -7.372 -3.927 -5.908 1.00 87.38 362 LEU A C 1
ATOM 2783 O O . LEU A 1 362 ? -7.862 -5.021 -5.645 1.00 87.38 362 LEU A O 1
ATOM 2787 N N . ARG A 1 363 ? -7.793 -2.790 -5.351 1.00 79.94 363 ARG A N 1
ATOM 2788 C CA . ARG A 1 363 ? -8.804 -2.689 -4.293 1.00 79.94 363 ARG A CA 1
ATOM 2789 C C . ARG A 1 363 ? -10.160 -3.283 -4.680 1.00 79.94 363 ARG A C 1
ATOM 2791 O O . ARG A 1 363 ? -10.767 -3.980 -3.875 1.00 79.94 363 ARG A O 1
ATOM 2798 N N . ASP A 1 364 ? -10.656 -2.980 -5.874 1.00 81.50 364 ASP A N 1
ATOM 2799 C CA . ASP A 1 364 ? -12.002 -3.359 -6.326 1.00 81.50 364 ASP A CA 1
ATOM 2800 C C . ASP A 1 364 ? -12.016 -4.025 -7.703 1.00 81.50 364 ASP A C 1
ATOM 2802 O O . ASP A 1 364 ? -13.077 -4.334 -8.241 1.00 81.50 364 ASP A O 1
ATOM 2806 N N . ASN A 1 365 ? -10.834 -4.292 -8.257 1.00 85.88 365 ASN A N 1
ATOM 2807 C CA . ASN A 1 365 ? -10.649 -4.871 -9.576 1.00 85.88 365 ASN A CA 1
ATOM 2808 C C . ASN A 1 365 ? -11.208 -4.016 -10.729 1.00 85.88 365 ASN A C 1
ATOM 2810 O O . ASN A 1 365 ? -11.326 -4.532 -11.846 1.00 85.88 365 ASN A O 1
ATOM 2814 N N . GLU A 1 366 ? -11.508 -2.732 -10.499 1.00 88.81 366 GLU A N 1
ATOM 2815 C CA . GLU A 1 366 ? -11.999 -1.835 -11.542 1.00 88.81 366 GLU A CA 1
ATOM 2816 C C . GLU A 1 366 ? -10.900 -1.561 -12.576 1.00 88.81 366 GLU A C 1
ATOM 2818 O O . GLU A 1 366 ? -9.723 -1.380 -12.252 1.00 88.81 366 GLU A O 1
ATOM 2823 N N . THR A 1 367 ? -11.282 -1.560 -13.851 1.00 93.62 367 THR A N 1
ATOM 2824 C CA . THR A 1 367 ? -10.361 -1.310 -14.959 1.00 93.62 367 THR A CA 1
ATOM 2825 C C . THR A 1 367 ? -10.418 0.159 -15.359 1.00 93.62 367 THR A C 1
ATOM 2827 O O . THR A 1 367 ? -11.458 0.658 -15.781 1.00 93.62 367 THR A O 1
ATOM 2830 N N . LEU A 1 368 ? -9.281 0.839 -15.246 1.00 95.50 368 LEU A N 1
ATOM 2831 C CA . LEU A 1 368 ? -9.117 2.281 -15.403 1.00 95.50 368 LEU A CA 1
ATOM 2832 C C . LEU A 1 368 ? -7.994 2.593 -16.405 1.00 95.50 368 LEU A C 1
ATOM 2834 O O . LEU A 1 368 ? -7.176 1.738 -16.745 1.00 95.50 368 LEU A O 1
ATOM 2838 N N . ALA A 1 369 ? -7.982 3.812 -16.933 1.00 96.31 369 ALA A N 1
ATOM 2839 C CA . ALA A 1 369 ? -6.896 4.324 -17.754 1.00 96.31 369 ALA A CA 1
ATOM 2840 C C . ALA A 1 369 ? -5.959 5.125 -16.850 1.00 96.31 369 ALA A C 1
ATOM 2842 O O . ALA A 1 369 ? -6.386 6.072 -16.196 1.00 96.31 369 ALA A O 1
ATOM 2843 N N . LEU A 1 370 ? -4.683 4.757 -16.815 1.00 97.12 370 LEU A N 1
ATOM 2844 C CA . LEU A 1 370 ? -3.666 5.415 -16.004 1.00 97.12 370 LEU A CA 1
ATOM 2845 C C . LEU A 1 370 ? -2.615 6.023 -16.933 1.00 97.12 370 LEU A C 1
ATOM 2847 O O . LEU A 1 370 ? -1.861 5.313 -17.597 1.00 97.12 370 LEU A O 1
ATOM 2851 N N . LYS A 1 371 ? -2.607 7.354 -17.026 1.00 97.50 371 LYS A N 1
ATOM 2852 C CA . LYS A 1 371 ? -1.651 8.124 -17.826 1.00 97.50 371 LYS A CA 1
ATOM 2853 C C . LYS A 1 371 ? -0.440 8.473 -16.964 1.00 97.50 371 LYS A C 1
ATOM 2855 O O . LYS A 1 371 ? -0.563 9.226 -16.005 1.00 97.50 371 LYS A O 1
ATOM 2860 N N . GLU A 1 372 ? 0.712 7.922 -17.326 1.00 97.31 372 GLU A N 1
ATOM 2861 C CA . GLU A 1 372 ? 2.026 8.198 -16.745 1.00 97.31 372 GLU A CA 1
ATOM 2862 C C . GLU A 1 372 ? 2.706 9.304 -17.566 1.00 97.31 372 GLU A C 1
ATOM 2864 O O . GLU A 1 372 ? 2.975 9.133 -18.756 1.00 97.31 372 GLU A O 1
ATOM 2869 N N . ILE A 1 373 ? 2.956 10.458 -16.950 1.00 96.81 373 ILE A N 1
ATOM 2870 C CA . ILE A 1 373 ? 3.570 11.634 -17.575 1.00 96.81 373 ILE A CA 1
ATOM 2871 C C . ILE A 1 373 ? 4.992 11.790 -17.044 1.00 96.81 373 ILE A C 1
ATOM 2873 O O . ILE A 1 373 ? 5.204 11.901 -15.837 1.00 96.81 373 ILE A O 1
ATOM 2877 N N . ASN A 1 374 ? 5.973 11.854 -17.944 1.00 96.75 374 ASN A N 1
ATOM 2878 C CA . ASN A 1 374 ? 7.368 12.034 -17.561 1.00 96.75 374 ASN A CA 1
ATOM 2879 C C . ASN A 1 374 ? 7.702 13.517 -17.359 1.00 96.75 374 ASN A C 1
ATOM 2881 O O . ASN A 1 374 ? 7.980 14.241 -18.320 1.00 96.75 374 ASN A O 1
ATOM 2885 N N . MET A 1 375 ? 7.736 13.951 -16.099 1.00 95.56 375 MET A N 1
ATOM 2886 C CA . MET A 1 375 ? 7.969 15.350 -15.737 1.00 95.56 375 MET A CA 1
ATOM 2887 C C . MET A 1 375 ? 9.411 15.794 -16.016 1.00 95.56 375 MET A C 1
ATOM 2889 O O . MET A 1 375 ? 9.643 16.973 -16.269 1.00 95.56 375 MET A O 1
ATOM 2893 N N . ARG A 1 376 ? 10.386 14.871 -16.069 1.00 94.38 376 ARG A N 1
ATOM 2894 C CA . ARG A 1 376 ? 11.798 15.201 -16.379 1.00 94.38 376 ARG A CA 1
ATOM 2895 C C . ARG A 1 376 ? 11.977 15.761 -17.786 1.00 94.38 376 ARG A C 1
ATOM 2897 O O . ARG A 1 376 ? 12.920 16.502 -18.040 1.00 94.38 376 ARG A O 1
ATOM 2904 N N . ARG A 1 377 ? 11.099 15.374 -18.716 1.00 92.19 377 ARG A N 1
ATOM 2905 C CA . ARG A 1 377 ? 11.161 15.796 -20.124 1.00 92.19 377 ARG A CA 1
ATOM 2906 C C . ARG A 1 377 ? 10.433 17.114 -20.379 1.00 92.19 377 ARG A C 1
ATOM 2908 O O . ARG A 1 377 ? 10.501 17.636 -21.491 1.00 92.19 377 ARG A O 1
ATOM 2915 N N . LEU A 1 378 ? 9.740 17.646 -19.375 1.00 92.38 378 LEU A N 1
ATOM 2916 C CA . LEU A 1 378 ? 8.933 18.849 -19.495 1.00 92.38 378 LEU A CA 1
ATOM 2917 C C . LEU A 1 378 ? 9.702 20.080 -19.017 1.00 92.38 378 LEU A C 1
ATOM 2919 O O . LEU A 1 378 ? 10.440 20.056 -18.035 1.00 92.38 378 LEU A O 1
ATOM 2923 N N . ARG A 1 379 ? 9.509 21.193 -19.728 1.00 93.38 379 ARG A N 1
ATOM 2924 C CA . ARG A 1 379 ? 9.944 22.519 -19.266 1.00 93.38 379 ARG A CA 1
ATOM 2925 C C . ARG A 1 379 ? 8.935 23.041 -18.241 1.00 93.38 379 ARG A C 1
ATOM 2927 O O . ARG A 1 379 ? 7.761 22.701 -18.335 1.00 93.38 379 ARG A O 1
ATOM 2934 N N . LYS A 1 380 ? 9.350 23.948 -17.347 1.00 90.25 380 LYS A N 1
ATOM 2935 C CA . LYS A 1 380 ? 8.475 24.542 -16.309 1.00 90.25 380 LYS A CA 1
ATOM 2936 C C . LYS A 1 380 ? 7.131 25.054 -16.856 1.00 90.25 380 LYS A C 1
ATOM 2938 O O . LYS A 1 380 ? 6.088 24.721 -16.316 1.00 90.25 380 LYS A O 1
ATOM 2943 N N . PHE A 1 381 ? 7.149 25.759 -17.990 1.00 90.56 381 PHE A N 1
ATOM 2944 C CA . PHE A 1 381 ? 5.927 26.243 -18.648 1.00 90.56 381 PHE A CA 1
ATOM 2945 C C . PHE A 1 381 ? 4.977 25.112 -19.089 1.00 90.56 381 PHE A C 1
ATOM 2947 O O . PHE A 1 381 ? 3.761 25.254 -19.031 1.00 90.56 381 PHE A O 1
ATOM 2954 N N . ALA A 1 382 ? 5.520 23.968 -19.515 1.00 91.31 382 ALA A N 1
ATOM 2955 C CA . ALA A 1 382 ? 4.710 22.807 -19.870 1.00 91.31 382 ALA A CA 1
ATOM 2956 C C . ALA A 1 382 ? 4.114 22.136 -18.623 1.00 91.31 382 ALA A C 1
ATOM 2958 O O . ALA A 1 382 ? 2.970 21.697 -18.672 1.00 91.31 382 ALA A O 1
ATOM 2959 N N . THR A 1 383 ? 4.846 22.111 -17.505 1.00 91.69 383 THR A N 1
ATOM 2960 C CA . THR A 1 383 ? 4.326 21.650 -16.208 1.00 91.69 383 THR A CA 1
ATOM 2961 C C . THR A 1 383 ? 3.111 22.471 -15.770 1.00 91.69 383 THR A C 1
ATOM 2963 O O . THR A 1 383 ? 2.063 21.896 -15.494 1.00 91.69 383 THR A O 1
ATOM 2966 N N . GLU A 1 384 ? 3.201 23.805 -15.824 1.00 90.44 384 GLU A N 1
ATOM 2967 C CA . GLU A 1 384 ? 2.070 24.701 -15.525 1.00 90.44 384 GLU A CA 1
ATOM 2968 C C . GLU A 1 384 ? 0.885 24.488 -16.482 1.00 90.44 384 GLU A C 1
ATOM 2970 O O . GLU A 1 384 ? -0.280 24.572 -16.086 1.00 90.44 384 GLU A O 1
ATOM 2975 N N . GLY A 1 385 ? 1.177 24.192 -17.754 1.00 92.75 385 GLY A N 1
ATOM 2976 C CA . GLY A 1 385 ? 0.173 23.810 -18.744 1.00 92.75 385 GLY A CA 1
ATOM 2977 C C . GLY A 1 385 ? -0.589 22.545 -18.343 1.00 92.75 385 GLY A C 1
ATOM 2978 O O . GLY A 1 385 ? -1.817 22.531 -18.412 1.00 92.75 385 GLY A O 1
ATOM 2979 N N . ILE A 1 386 ? 0.118 21.524 -17.852 1.00 92.00 386 ILE A N 1
ATOM 2980 C CA . ILE A 1 386 ? -0.487 20.282 -17.352 1.00 92.00 386 ILE A CA 1
ATOM 2981 C C . ILE A 1 386 ? -1.309 20.542 -16.093 1.00 92.00 386 ILE A C 1
ATOM 2983 O O . ILE A 1 386 ? -2.418 20.031 -15.984 1.00 92.00 386 ILE A O 1
ATOM 2987 N N . ASP A 1 387 ? -0.819 21.354 -15.156 1.00 88.56 387 ASP A N 1
ATOM 2988 C CA . ASP A 1 387 ? -1.590 21.713 -13.958 1.00 88.56 387 ASP A CA 1
ATOM 2989 C C . ASP A 1 387 ? -2.911 22.398 -14.323 1.00 88.56 387 ASP A C 1
ATOM 2991 O O . ASP A 1 387 ? -3.959 22.110 -13.737 1.00 88.56 387 ASP A O 1
ATOM 2995 N N . ARG A 1 388 ? -2.878 23.279 -15.331 1.00 89.50 388 ARG A N 1
ATOM 2996 C CA . ARG A 1 388 ? -4.072 23.941 -15.860 1.00 89.50 388 ARG A CA 1
ATOM 2997 C C . ARG A 1 388 ? -5.011 22.955 -16.553 1.00 89.50 388 ARG A C 1
ATOM 2999 O O . ARG A 1 388 ? -6.211 23.004 -16.304 1.00 89.50 388 ARG A O 1
ATOM 3006 N N . GLU A 1 389 ? -4.488 22.060 -17.388 1.00 91.19 389 GLU A N 1
ATOM 3007 C CA . GLU A 1 389 ? -5.276 21.021 -18.063 1.00 91.19 389 GLU A CA 1
ATOM 3008 C C . GLU A 1 389 ? -5.960 20.093 -17.052 1.00 91.19 389 GLU A C 1
ATOM 3010 O O . GLU A 1 389 ? -7.165 19.868 -17.136 1.00 91.19 389 GLU A O 1
ATOM 3015 N N . LEU A 1 390 ? -5.227 19.613 -16.044 1.00 88.75 390 LEU A N 1
ATOM 3016 C CA . LEU A 1 390 ? -5.772 18.751 -14.995 1.00 88.75 390 LEU A CA 1
ATOM 3017 C C . LEU A 1 390 ? -6.831 19.463 -14.157 1.00 88.75 390 LEU A C 1
ATOM 3019 O O . LEU A 1 390 ? -7.819 18.841 -13.771 1.00 88.75 390 LEU A O 1
ATOM 3023 N N . ARG A 1 391 ? -6.660 20.764 -13.898 1.00 83.81 391 ARG A N 1
ATOM 3024 C CA . ARG A 1 391 ? -7.689 21.581 -13.245 1.00 83.81 391 ARG A CA 1
ATOM 3025 C C . ARG A 1 391 ? -8.971 21.619 -14.081 1.00 83.81 391 ARG A C 1
ATOM 3027 O O . ARG A 1 391 ? -10.034 21.314 -13.553 1.00 83.81 391 ARG A O 1
ATOM 3034 N N . LEU A 1 392 ? -8.858 21.884 -15.383 1.00 86.06 392 LEU A N 1
ATOM 3035 C CA . LEU A 1 392 ? -10.003 21.901 -16.299 1.00 86.06 392 LEU A CA 1
ATOM 3036 C C . LEU A 1 392 ? -10.693 20.531 -16.397 1.00 86.06 392 LEU A C 1
ATOM 3038 O O . LEU A 1 392 ? -11.914 20.457 -16.307 1.00 86.06 392 LEU A O 1
ATOM 3042 N N . LEU A 1 393 ? -9.937 19.437 -16.532 1.00 84.69 393 LEU A N 1
ATOM 3043 C CA . LEU A 1 393 ? -10.494 18.078 -16.623 1.00 84.69 393 LEU A CA 1
ATOM 3044 C C . LEU A 1 393 ? -11.235 17.637 -15.354 1.00 84.69 393 LEU A C 1
ATOM 3046 O O . LEU A 1 393 ? -12.116 16.782 -15.426 1.00 84.69 393 LEU A O 1
ATOM 3050 N N . ARG A 1 394 ? -10.889 18.204 -14.195 1.00 77.69 394 ARG A N 1
ATOM 3051 C CA . ARG A 1 394 ? -11.625 17.976 -12.943 1.00 77.69 394 ARG A CA 1
ATOM 3052 C C . ARG A 1 394 ? -12.916 18.789 -12.878 1.00 77.69 394 ARG A C 1
ATOM 3054 O O . ARG A 1 394 ? -13.924 18.284 -12.397 1.00 77.69 394 ARG A O 1
ATOM 3061 N N . GLU A 1 395 ? -12.895 20.031 -13.358 1.00 79.62 395 GLU A N 1
ATOM 3062 C CA . GLU A 1 395 ? -14.080 20.902 -13.395 1.00 79.62 395 GLU A CA 1
ATOM 3063 C C . GLU A 1 395 ? -15.119 20.412 -14.422 1.00 79.62 395 GLU A C 1
ATOM 3065 O O . GLU A 1 395 ? -16.330 20.521 -14.213 1.00 79.62 395 GLU A O 1
ATOM 3070 N N . LEU A 1 396 ? -14.659 19.811 -15.521 1.00 79.31 396 LEU A N 1
ATOM 3071 C CA . LEU A 1 396 ? -15.494 19.319 -16.615 1.00 79.31 396 LEU A CA 1
ATOM 3072 C C . LEU A 1 396 ? -16.085 17.927 -16.324 1.00 79.31 396 LEU A C 1
ATOM 3074 O O . LEU A 1 396 ? -15.741 16.935 -16.961 1.00 79.31 396 LEU A O 1
ATOM 3078 N N . SER A 1 397 ? -17.058 17.854 -15.413 1.00 70.56 397 SER A N 1
ATOM 3079 C CA . SER A 1 397 ? -17.852 16.635 -15.175 1.00 70.56 397 SER A CA 1
ATOM 3080 C C . SER A 1 397 ? -19.002 16.493 -16.189 1.00 70.56 397 SER A C 1
ATOM 3082 O O . SER A 1 397 ? -20.182 16.729 -15.898 1.00 70.56 397 SER A O 1
ATOM 3084 N N . TRP A 1 398 ? -18.670 16.127 -17.430 1.00 78.19 398 TRP A N 1
ATOM 3085 C CA . TRP A 1 398 ? -19.643 15.967 -18.520 1.00 78.19 398 TRP A CA 1
ATOM 3086 C C . TRP A 1 398 ? -19.789 14.511 -18.970 1.00 78.19 398 TRP A C 1
ATOM 3088 O O . TRP A 1 398 ? -18.782 13.829 -19.120 1.00 78.19 398 TRP A O 1
ATOM 3098 N N . PRO A 1 399 ? -21.012 14.026 -19.274 1.00 75.81 399 PRO A N 1
ATOM 3099 C CA . PRO A 1 399 ? -21.231 12.634 -19.685 1.00 75.81 399 PRO A CA 1
ATOM 3100 C C . PRO A 1 399 ? -20.426 12.178 -20.908 1.0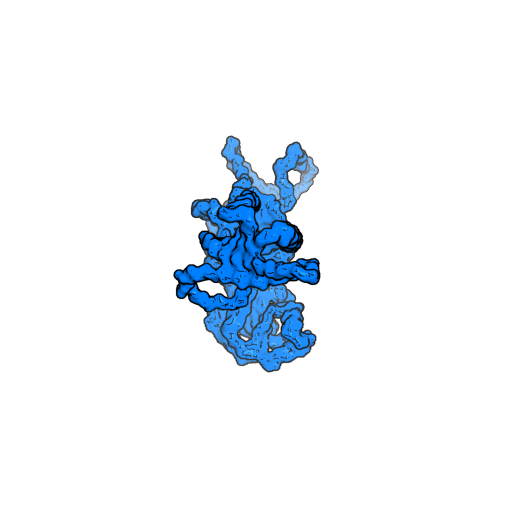0 75.81 399 PRO A C 1
ATOM 3102 O O . PRO A 1 399 ? -20.208 10.982 -21.079 1.00 75.81 399 PRO A O 1
ATOM 3105 N N . THR A 1 400 ? -20.037 13.121 -21.766 1.00 84.31 400 THR A N 1
ATOM 3106 C CA . THR A 1 400 ? -19.343 12.888 -23.039 1.00 84.31 400 THR A CA 1
ATOM 3107 C C . THR A 1 400 ? -17.882 13.336 -23.022 1.00 84.31 400 THR A C 1
ATOM 3109 O O . THR A 1 400 ? -17.223 13.263 -24.055 1.00 84.31 400 THR A O 1
ATOM 3112 N N . VAL A 1 401 ? -17.377 13.830 -21.889 1.00 86.00 401 VAL A N 1
ATOM 3113 C CA . VAL A 1 401 ? -15.988 14.282 -21.735 1.00 86.00 401 VAL A CA 1
ATOM 3114 C C . VAL A 1 401 ? -15.303 13.361 -20.735 1.00 86.00 401 VAL A C 1
ATOM 3116 O O . VAL A 1 401 ? -15.860 13.052 -19.683 1.00 86.00 401 VAL A O 1
ATOM 3119 N N . VAL A 1 402 ? -14.101 12.891 -21.070 1.00 87.69 402 VAL A N 1
ATOM 3120 C CA . VAL A 1 402 ? -13.278 12.132 -20.122 1.00 87.69 402 VAL A CA 1
ATOM 3121 C C . VAL A 1 402 ? -12.891 13.064 -18.983 1.00 87.69 402 VAL A C 1
ATOM 3123 O O . VAL A 1 402 ? -12.379 14.153 -19.225 1.00 87.69 402 VAL A O 1
ATOM 3126 N N . PHE A 1 403 ? -13.126 12.624 -17.756 1.00 85.12 403 PHE A N 1
ATOM 3127 C CA . PHE A 1 403 ? -12.771 13.359 -16.552 1.00 85.12 403 PHE A CA 1
ATOM 3128 C C . PHE A 1 403 ? -11.680 12.618 -15.784 1.00 85.12 403 PHE A C 1
ATOM 3130 O O . PHE A 1 403 ? -11.467 11.414 -15.957 1.00 85.12 403 PHE A O 1
ATOM 3137 N N . THR A 1 404 ? -10.991 13.358 -14.928 1.00 89.31 404 THR A N 1
ATOM 3138 C CA . THR A 1 404 ? -9.933 12.822 -14.074 1.00 89.31 404 THR A CA 1
ATOM 3139 C C . THR A 1 404 ? -10.532 12.297 -12.771 1.00 89.31 404 THR A C 1
ATOM 3141 O O . THR A 1 404 ? -11.228 13.035 -12.077 1.00 89.31 404 THR A O 1
ATOM 3144 N N . LEU A 1 405 ? -10.252 11.035 -12.442 1.00 85.88 405 LEU A N 1
ATOM 3145 C CA . LEU A 1 405 ? -10.658 10.376 -11.196 1.00 85.88 405 LEU A CA 1
ATOM 3146 C C . LEU A 1 405 ? -9.689 10.680 -10.056 1.00 85.88 405 LEU A C 1
ATOM 3148 O O . LEU A 1 405 ? -10.106 11.020 -8.954 1.00 85.88 405 LEU A O 1
ATOM 3152 N N . ASP A 1 406 ? -8.394 10.569 -10.331 1.00 87.62 406 ASP A N 1
ATOM 3153 C CA . ASP A 1 406 ? -7.340 10.825 -9.356 1.00 87.62 406 ASP A CA 1
ATOM 3154 C C . ASP A 1 406 ? -6.063 11.283 -10.060 1.00 87.62 406 ASP A C 1
ATOM 3156 O O . ASP A 1 406 ? -5.875 11.060 -11.260 1.00 87.62 406 ASP A O 1
ATOM 3160 N N . THR A 1 407 ? -5.182 11.935 -9.312 1.00 90.25 407 THR A N 1
ATOM 3161 C CA . THR A 1 407 ? -3.834 12.268 -9.760 1.00 90.25 407 THR A CA 1
ATOM 3162 C C . THR A 1 407 ? -2.883 12.329 -8.581 1.00 90.25 407 THR A C 1
ATOM 3164 O O . THR A 1 407 ? -3.229 12.916 -7.559 1.00 90.25 407 THR A O 1
ATOM 3167 N N . TRP A 1 408 ? -1.650 11.896 -8.782 1.00 92.25 408 TRP A N 1
ATOM 3168 C CA . TRP A 1 408 ? -0.570 12.126 -7.829 1.00 92.25 408 TRP A CA 1
ATOM 3169 C C . TRP A 1 408 ? 0.755 12.271 -8.569 1.00 92.25 408 TRP A C 1
ATOM 3171 O O . TRP A 1 408 ? 0.871 11.951 -9.758 1.00 92.25 408 TRP A O 1
ATOM 3181 N N . GLU A 1 409 ? 1.760 12.779 -7.868 1.00 91.12 409 GLU A N 1
ATOM 3182 C CA . GLU A 1 409 ? 3.116 12.911 -8.379 1.00 91.12 409 GLU A CA 1
ATOM 3183 C C . GLU A 1 409 ? 4.059 12.034 -7.563 1.00 91.12 409 GLU A C 1
ATOM 3185 O O . GLU A 1 409 ? 4.046 12.067 -6.339 1.00 91.12 409 GLU A O 1
ATOM 3190 N N . ASN A 1 410 ? 4.881 11.252 -8.258 1.00 91.31 410 ASN A N 1
ATOM 3191 C CA . ASN A 1 410 ? 6.014 10.563 -7.670 1.00 91.31 410 ASN A CA 1
ATOM 3192 C C . ASN A 1 410 ? 7.247 11.453 -7.828 1.00 91.31 410 ASN A C 1
ATOM 3194 O O . ASN A 1 410 ? 7.826 11.563 -8.918 1.00 91.31 410 ASN A O 1
ATOM 3198 N N . GLU A 1 411 ? 7.651 12.106 -6.741 1.00 89.12 411 GLU A N 1
ATOM 3199 C CA . GLU A 1 411 ? 8.745 13.077 -6.763 1.00 89.12 411 GLU A CA 1
ATOM 3200 C C . GLU A 1 411 ? 10.108 12.442 -7.057 1.00 89.12 411 GLU A C 1
ATOM 3202 O O . GLU A 1 411 ? 10.975 13.095 -7.653 1.00 89.12 411 GLU A O 1
ATOM 3207 N N . LYS A 1 412 ? 10.300 11.177 -6.662 1.00 89.00 412 LYS A N 1
ATOM 3208 C CA . LYS A 1 412 ? 11.550 10.424 -6.831 1.00 89.00 412 LYS A CA 1
ATOM 3209 C C . LYS A 1 412 ? 11.768 10.058 -8.296 1.00 89.00 412 LYS A C 1
ATOM 3211 O O . LYS A 1 412 ? 12.833 10.300 -8.876 1.00 89.00 412 LYS A O 1
ATOM 3216 N N . GLU A 1 413 ? 10.739 9.517 -8.932 1.00 91.25 413 GLU A N 1
ATOM 3217 C CA . GLU A 1 413 ? 10.769 9.143 -10.345 1.00 91.25 413 GLU A CA 1
ATOM 3218 C C . GLU A 1 413 ? 10.545 10.355 -11.259 1.00 91.25 413 GLU A C 1
ATOM 3220 O O . GLU A 1 413 ? 10.948 10.327 -12.424 1.00 91.25 413 GLU A O 1
ATOM 3225 N N . LYS A 1 414 ? 10.024 11.466 -10.715 1.00 93.94 414 LYS A N 1
ATOM 3226 C CA . LYS A 1 414 ? 9.553 12.641 -11.468 1.00 93.94 414 LYS A CA 1
ATOM 3227 C C . LYS A 1 414 ? 8.521 12.219 -12.514 1.00 93.94 414 LYS A C 1
ATOM 3229 O O . LYS A 1 414 ? 8.618 12.573 -13.694 1.00 93.94 414 LYS A O 1
ATOM 3234 N N . LEU A 1 415 ? 7.559 11.423 -12.063 1.00 95.12 415 LEU A N 1
ATOM 3235 C CA . LEU A 1 415 ? 6.424 10.963 -12.850 1.00 95.12 415 LEU A CA 1
ATOM 3236 C C . LEU A 1 415 ? 5.146 11.522 -12.249 1.00 95.12 415 LEU A C 1
ATOM 3238 O O . LEU A 1 415 ? 4.992 11.548 -11.032 1.00 95.12 415 LEU A O 1
ATOM 3242 N N . ARG A 1 416 ? 4.212 11.928 -13.102 1.00 94.62 416 ARG A N 1
ATOM 3243 C CA . ARG A 1 416 ? 2.863 12.291 -12.681 1.00 94.62 416 ARG A CA 1
ATOM 3244 C C . ARG A 1 416 ? 1.871 11.290 -13.235 1.00 94.62 416 ARG A C 1
ATOM 3246 O O . ARG A 1 416 ? 1.895 10.986 -14.426 1.00 94.62 416 ARG A O 1
ATOM 3253 N N . TYR A 1 417 ? 0.997 10.807 -12.371 1.00 95.50 417 TYR A N 1
ATOM 3254 C CA . TYR A 1 417 ? -0.017 9.827 -12.705 1.00 95.50 417 TYR A CA 1
ATOM 3255 C C . TYR A 1 417 ? -1.387 10.500 -12.756 1.00 95.50 417 TYR A C 1
ATOM 3257 O O . TYR A 1 417 ? -1.710 11.339 -11.915 1.00 95.50 417 TYR A O 1
ATOM 3265 N N . VAL A 1 418 ? -2.177 10.159 -13.772 1.00 94.94 418 VAL A N 1
ATOM 3266 C CA . VAL A 1 418 ? -3.539 10.668 -13.978 1.00 94.94 418 VAL A CA 1
ATOM 3267 C C . VAL A 1 418 ? -4.448 9.481 -14.255 1.00 94.94 418 VAL A C 1
ATOM 3269 O O . VAL A 1 418 ? -4.287 8.798 -15.268 1.00 94.94 418 VAL A O 1
ATOM 3272 N N . VAL A 1 419 ? -5.391 9.231 -13.355 1.00 94.12 419 VAL A N 1
ATOM 3273 C CA . VAL A 1 419 ? -6.350 8.130 -13.447 1.00 94.12 419 VAL A CA 1
ATOM 3274 C C . VAL A 1 419 ? -7.640 8.646 -14.063 1.00 94.12 419 VAL A C 1
ATOM 3276 O O . VAL A 1 419 ? -8.154 9.693 -13.676 1.00 94.12 419 VAL A O 1
ATOM 3279 N N . MET A 1 420 ? -8.161 7.921 -15.044 1.00 94.62 420 MET A N 1
ATOM 3280 C CA . MET A 1 420 ? -9.346 8.271 -15.824 1.00 94.62 420 MET A CA 1
ATOM 3281 C C . MET A 1 420 ? -10.174 7.008 -16.105 1.00 94.62 420 MET A C 1
ATOM 3283 O O . MET A 1 420 ? -9.629 5.901 -16.084 1.00 94.62 420 MET A O 1
ATOM 3287 N N . PRO A 1 421 ? -11.473 7.126 -16.419 1.00 92.56 421 PRO A N 1
ATOM 3288 C CA . PRO A 1 421 ? -12.255 5.991 -16.902 1.00 92.56 421 PRO A CA 1
ATOM 3289 C C . PRO A 1 421 ? -11.693 5.445 -18.228 1.00 92.56 421 PRO A C 1
ATOM 3291 O O . PRO A 1 421 ? -11.313 6.223 -19.107 1.00 92.56 421 PRO A O 1
ATOM 3294 N N . VAL A 1 422 ? -11.670 4.118 -18.413 1.00 92.88 422 VAL A N 1
ATOM 3295 C CA . VAL A 1 422 ? -11.370 3.534 -19.735 1.00 92.88 422 VAL A CA 1
ATOM 3296 C C . VAL A 1 422 ? -12.588 3.685 -20.634 1.00 92.88 422 VAL A C 1
ATOM 3298 O O . VAL A 1 422 ? -13.679 3.232 -20.296 1.00 92.88 422 VAL A O 1
ATOM 3301 N N . LEU A 1 423 ? -12.395 4.264 -21.817 1.00 90.38 423 LEU A N 1
ATOM 3302 C CA . LEU A 1 423 ? -13.390 4.229 -22.883 1.00 90.38 423 LEU A CA 1
ATOM 3303 C C . LEU A 1 423 ? -13.047 3.086 -23.840 1.00 90.38 423 LEU A C 1
ATOM 3305 O O . LEU A 1 423 ? -12.141 3.210 -24.657 1.00 90.38 423 LEU A O 1
ATOM 3309 N N . GLU A 1 424 ? -13.779 1.976 -23.770 1.00 83.62 424 GLU A N 1
ATOM 3310 C CA . GLU A 1 424 ? -13.544 0.802 -24.633 1.00 83.62 424 GLU A CA 1
ATOM 3311 C C . GLU A 1 424 ? -14.099 0.965 -26.064 1.00 83.62 424 GLU A C 1
ATOM 3313 O O . GLU A 1 424 ? -14.182 0.008 -26.831 1.00 83.62 424 GLU A O 1
ATOM 3318 N N . THR A 1 425 ? -14.482 2.182 -26.461 1.00 69.75 425 THR A N 1
ATOM 3319 C CA . THR A 1 425 ? -15.032 2.418 -27.800 1.00 69.75 425 THR A CA 1
ATOM 3320 C C . THR A 1 425 ? -13.916 2.536 -28.833 1.00 69.75 425 THR A C 1
ATOM 3322 O O . THR A 1 425 ? -12.972 3.311 -28.679 1.00 69.75 425 THR A O 1
ATOM 3325 N N . ALA A 1 426 ? -14.027 1.750 -29.907 1.00 60.69 426 ALA A N 1
ATOM 3326 C CA . ALA A 1 426 ? -13.132 1.845 -31.051 1.00 60.69 426 ALA A CA 1
ATOM 3327 C C . ALA A 1 426 ? -13.121 3.287 -31.576 1.00 60.69 426 ALA A C 1
ATOM 3329 O O . ALA A 1 426 ? -14.176 3.888 -31.788 1.00 60.69 426 ALA A O 1
ATOM 3330 N N . VAL A 1 427 ? -11.924 3.840 -31.788 1.00 66.00 427 VAL A N 1
ATOM 3331 C CA . VAL A 1 427 ? -11.752 5.193 -32.321 1.00 66.00 427 VAL A CA 1
ATOM 3332 C C . VAL A 1 427 ? -12.559 5.310 -33.617 1.00 66.00 427 VAL A C 1
ATOM 3334 O O . VAL A 1 427 ? -12.309 4.582 -34.584 1.00 66.00 427 VAL A O 1
ATOM 3337 N N . ALA A 1 428 ? -13.512 6.248 -33.641 1.00 60.81 428 ALA A N 1
ATOM 3338 C CA . ALA A 1 428 ? -14.461 6.459 -34.741 1.00 60.81 428 ALA A CA 1
ATOM 3339 C C . ALA A 1 428 ? -13.797 6.761 -36.104 1.00 60.81 428 ALA A C 1
ATOM 3341 O O . ALA A 1 428 ? -14.463 6.804 -37.133 1.00 60.81 428 ALA A O 1
ATOM 3342 N N . CYS A 1 429 ? -12.476 6.952 -36.126 1.00 58.81 429 CYS A N 1
ATOM 3343 C CA . CYS A 1 429 ? -11.691 7.254 -37.317 1.00 58.81 429 CYS A CA 1
ATOM 3344 C C . CYS A 1 429 ? -11.245 6.019 -38.118 1.00 58.81 429 CYS A C 1
ATOM 3346 O O . CYS A 1 429 ? -10.648 6.179 -39.184 1.00 58.81 429 CYS A O 1
ATOM 3348 N N . SER A 1 430 ? -11.499 4.789 -37.656 1.00 51.59 430 SER A N 1
ATOM 3349 C CA . SER A 1 430 ? -11.092 3.604 -38.419 1.00 51.59 430 SER A CA 1
ATOM 3350 C C . SER A 1 430 ? -12.105 3.255 -39.521 1.00 51.59 430 SER A C 1
ATOM 3352 O O . SER A 1 430 ? -13.120 2.609 -39.302 1.00 51.59 430 SER A O 1
ATOM 3354 N N . LYS A 1 431 ? -11.747 3.666 -40.746 1.00 48.56 431 LYS A N 1
ATOM 3355 C CA . LYS A 1 431 ? -12.274 3.224 -42.052 1.00 48.56 431 LYS A CA 1
ATOM 3356 C C . LYS A 1 431 ? -13.707 3.647 -42.380 1.00 48.56 431 LYS A C 1
ATOM 3358 O O . LYS A 1 431 ? -14.646 2.990 -41.953 1.00 48.56 431 LYS A O 1
ATOM 3363 N N . GLY A 1 432 ? -13.829 4.657 -43.256 1.00 55.34 432 GLY A N 1
ATOM 3364 C CA . GLY A 1 432 ? -14.578 4.673 -44.540 1.00 55.34 432 GLY A CA 1
ATOM 3365 C C . GLY A 1 432 ? -16.026 4.165 -44.633 1.00 55.34 432 GLY A C 1
ATOM 3366 O O . GLY A 1 432 ? -16.646 4.271 -45.690 1.00 55.34 432 GLY A O 1
ATOM 3367 N N . SER A 1 433 ? -16.590 3.632 -43.563 1.00 54.19 433 SER A N 1
ATOM 3368 C CA . SER A 1 433 ? -17.971 3.232 -43.443 1.00 54.19 433 SER A CA 1
ATOM 3369 C C . SER A 1 433 ? -18.735 4.515 -43.170 1.00 54.19 433 SER A C 1
ATOM 3371 O O . SER A 1 433 ? -18.686 5.085 -42.083 1.00 54.19 433 SER A O 1
ATOM 3373 N N . ARG A 1 434 ? -19.388 5.040 -44.215 1.00 60.62 434 ARG A N 1
ATOM 3374 C CA . ARG A 1 434 ? -20.415 6.066 -44.040 1.00 60.62 434 ARG A CA 1
ATOM 3375 C C . ARG A 1 434 ? -21.328 5.558 -42.932 1.00 60.62 434 ARG A C 1
ATOM 3377 O O . ARG A 1 434 ? -21.981 4.531 -43.122 1.00 60.62 434 ARG A O 1
ATOM 3384 N N . LEU A 1 435 ? -21.342 6.249 -41.791 1.00 60.44 435 LEU A N 1
ATOM 3385 C CA . LEU A 1 435 ? -22.347 6.009 -40.767 1.00 60.44 435 LEU A CA 1
ATOM 3386 C C . LEU A 1 435 ? -23.696 5.989 -41.494 1.00 60.44 435 LEU A C 1
ATOM 3388 O O . LEU A 1 435 ? -23.965 6.912 -42.275 1.00 60.44 435 LEU A O 1
ATOM 3392 N N . PRO A 1 436 ? -24.510 4.929 -41.348 1.00 59.84 436 PRO A N 1
ATOM 3393 C CA . PRO A 1 436 ? -25.799 4.895 -42.005 1.00 59.84 436 PRO A CA 1
ATOM 3394 C C . PRO A 1 436 ? -26.563 6.141 -41.560 1.00 59.84 436 PRO A C 1
ATOM 3396 O O . PRO A 1 436 ? -26.813 6.325 -40.370 1.00 59.84 436 PRO A O 1
ATOM 3399 N N . VAL A 1 437 ? -26.915 7.007 -42.516 1.00 60.44 437 VAL A N 1
ATOM 3400 C CA . VAL A 1 437 ? -27.801 8.158 -42.304 1.00 60.44 437 VAL A CA 1
ATOM 3401 C C . VAL A 1 437 ? -29.194 7.600 -42.008 1.00 60.44 437 VAL A C 1
ATOM 3403 O O . VAL A 1 437 ? -30.083 7.560 -42.851 1.00 60.44 437 VAL A O 1
ATOM 3406 N N . LYS A 1 438 ? -29.368 7.050 -40.812 1.00 59.25 438 LYS A N 1
ATOM 3407 C CA . LYS A 1 438 ? -30.637 6.574 -40.275 1.00 59.25 438 LYS A CA 1
ATOM 3408 C C . LYS A 1 438 ? -30.878 7.233 -38.923 1.00 59.25 438 LYS A C 1
ATOM 3410 O O . LYS A 1 438 ? -31.169 6.572 -37.942 1.00 59.25 438 LYS A O 1
ATOM 3415 N N . ALA A 1 439 ? -30.854 8.561 -38.914 1.00 48.00 439 ALA A N 1
ATOM 3416 C CA . ALA A 1 439 ? -31.763 9.325 -38.072 1.00 48.00 439 ALA A CA 1
ATOM 3417 C C . ALA A 1 439 ? -32.965 9.716 -38.946 1.00 48.00 439 ALA A C 1
ATOM 3419 O O . ALA A 1 439 ? -33.137 10.868 -39.337 1.00 48.00 439 ALA A O 1
ATOM 3420 N N . LYS A 1 440 ? -33.780 8.723 -39.338 1.00 44.34 440 LYS A N 1
ATOM 3421 C CA . LYS A 1 440 ? -35.121 9.016 -39.852 1.00 44.34 440 LYS A CA 1
ATOM 3422 C C . LYS A 1 440 ? -35.902 9.562 -38.662 1.00 44.34 440 LYS A C 1
ATOM 3424 O O . LYS A 1 440 ? -36.391 8.788 -37.847 1.00 44.34 440 LYS A O 1
ATOM 3429 N N . VAL A 1 441 ? -36.002 10.887 -38.573 1.00 48.88 441 VAL A N 1
ATOM 3430 C CA . VAL A 1 441 ? -37.059 11.548 -37.806 1.00 48.88 441 VAL A CA 1
ATOM 3431 C C . VAL A 1 441 ? -38.365 10.912 -38.265 1.00 48.88 441 VAL A C 1
ATOM 3433 O O . VAL A 1 441 ? -38.763 11.039 -39.426 1.00 48.88 441 VAL A O 1
ATOM 3436 N N . GLN A 1 442 ? -38.981 10.145 -37.374 1.00 39.47 442 GLN A N 1
ATOM 3437 C CA . GLN A 1 442 ? -40.237 9.465 -37.621 1.00 39.47 442 GLN A CA 1
ATOM 3438 C C . GLN A 1 442 ? -41.334 10.538 -37.647 1.00 39.47 442 GLN A C 1
ATOM 3440 O O . GLN A 1 442 ? -41.997 10.818 -36.653 1.00 39.47 442 GLN A O 1
ATOM 3445 N N . LYS A 1 443 ? -41.501 11.205 -38.795 1.00 50.56 443 LYS A N 1
ATOM 3446 C CA . LYS A 1 443 ? -42.698 11.999 -39.074 1.00 50.56 443 LYS A CA 1
ATOM 3447 C C . LYS A 1 443 ? -43.877 11.031 -39.145 1.00 50.56 443 LYS A C 1
ATOM 3449 O O . LYS A 1 443 ? -44.079 10.387 -40.169 1.00 50.56 443 LYS A O 1
ATOM 3454 N N . GLY A 1 444 ? -44.648 10.943 -38.064 1.00 46.00 444 GLY A N 1
ATOM 3455 C CA . GLY A 1 444 ? -46.009 10.413 -38.123 1.00 46.00 444 GLY A CA 1
ATOM 3456 C C . GLY A 1 444 ? -46.447 9.572 -36.931 1.00 46.00 444 GLY A C 1
ATOM 3457 O O . GLY A 1 444 ? -46.462 8.351 -37.016 1.00 46.00 444 GLY A O 1
ATOM 3458 N N . LYS A 1 445 ? -46.932 10.227 -35.876 1.00 39.59 445 LYS A N 1
ATOM 3459 C CA . LYS A 1 445 ? -48.339 10.154 -35.439 1.00 39.59 445 LYS A CA 1
ATOM 3460 C C . LYS A 1 445 ? -48.546 11.176 -34.324 1.00 39.59 445 LYS A C 1
ATOM 3462 O O . LYS A 1 445 ? -47.747 11.274 -33.403 1.00 39.59 445 LYS A O 1
ATOM 3467 N N . LYS A 1 446 ? -49.599 11.980 -34.470 1.00 48.50 446 LYS A N 1
ATOM 3468 C CA . LYS A 1 446 ? -50.038 12.973 -33.489 1.00 48.50 446 LYS A CA 1
ATOM 3469 C C . LYS A 1 446 ? -50.347 12.267 -32.165 1.00 48.50 446 LYS A C 1
ATOM 3471 O O . LYS A 1 446 ? -51.348 11.567 -32.071 1.00 48.50 446 LYS A O 1
ATOM 3476 N N . SER A 1 447 ? -49.525 12.496 -31.155 1.00 39.12 447 SER A N 1
ATOM 3477 C CA . SER A 1 447 ? -49.918 12.391 -29.752 1.00 39.12 447 SER A CA 1
ATOM 3478 C C . SER A 1 447 ? -49.307 13.582 -29.032 1.00 39.12 447 SER A C 1
ATOM 3480 O O . SER A 1 447 ? -48.111 13.836 -29.172 1.00 39.12 447 SER A O 1
ATOM 3482 N N . ASN A 1 448 ? -50.164 14.340 -28.349 1.00 41.25 448 ASN A N 1
ATOM 3483 C CA . ASN A 1 448 ? -49.835 15.561 -27.624 1.00 41.25 448 ASN A CA 1
ATOM 3484 C C . ASN A 1 448 ? -48.622 15.351 -26.715 1.00 41.25 448 ASN A C 1
ATOM 3486 O O . ASN A 1 448 ? -48.712 14.680 -25.692 1.00 41.25 448 ASN A O 1
ATOM 3490 N N . ILE A 1 449 ? -47.505 15.960 -27.092 1.00 32.59 449 ILE A N 1
ATOM 3491 C CA . ILE A 1 449 ? -46.376 16.220 -26.210 1.00 32.59 449 ILE A CA 1
ATOM 3492 C C . ILE A 1 449 ? -46.170 17.726 -26.310 1.00 32.59 449 ILE A C 1
ATOM 3494 O O . ILE A 1 449 ? -45.930 18.241 -27.404 1.00 32.59 449 ILE A O 1
ATOM 3498 N N . LEU A 1 450 ? -46.360 18.427 -25.189 1.00 32.94 450 LEU A N 1
ATOM 3499 C CA . LEU A 1 450 ? -45.991 19.831 -25.059 1.00 32.94 450 LEU A CA 1
ATOM 3500 C C . LEU A 1 450 ? -44.488 19.947 -25.327 1.00 32.94 450 LEU A C 1
ATOM 3502 O O . LEU A 1 450 ? -43.676 19.458 -24.545 1.00 32.94 450 LEU A O 1
ATOM 3506 N N . TRP A 1 451 ? -44.138 20.596 -26.430 1.00 26.73 451 TRP A N 1
ATOM 3507 C CA . TRP A 1 451 ? -42.801 21.121 -26.659 1.00 26.73 451 TRP A CA 1
ATOM 3508 C C . TRP A 1 451 ? -42.827 22.588 -26.251 1.00 26.73 451 TRP A C 1
ATOM 3510 O O . TRP A 1 451 ? -43.552 23.382 -26.847 1.00 26.73 451 TRP A O 1
ATOM 3520 N N . THR A 1 452 ? -42.067 22.941 -25.219 1.00 30.31 452 THR A N 1
ATOM 3521 C CA . THR A 1 452 ? -41.680 24.327 -24.971 1.00 30.31 452 THR A CA 1
ATOM 3522 C C . THR A 1 452 ? -40.646 24.729 -26.019 1.00 30.31 452 THR A C 1
ATOM 3524 O O . THR A 1 452 ? -39.653 24.037 -26.254 1.00 30.31 452 THR A O 1
ATOM 3527 N N . GLU A 1 453 ? -40.946 25.824 -26.709 1.00 26.59 453 GLU A N 1
ATOM 3528 C CA . GLU A 1 453 ? -40.128 26.419 -27.757 1.00 26.59 453 GLU A CA 1
ATOM 3529 C C . GLU A 1 453 ? -38.777 26.889 -27.202 1.00 26.59 453 GLU A C 1
ATOM 3531 O O . GLU A 1 453 ? -38.709 27.552 -26.168 1.00 26.59 453 GLU A O 1
ATOM 3536 N N . TRP A 1 454 ? -37.699 26.574 -27.921 1.00 30.06 454 TRP A N 1
ATOM 3537 C CA . TRP A 1 454 ? -36.404 27.237 -27.774 1.00 30.06 454 TRP A CA 1
ATOM 3538 C C . TRP A 1 454 ? -36.280 28.301 -28.872 1.00 30.06 454 TRP A C 1
ATOM 3540 O O . TRP A 1 454 ? -36.602 28.005 -30.028 1.00 30.06 454 TRP A O 1
ATOM 3550 N N . PRO A 1 455 ? -35.803 29.520 -28.570 1.00 31.53 455 PRO A N 1
ATOM 3551 C CA . PRO A 1 455 ? -35.705 30.575 -29.562 1.00 31.53 455 PRO A CA 1
ATOM 3552 C C . PRO A 1 455 ? -34.529 30.323 -30.513 1.00 31.53 455 PRO A C 1
ATOM 3554 O O . PRO A 1 455 ? -33.367 30.235 -30.120 1.00 31.53 455 PRO A O 1
ATOM 3557 N N . THR A 1 456 ? -34.841 30.246 -31.803 1.00 35.06 456 THR A N 1
ATOM 3558 C CA . THR A 1 456 ? -33.883 30.340 -32.906 1.00 35.06 456 THR A CA 1
ATOM 3559 C C . THR A 1 456 ? -33.304 31.751 -32.987 1.00 35.06 456 THR A C 1
ATOM 3561 O O . THR A 1 456 ? -33.990 32.679 -33.410 1.00 35.06 456 THR A O 1
ATOM 3564 N N . GLY A 1 457 ? -32.024 31.902 -32.645 1.00 31.09 457 GLY A N 1
ATOM 3565 C CA . GLY A 1 457 ? -31.284 33.148 -32.823 1.00 31.09 457 GLY A CA 1
ATOM 3566 C C . GLY A 1 457 ? -29.771 32.937 -32.859 1.00 31.09 457 GLY A C 1
ATOM 3567 O O . GLY A 1 457 ? -29.161 32.675 -31.837 1.00 31.09 457 GLY A O 1
ATOM 3568 N N . MET A 1 458 ? -29.196 33.103 -34.056 1.00 31.02 458 MET A N 1
ATOM 3569 C CA . MET A 1 458 ? -27.802 33.484 -34.347 1.00 31.02 458 MET A CA 1
ATOM 3570 C C . MET A 1 458 ? -26.651 32.618 -33.794 1.00 31.02 458 MET A C 1
ATOM 3572 O O . MET A 1 458 ? -26.191 32.823 -32.683 1.00 31.02 458 MET A O 1
ATOM 3576 N N . TYR A 1 459 ? -26.043 31.800 -34.664 1.00 27.27 459 TYR A N 1
ATOM 3577 C CA . TYR A 1 459 ? -24.621 31.937 -35.036 1.00 27.27 459 TYR A CA 1
ATOM 3578 C C . TYR A 1 459 ? -24.314 31.031 -36.243 1.00 27.27 459 TYR A C 1
ATOM 3580 O O . TYR A 1 459 ? -24.550 29.825 -36.208 1.00 27.27 459 TYR A O 1
ATOM 3588 N N . ARG A 1 460 ? -23.797 31.605 -37.338 1.00 33.47 460 ARG A N 1
ATOM 3589 C CA . ARG A 1 460 ? -23.137 30.831 -38.404 1.00 33.47 460 ARG A CA 1
ATOM 3590 C C . ARG A 1 460 ? -21.737 30.463 -37.899 1.00 33.47 460 ARG A C 1
ATOM 3592 O O . ARG A 1 460 ? -21.029 31.379 -37.485 1.00 33.47 460 ARG A O 1
ATOM 3599 N N . PRO A 1 461 ? -21.288 29.200 -37.965 1.00 30.42 461 PRO A N 1
ATOM 3600 C CA . PRO A 1 461 ? -19.887 28.908 -37.723 1.00 30.42 461 PRO A CA 1
ATOM 3601 C C . PRO A 1 461 ? -19.071 29.376 -38.930 1.00 30.42 461 PRO A C 1
ATOM 3603 O O . PRO A 1 461 ? -19.407 29.064 -40.077 1.00 30.42 461 PRO A O 1
ATOM 3606 N N . SER A 1 462 ? -18.006 30.135 -38.668 1.00 28.89 462 SER A N 1
ATOM 3607 C CA . SER A 1 462 ? -16.951 30.334 -39.651 1.00 28.89 462 SER A CA 1
ATOM 3608 C C . SER A 1 462 ? -16.323 28.977 -39.958 1.00 28.89 462 SER A C 1
ATOM 3610 O O . SER A 1 462 ? -16.040 28.159 -39.081 1.00 28.89 462 SER A O 1
ATOM 3612 N N . THR A 1 463 ? -16.125 28.722 -41.241 1.00 34.75 463 THR A N 1
ATOM 3613 C CA . THR A 1 463 ? -15.290 27.640 -41.743 1.00 34.75 463 THR A CA 1
ATOM 3614 C C . THR A 1 463 ? -13.830 27.982 -41.465 1.00 34.75 463 THR A C 1
ATOM 3616 O O . THR A 1 463 ? -13.152 28.440 -42.368 1.00 34.75 463 THR A O 1
ATOM 3619 N N . ASP A 1 464 ? -13.382 27.857 -40.216 1.00 34.84 464 ASP A N 1
ATOM 3620 C CA . ASP A 1 464 ? -11.971 27.636 -39.869 1.00 34.84 464 ASP A CA 1
ATOM 3621 C C . ASP A 1 464 ? -11.797 27.545 -38.355 1.00 34.84 464 ASP A C 1
ATOM 3623 O O . ASP A 1 464 ? -11.657 28.548 -37.659 1.00 34.84 464 ASP A O 1
ATOM 3627 N N . SER A 1 465 ? -11.844 26.321 -37.829 1.00 27.50 465 SER A N 1
ATOM 3628 C CA . SER A 1 465 ? -11.109 25.886 -36.628 1.00 27.50 465 SER A CA 1
ATOM 3629 C C . SER A 1 465 ? -11.433 24.418 -36.351 1.00 27.50 465 SER A C 1
ATOM 3631 O O . SER A 1 465 ? -12.329 24.062 -35.590 1.00 27.50 465 SER A O 1
ATOM 3633 N N . ARG A 1 466 ? -10.680 23.520 -36.995 1.00 26.20 466 ARG A N 1
ATOM 3634 C CA . ARG A 1 466 ? -10.588 22.128 -36.544 1.00 26.20 466 ARG A CA 1
ATOM 3635 C C . ARG A 1 466 ? -9.735 22.110 -35.279 1.00 26.20 466 ARG A C 1
ATOM 3637 O O . ARG A 1 466 ? -8.512 22.100 -35.366 1.00 26.20 466 ARG A O 1
ATOM 3644 N N . ILE A 1 467 ? -10.369 22.091 -34.111 1.00 26.80 467 ILE A N 1
ATOM 3645 C CA . ILE A 1 467 ? -9.693 21.672 -32.881 1.00 26.80 467 ILE A CA 1
ATOM 3646 C C . ILE A 1 467 ? -9.675 20.144 -32.902 1.00 26.80 467 ILE A C 1
ATOM 3648 O O . ILE A 1 467 ? -10.598 19.471 -32.450 1.00 26.80 467 ILE A O 1
ATOM 3652 N N . CYS A 1 468 ? -8.627 19.592 -33.505 1.00 26.58 468 CYS A N 1
ATOM 3653 C CA . CYS A 1 468 ? -8.242 18.214 -33.263 1.00 26.58 468 CYS A CA 1
ATOM 3654 C C . CYS A 1 468 ? -7.612 18.168 -31.869 1.00 26.58 468 CYS A C 1
ATOM 3656 O O . CYS A 1 468 ? -6.548 18.748 -31.660 1.00 26.58 468 CYS A O 1
ATOM 3658 N N . ILE A 1 469 ? -8.238 17.464 -30.925 1.00 34.59 469 ILE A N 1
ATOM 3659 C CA . ILE A 1 469 ? -7.540 16.996 -29.724 1.00 34.59 469 ILE A CA 1
ATOM 3660 C C . ILE A 1 469 ? -6.607 15.881 -30.204 1.00 34.59 469 ILE A C 1
ATOM 3662 O O . ILE A 1 469 ? -6.983 14.714 -30.295 1.00 34.59 469 ILE A O 1
ATOM 3666 N N . GLY A 1 470 ? -5.424 16.283 -30.662 1.00 26.64 470 GLY A N 1
ATOM 3667 C CA . GLY A 1 470 ? -4.351 15.375 -31.027 1.00 26.64 470 GLY A CA 1
ATOM 3668 C C . GLY A 1 470 ? -3.710 14.804 -29.769 1.00 26.64 470 GLY A C 1
ATOM 3669 O O . GLY A 1 470 ? -3.483 15.524 -28.800 1.00 26.64 470 GLY A O 1
ATOM 3670 N N . ALA A 1 471 ? -3.403 13.509 -29.801 1.00 36.06 471 ALA A N 1
ATOM 3671 C CA . ALA A 1 471 ? -2.432 12.924 -28.892 1.00 36.06 471 ALA A CA 1
ATOM 3672 C C . ALA A 1 471 ? -1.089 13.656 -29.082 1.00 36.06 471 ALA A C 1
ATOM 3674 O O . ALA A 1 471 ? -0.505 13.588 -30.164 1.00 36.06 471 ALA A O 1
ATOM 3675 N N . GLY A 1 472 ? -0.668 14.399 -28.056 1.00 33.81 472 GLY A N 1
ATOM 3676 C CA . GLY A 1 472 ? 0.650 15.035 -27.949 1.00 33.81 472 GLY A CA 1
ATOM 3677 C C . GLY A 1 472 ? 1.659 14.140 -27.247 1.00 33.81 472 GLY A C 1
ATOM 3678 O O . GLY A 1 472 ? 1.270 13.448 -26.278 1.00 33.81 472 GLY A O 1
#

Sequence (472 aa):
MRTSGDPLPLTSKGVNGTDLVLDLKLSEGGFIRQGSTLNADDDTSSALTYHSYCDAMLGGEGEEKETISAEIAKLGGAEGKQTVRIAFKSKCLRTQNAWQRQLLAQQRALLDVVAGKLKAAEKTLKADEEVKEEERELLRGFRKIVRREQGAEDVQAPVEIFVVEKAQKLRAETEELCRILSYPCQSYNSFSTAMEAVAQASQSTVQRVVSMMSRNSGKSTDLLDGRPGGSLPDWRCRALCTTGRNAGNVMLETPTQIVLLGMAWLSRGLPSEWQQQGVYVVLITEAGDFEDVGRQLLASGEAEMREKLRARGICDYLIHPLSLDSLSTVISQAQERRLEEYLLLDILGRGATACVHKAKRLRDNETLALKEINMRRLRKFATEGIDRELRLLRELSWPTVVFTLDTWENEKEKLRYVVMPVLETAVACSKGSRLPVKAKVQKGKKSNILWTEWPTGMYRPSTDSRICIGAG

pLDDT: mean 74.08, std 22.3, range [23.09, 98.31]

Organism: NCBI:txid2562239